Protein AF-A0A9Q0RMT6-F1 (afdb_monomer)

Mean predicted aligned error: 19.22 Å

Foldseek 3Di:
DAFDADPPFATFDFFPFWDDKDFDPDDPPDPDTDIDTDTDTDHDDADAFDKDKFFFAAADPQATFTDDPRGGGDGDGPVPPPPQWDQDPVQRWIWRWDDDPPDTDIDIDHGGDMDMDGHHDDDDDPPDDDDDPDPDDDDDDDDDDDPVVPPDPDDDDDDDDPDPDDDDDPFFWKWFAFQQQKIWTARQQQRDTQDIDHDHGQKDKAFPVPAPLPLQWDWFAAQQFQWIWIWGDRNDPPDATDIGTDPDGLVRLQVPPQDADPVGKGKHKDKWKKKFKAQQNYRDGPDIDGPPDPDPDDDPPPDDDPDDDDPDDDDQQRIDIWIKMKMWMWMADPVVRDTSITMIGIDTAWPDAAADDPVRDQWEWEWEPAWGKIWIWGHDPPDIHTRDIDTDRGTTNWMWTWDDDDSHTTTYTYDYAYAYDDDDPPPPPPFDWFWFWFWDADPPRRGIHIHIHIYGPVPPDPVDCNAPDHDDDDDDDDDDDDPGDGDGYGDDD

Structure (mmCIF, N/CA/C/O backbone):
data_AF-A0A9Q0RMT6-F1
#
_entry.id   AF-A0A9Q0RMT6-F1
#
loop_
_atom_site.group_PDB
_atom_site.id
_atom_site.type_symbol
_atom_site.label_atom_id
_atom_site.label_alt_id
_atom_site.label_comp_id
_atom_site.label_asym_id
_atom_site.label_entity_id
_atom_site.label_seq_id
_atom_site.pdbx_PDB_ins_code
_atom_site.Cartn_x
_atom_site.Cartn_y
_atom_site.Cartn_z
_atom_site.occupancy
_atom_site.B_iso_or_equiv
_atom_site.auth_seq_id
_atom_site.auth_comp_id
_atom_site.auth_asym_id
_atom_site.auth_atom_id
_atom_site.pdbx_PDB_model_num
ATOM 1 N N . MET A 1 1 ? 31.127 -0.501 -14.238 1.00 52.03 1 MET A N 1
ATOM 2 C CA . MET A 1 1 ? 31.664 0.874 -14.380 1.00 52.03 1 MET A CA 1
ATOM 3 C C . MET A 1 1 ? 31.155 1.758 -13.239 1.00 52.03 1 MET A C 1
ATOM 5 O O . MET A 1 1 ? 30.163 2.437 -13.417 1.00 52.03 1 MET A O 1
ATOM 9 N N . TYR A 1 2 ? 31.768 1.753 -12.056 1.00 39.84 2 TYR A N 1
ATOM 10 C CA . TYR A 1 2 ? 31.440 2.762 -11.034 1.00 39.84 2 TYR A CA 1
ATOM 11 C C . TYR A 1 2 ? 32.631 3.717 -10.903 1.00 39.84 2 TYR A C 1
ATOM 13 O O . TYR A 1 2 ? 33.767 3.255 -10.809 1.00 39.84 2 TYR A O 1
ATOM 21 N N . ASN A 1 3 ? 32.370 5.029 -10.909 1.00 52.22 3 ASN A N 1
ATOM 22 C CA . ASN A 1 3 ? 33.339 6.106 -10.646 1.00 52.22 3 ASN A CA 1
ATOM 23 C C . ASN A 1 3 ? 34.455 6.318 -11.693 1.00 52.22 3 ASN A C 1
ATOM 25 O O . ASN A 1 3 ? 35.587 6.631 -11.323 1.00 52.22 3 ASN A O 1
ATOM 29 N N . GLN A 1 4 ? 34.163 6.187 -12.991 1.00 65.81 4 GLN A N 1
ATOM 30 C CA . GLN A 1 4 ? 35.105 6.573 -14.054 1.00 65.81 4 GLN A CA 1
ATOM 31 C C . GLN A 1 4 ? 34.642 7.833 -14.790 1.00 65.81 4 GLN A C 1
ATOM 33 O O . GLN A 1 4 ? 33.459 8.001 -15.070 1.00 65.81 4 GLN A O 1
ATOM 38 N N . VAL A 1 5 ? 35.583 8.723 -15.109 1.00 68.75 5 VAL A N 1
ATOM 39 C CA . VAL A 1 5 ? 35.322 9.927 -15.908 1.00 68.75 5 VAL A CA 1
ATOM 40 C C . VAL A 1 5 ? 35.570 9.607 -17.376 1.00 68.75 5 VAL A C 1
ATOM 42 O O . VAL A 1 5 ? 36.685 9.259 -17.760 1.00 68.75 5 VAL A O 1
ATOM 45 N N . ILE A 1 6 ? 34.532 9.741 -18.195 1.00 71.56 6 ILE A N 1
ATOM 46 C CA . ILE A 1 6 ? 34.618 9.613 -19.646 1.00 71.56 6 ILE A CA 1
ATOM 47 C C . ILE A 1 6 ? 35.103 10.948 -20.208 1.00 71.56 6 ILE A C 1
ATOM 49 O O . ILE A 1 6 ? 34.496 12.001 -19.989 1.00 71.56 6 ILE A O 1
ATOM 53 N N . HIS A 1 7 ? 36.215 10.899 -20.940 1.00 68.81 7 HIS A N 1
ATOM 54 C CA . HIS A 1 7 ? 36.817 12.070 -21.570 1.00 68.81 7 HIS A CA 1
ATOM 55 C C . HIS A 1 7 ? 35.803 12.772 -22.490 1.00 68.81 7 HIS A C 1
ATOM 57 O O . HIS A 1 7 ? 35.179 12.124 -23.325 1.00 68.81 7 HIS A O 1
ATOM 63 N N . ASN A 1 8 ? 35.668 14.096 -22.355 1.00 66.00 8 ASN A N 1
ATOM 64 C CA . ASN A 1 8 ? 34.697 14.943 -23.068 1.00 66.00 8 ASN A CA 1
ATOM 65 C C . ASN A 1 8 ? 33.207 14.654 -22.793 1.00 66.00 8 ASN A C 1
ATOM 67 O O . ASN A 1 8 ? 32.367 15.247 -23.463 1.00 66.00 8 ASN A O 1
ATOM 71 N N . ALA A 1 9 ? 32.863 13.794 -21.829 1.00 69.44 9 ALA A N 1
ATOM 72 C CA . ALA A 1 9 ? 31.465 13.503 -21.499 1.00 69.44 9 ALA A CA 1
ATOM 73 C C . ALA A 1 9 ? 31.128 13.772 -20.024 1.00 69.44 9 ALA A C 1
ATOM 75 O O . ALA A 1 9 ? 30.113 14.402 -19.747 1.00 69.44 9 ALA A O 1
ATOM 76 N N . GLY A 1 10 ? 31.977 13.357 -19.078 1.00 73.38 10 GLY A N 1
ATOM 77 C CA . GLY A 1 10 ? 31.750 13.573 -17.644 1.00 73.38 10 GLY A CA 1
ATOM 78 C C . GLY A 1 10 ? 31.870 12.300 -16.809 1.00 73.38 10 GLY A C 1
ATOM 79 O O . GLY A 1 10 ? 32.418 11.294 -17.257 1.00 73.38 10 GLY A O 1
ATOM 80 N N . LEU A 1 11 ? 31.398 12.341 -15.565 1.00 73.81 11 LEU A N 1
ATOM 81 C CA . LEU A 1 11 ? 31.415 11.181 -14.673 1.00 73.81 11 LEU A CA 1
ATOM 82 C C . LEU A 1 11 ? 30.366 10.169 -15.136 1.00 73.81 11 LEU A C 1
ATOM 84 O O . LEU A 1 11 ? 29.176 10.467 -15.119 1.00 73.81 11 LEU A O 1
ATOM 88 N N . PHE A 1 12 ? 30.792 8.961 -15.489 1.00 71.62 12 PHE A N 1
ATOM 89 C CA . PHE A 1 12 ? 29.879 7.863 -15.772 1.00 71.62 12 PHE A CA 1
ATOM 90 C C . PHE A 1 12 ? 29.083 7.492 -14.516 1.00 71.62 12 PHE A C 1
ATOM 92 O O . PHE A 1 12 ? 29.670 7.171 -13.479 1.00 71.62 12 PHE A O 1
ATOM 99 N N . ILE A 1 13 ? 27.754 7.509 -14.631 1.00 66.75 13 ILE A N 1
ATOM 100 C CA . ILE A 1 13 ? 26.838 7.100 -13.564 1.00 66.75 13 ILE A CA 1
ATOM 101 C C . ILE A 1 13 ? 26.359 5.676 -13.830 1.00 66.75 13 ILE A C 1
ATOM 103 O O . ILE A 1 13 ? 26.550 4.790 -12.999 1.00 66.75 13 ILE A O 1
ATOM 107 N N . ILE A 1 14 ? 25.737 5.452 -14.991 1.00 64.62 14 ILE A N 1
ATOM 108 C CA . ILE A 1 14 ? 25.103 4.175 -15.323 1.00 64.62 14 ILE A CA 1
ATOM 109 C C . ILE A 1 14 ? 24.939 4.005 -16.839 1.00 64.62 14 ILE A C 1
ATOM 111 O O . ILE A 1 14 ? 24.777 4.983 -17.568 1.00 64.62 14 ILE A O 1
ATOM 115 N N . VAL A 1 15 ? 24.956 2.755 -17.315 1.00 64.69 15 VAL A N 1
ATOM 116 C CA . VAL A 1 15 ? 24.516 2.412 -18.676 1.00 64.69 15 VAL A CA 1
ATOM 117 C C . VAL A 1 15 ? 22.994 2.523 -18.721 1.00 64.69 15 VAL A C 1
ATOM 119 O O . VAL A 1 15 ? 22.310 1.880 -17.931 1.00 64.69 15 VAL A O 1
ATOM 122 N N . THR A 1 16 ? 22.462 3.322 -19.640 1.00 52.09 16 THR A N 1
ATOM 123 C CA . THR A 1 16 ? 21.014 3.491 -19.820 1.00 52.09 16 THR A CA 1
ATOM 124 C C . THR A 1 16 ? 20.455 2.506 -20.836 1.00 52.09 16 THR A C 1
ATOM 126 O O . THR A 1 16 ? 19.338 2.024 -20.674 1.00 52.09 16 THR A O 1
ATOM 129 N N . SER A 1 17 ? 21.224 2.187 -21.876 1.00 50.12 17 SER A N 1
ATOM 130 C CA . SER A 1 17 ? 20.837 1.222 -22.904 1.00 50.12 17 SER A CA 1
ATOM 131 C C . SER A 1 17 ? 22.074 0.643 -23.587 1.00 50.12 17 SER A C 1
ATOM 133 O O . SER A 1 17 ? 23.113 1.290 -23.644 1.00 50.12 17 SER A O 1
ATOM 135 N N . ILE A 1 18 ? 21.977 -0.578 -24.108 1.00 62.47 18 ILE A N 1
ATOM 136 C CA . ILE A 1 18 ? 22.992 -1.175 -24.984 1.00 62.47 18 ILE A CA 1
ATOM 137 C C . ILE A 1 18 ? 22.436 -1.113 -26.407 1.00 62.47 18 ILE A C 1
ATOM 139 O O . ILE A 1 18 ? 21.355 -1.636 -26.657 1.00 62.47 18 ILE A O 1
ATOM 143 N N . GLU A 1 19 ? 23.149 -0.453 -27.316 1.00 59.97 19 GLU A N 1
ATOM 144 C CA . GLU A 1 19 ? 22.726 -0.245 -28.706 1.00 59.97 19 GLU A CA 1
ATOM 145 C C . GLU A 1 19 ? 23.159 -1.394 -29.612 1.00 59.97 19 GLU A C 1
ATOM 147 O O . GLU A 1 19 ? 22.398 -1.843 -30.464 1.00 59.97 19 GLU A O 1
ATOM 152 N N . ASN A 1 20 ? 24.390 -1.871 -29.436 1.00 55.25 20 ASN A N 1
ATOM 153 C CA . ASN A 1 20 ? 24.945 -2.950 -30.240 1.00 55.25 20 ASN A CA 1
ATOM 154 C C . ASN A 1 20 ? 25.972 -3.728 -29.424 1.00 55.25 20 ASN A C 1
ATOM 156 O O . ASN A 1 20 ? 26.604 -3.180 -28.520 1.00 55.25 20 ASN A O 1
ATOM 160 N N . PHE A 1 21 ? 26.168 -4.994 -29.762 1.00 66.75 21 PHE A N 1
ATOM 161 C CA . PHE A 1 21 ? 27.284 -5.748 -29.240 1.00 66.75 21 PHE A CA 1
ATOM 162 C C . PHE A 1 21 ? 27.825 -6.732 -30.275 1.00 66.75 21 PHE A C 1
ATOM 164 O O . PHE A 1 21 ? 27.076 -7.344 -31.031 1.00 66.75 21 PHE A O 1
ATOM 171 N N . GLU A 1 22 ? 29.139 -6.895 -30.291 1.00 64.75 22 GLU A N 1
ATOM 172 C CA . GLU A 1 22 ? 29.845 -7.826 -31.159 1.00 64.75 22 GLU A CA 1
ATOM 173 C C . GLU A 1 22 ? 30.643 -8.784 -30.283 1.00 64.75 22 GLU A C 1
ATOM 175 O O . GLU A 1 22 ? 31.529 -8.378 -29.526 1.00 64.75 22 GLU A O 1
ATOM 180 N N . VAL A 1 23 ? 30.304 -10.068 -30.360 1.00 65.31 23 VAL A N 1
ATOM 181 C CA . VAL A 1 23 ? 31.059 -11.115 -29.675 1.00 65.31 23 VAL A CA 1
ATOM 182 C C . VAL A 1 23 ? 32.362 -11.315 -30.434 1.00 65.31 23 VAL A C 1
ATOM 184 O O . VAL A 1 23 ? 32.357 -11.724 -31.594 1.00 65.31 23 VAL A O 1
ATOM 187 N N . LEU A 1 24 ? 33.478 -11.014 -29.779 1.00 61.28 24 LEU A N 1
ATOM 188 C CA . LEU A 1 24 ? 34.792 -11.180 -30.375 1.00 61.28 24 LEU A CA 1
ATOM 189 C C . LEU A 1 24 ? 35.127 -12.675 -30.506 1.00 61.28 24 LEU A C 1
ATOM 191 O O . LEU A 1 24 ? 34.708 -13.476 -29.663 1.00 61.28 24 LEU A O 1
ATOM 195 N N . PRO A 1 25 ? 35.896 -13.068 -31.541 1.00 58.25 25 PRO A N 1
ATOM 196 C CA . PRO A 1 25 ? 36.305 -14.452 -31.731 1.00 58.25 25 PRO A CA 1
ATOM 197 C C . PRO A 1 25 ? 36.964 -15.014 -30.471 1.00 58.25 25 PRO A C 1
ATOM 199 O O . PRO A 1 25 ? 37.814 -14.358 -29.862 1.00 58.25 25 PRO A O 1
ATOM 202 N N . LEU A 1 26 ? 36.586 -16.239 -30.097 1.00 57.16 26 LEU A N 1
ATOM 203 C CA . LEU A 1 26 ? 37.177 -16.948 -28.965 1.00 57.16 26 LEU A CA 1
ATOM 204 C C . LEU A 1 26 ? 38.697 -17.014 -29.131 1.00 57.16 26 LEU A C 1
ATOM 206 O O . LEU A 1 26 ? 39.222 -17.668 -30.033 1.00 57.16 26 LEU A O 1
ATOM 210 N N . ILE A 1 27 ? 39.410 -16.350 -28.227 1.00 55.75 27 ILE A N 1
ATOM 211 C CA . ILE A 1 27 ? 40.851 -16.515 -28.104 1.00 55.75 27 ILE A CA 1
ATOM 212 C C . ILE A 1 27 ? 41.059 -17.871 -27.426 1.00 55.75 27 ILE A C 1
ATOM 214 O O . ILE A 1 27 ? 40.692 -18.043 -26.261 1.00 55.75 27 ILE A O 1
ATOM 218 N N . MET A 1 28 ? 41.616 -18.845 -28.155 1.00 41.84 28 MET A N 1
ATOM 219 C CA . MET A 1 28 ? 41.941 -20.155 -27.581 1.00 41.84 28 MET A CA 1
ATOM 220 C C . MET A 1 28 ? 42.765 -19.966 -26.297 1.00 41.84 28 MET A C 1
ATOM 222 O O . MET A 1 28 ? 43.759 -19.239 -26.304 1.00 41.84 28 MET A O 1
ATOM 226 N N . ASN A 1 29 ? 42.341 -20.638 -25.220 1.00 49.44 29 ASN A N 1
ATOM 227 C CA . ASN A 1 29 ? 42.897 -20.622 -23.854 1.00 49.44 29 ASN A CA 1
ATOM 228 C C . ASN A 1 29 ? 42.316 -19.595 -22.859 1.00 49.44 29 ASN A C 1
ATOM 230 O O . ASN A 1 29 ? 42.901 -19.411 -21.791 1.00 49.44 29 ASN A O 1
ATOM 234 N N . LYS A 1 30 ? 41.158 -18.976 -23.127 1.00 49.97 30 LYS A N 1
ATOM 235 C CA . LYS A 1 30 ? 40.372 -18.272 -22.092 1.00 49.97 30 LYS A CA 1
ATOM 236 C C . LYS A 1 30 ? 38.926 -18.780 -22.053 1.00 49.97 30 LYS A C 1
ATOM 238 O O . LYS A 1 30 ? 38.326 -18.987 -23.100 1.00 49.97 30 LYS A O 1
ATOM 243 N N . SER A 1 31 ? 38.377 -18.974 -20.849 1.00 54.84 31 SER A N 1
ATOM 244 C CA . SER A 1 31 ? 36.962 -19.322 -20.604 1.00 54.84 31 SER A CA 1
ATOM 245 C C . SER A 1 31 ? 36.008 -18.136 -20.759 1.00 54.84 31 SER A C 1
ATOM 247 O O . SER A 1 31 ? 34.800 -18.290 -20.603 1.00 54.84 31 SER A O 1
ATOM 249 N N . ASP A 1 32 ? 36.558 -16.955 -21.034 1.00 50.84 32 ASP A N 1
ATOM 250 C CA . ASP A 1 32 ? 35.831 -15.698 -21.009 1.00 50.84 32 ASP A CA 1
ATOM 251 C C . ASP A 1 32 ? 35.447 -15.290 -22.430 1.00 50.84 32 ASP A C 1
ATOM 253 O O . ASP A 1 32 ? 36.267 -15.302 -23.352 1.00 50.84 32 ASP A O 1
ATOM 257 N N . ILE A 1 33 ? 34.185 -14.905 -22.595 1.00 56.78 33 ILE A N 1
ATOM 258 C CA . ILE A 1 33 ? 33.661 -14.357 -23.842 1.00 56.78 33 ILE A CA 1
ATOM 259 C C . ILE A 1 33 ? 33.891 -12.847 -23.807 1.00 56.78 33 ILE A C 1
ATOM 261 O O . ILE A 1 33 ? 33.373 -12.151 -22.933 1.00 56.78 33 ILE A O 1
ATOM 265 N N . PHE A 1 34 ? 34.668 -12.335 -24.759 1.00 59.16 34 PHE A N 1
ATOM 266 C CA . PHE A 1 34 ? 34.875 -10.899 -24.916 1.00 59.16 34 PHE A CA 1
ATOM 267 C C . PHE A 1 34 ? 33.816 -10.340 -25.856 1.00 59.16 34 PHE A C 1
ATOM 269 O O . PHE A 1 34 ? 33.595 -10.872 -26.942 1.00 59.16 34 PHE A O 1
ATOM 276 N N . VAL A 1 35 ? 33.158 -9.266 -25.434 1.00 63.41 35 VAL A N 1
ATOM 277 C CA . VAL A 1 35 ? 32.090 -8.630 -26.201 1.00 63.41 35 VAL A CA 1
ATOM 278 C C . VAL A 1 35 ? 32.399 -7.143 -26.310 1.00 63.41 35 VAL A C 1
ATOM 280 O O . VAL A 1 35 ? 32.539 -6.462 -25.295 1.00 63.41 35 VAL A O 1
ATOM 283 N N . ASN A 1 36 ? 32.505 -6.637 -27.536 1.00 63.16 36 ASN A N 1
ATOM 284 C CA . ASN A 1 36 ? 32.468 -5.202 -27.788 1.00 63.16 36 ASN A CA 1
ATOM 285 C C . ASN A 1 36 ? 31.031 -4.737 -27.606 1.00 63.16 36 ASN A C 1
ATOM 287 O O . ASN A 1 36 ? 30.136 -5.316 -28.206 1.00 63.16 36 ASN A O 1
ATOM 291 N N . VAL A 1 37 ? 30.797 -3.707 -26.800 1.00 58.81 37 VAL A N 1
ATOM 292 C CA . VAL A 1 37 ? 29.447 -3.207 -26.521 1.00 58.81 37 VAL A CA 1
ATOM 293 C C . VAL A 1 37 ? 29.397 -1.716 -26.834 1.00 58.81 37 VAL A C 1
ATOM 295 O O . VAL A 1 37 ? 30.132 -0.930 -26.238 1.00 58.81 37 VAL A O 1
ATOM 298 N N . CYS A 1 38 ? 28.516 -1.325 -27.749 1.00 64.19 38 CYS A N 1
ATOM 299 C CA . CYS A 1 38 ? 28.074 0.053 -27.922 1.00 64.19 38 CYS A CA 1
ATOM 300 C C . CYS A 1 38 ? 26.879 0.278 -27.002 1.00 64.19 38 CYS A C 1
ATOM 302 O O . CYS A 1 38 ? 25.906 -0.473 -27.049 1.00 64.19 38 CYS A O 1
ATOM 304 N N . PHE A 1 39 ? 26.942 1.293 -26.152 1.00 71.94 39 PHE A N 1
ATOM 305 C CA . PHE A 1 39 ? 25.907 1.556 -25.164 1.00 71.94 39 PHE A CA 1
ATOM 306 C C . PHE A 1 39 ? 25.728 3.058 -24.959 1.00 71.94 39 PHE A C 1
ATOM 308 O O . PHE A 1 39 ? 26.684 3.830 -25.051 1.00 71.94 39 PHE A O 1
ATOM 315 N N . GLN A 1 40 ? 24.505 3.467 -24.639 1.00 64.25 40 GLN A N 1
ATOM 316 C CA . GLN A 1 40 ? 24.227 4.795 -24.117 1.00 64.25 40 GLN A CA 1
ATOM 317 C C . GLN A 1 40 ? 24.413 4.776 -22.608 1.00 64.25 40 GLN A C 1
ATOM 319 O O . GLN A 1 40 ? 24.131 3.789 -21.922 1.00 64.25 40 GLN A O 1
ATOM 324 N N . CYS A 1 41 ? 24.892 5.883 -22.068 1.00 68.94 41 CYS A N 1
ATOM 325 C CA . CYS A 1 41 ? 25.074 6.023 -20.639 1.00 68.94 41 CYS A CA 1
ATOM 326 C C . CYS A 1 41 ? 24.625 7.392 -20.164 1.00 68.94 41 CYS A C 1
ATOM 328 O O . CYS A 1 41 ? 24.669 8.380 -20.898 1.00 68.94 41 CYS A O 1
ATOM 330 N N . MET A 1 42 ? 24.211 7.435 -18.904 1.00 70.88 42 MET A N 1
ATOM 331 C CA . MET A 1 42 ? 24.010 8.678 -18.194 1.00 70.88 42 MET A CA 1
ATOM 332 C C . MET A 1 42 ? 25.346 9.089 -17.585 1.00 70.88 42 MET A C 1
ATOM 334 O O . MET A 1 42 ? 25.953 8.348 -16.803 1.00 70.88 42 MET A O 1
ATOM 338 N N . VAL A 1 43 ? 25.789 10.285 -17.953 1.00 76.75 43 VAL A N 1
ATOM 339 C CA . VAL A 1 43 ? 26.972 10.924 -17.390 1.00 76.75 43 VAL A CA 1
ATOM 340 C C . VAL A 1 43 ? 26.548 12.158 -16.607 1.00 76.75 43 VAL A C 1
ATOM 342 O O . VAL A 1 43 ? 25.703 12.930 -17.054 1.00 76.75 43 VAL A O 1
ATOM 345 N N . PHE A 1 44 ? 27.143 12.362 -15.437 1.00 75.69 44 PHE A N 1
ATOM 346 C CA . PHE A 1 44 ? 27.109 13.660 -14.784 1.00 75.69 44 PHE A CA 1
ATOM 347 C C . PHE A 1 44 ? 28.119 14.567 -15.490 1.00 75.69 44 PHE A C 1
ATOM 349 O O . PHE A 1 44 ? 29.328 14.317 -15.439 1.00 75.69 44 PHE A O 1
ATOM 356 N N . SER A 1 45 ? 27.614 15.608 -16.149 1.00 77.69 45 SER A N 1
ATOM 357 C CA . SER A 1 45 ? 28.412 16.628 -16.826 1.00 77.69 45 SER A CA 1
ATOM 358 C C . SER A 1 45 ? 28.178 17.993 -16.188 1.00 77.69 45 SER A C 1
ATOM 360 O O . SER A 1 45 ? 27.083 18.281 -15.712 1.00 77.69 45 SER A O 1
ATOM 362 N N . MET A 1 46 ? 29.216 18.825 -16.174 1.00 75.88 46 MET A N 1
ATOM 363 C CA . MET A 1 46 ? 29.153 20.197 -15.674 1.00 75.88 46 MET A CA 1
ATOM 364 C C . MET A 1 46 ? 28.756 21.125 -16.818 1.00 75.88 46 MET A C 1
ATOM 366 O O . MET A 1 46 ? 29.526 21.291 -17.768 1.00 75.88 46 MET A O 1
ATOM 370 N N . ILE A 1 47 ? 27.559 21.708 -16.727 1.00 75.69 47 ILE A N 1
ATOM 371 C CA . ILE A 1 47 ? 26.976 22.537 -17.784 1.00 75.69 47 ILE A CA 1
ATOM 372 C C . ILE A 1 47 ? 27.445 23.987 -17.633 1.00 75.69 47 ILE A C 1
ATOM 374 O O . ILE A 1 47 ? 27.333 24.584 -16.562 1.00 75.69 47 ILE A O 1
ATOM 378 N N . GLU A 1 48 ? 27.942 24.582 -18.717 1.00 77.56 48 GLU A N 1
ATOM 379 C CA . GLU A 1 48 ? 28.310 26.000 -18.746 1.00 77.56 48 GLU A CA 1
ATOM 380 C C . GLU A 1 48 ? 27.116 26.884 -18.354 1.00 77.56 48 GLU A C 1
ATOM 382 O O . GLU A 1 48 ? 26.010 26.760 -18.875 1.00 77.56 48 GLU A O 1
ATOM 387 N N . GLY A 1 49 ? 27.336 27.791 -17.407 1.00 67.69 49 GLY A N 1
ATOM 388 C CA . GLY A 1 49 ? 26.309 28.667 -16.856 1.00 67.69 49 GLY A CA 1
ATOM 389 C C . GLY A 1 49 ? 25.643 28.161 -15.573 1.00 67.69 49 GLY A C 1
ATOM 390 O O . GLY A 1 49 ? 25.054 28.977 -14.857 1.00 67.69 49 GLY A O 1
ATOM 391 N N . GLU A 1 50 ? 25.767 26.878 -15.234 1.00 78.31 50 GLU A N 1
ATOM 392 C CA . GLU A 1 50 ? 25.210 26.305 -14.004 1.00 78.31 50 GLU A CA 1
ATOM 393 C C . GLU A 1 50 ? 26.014 26.745 -12.767 1.00 78.31 50 GLU A C 1
ATOM 395 O O . GLU A 1 50 ? 27.221 26.970 -12.833 1.00 78.31 50 GLU A O 1
ATOM 400 N N . THR A 1 51 ? 25.346 26.911 -11.621 1.00 79.38 51 THR A N 1
ATOM 401 C CA . THR A 1 51 ? 26.005 27.219 -10.341 1.00 79.38 51 THR A CA 1
ATOM 402 C C . THR A 1 51 ? 25.950 26.003 -9.433 1.00 79.38 51 THR A C 1
ATOM 404 O O . THR A 1 51 ? 24.865 25.562 -9.065 1.00 79.38 51 THR A O 1
ATOM 407 N N . LEU A 1 52 ? 27.116 25.496 -9.042 1.00 80.00 52 LEU A N 1
ATOM 408 C CA . LEU A 1 52 ? 27.254 24.350 -8.152 1.00 80.00 52 LEU A CA 1
ATOM 409 C C . LEU A 1 52 ? 27.763 24.782 -6.776 1.00 80.00 52 LEU A C 1
ATOM 411 O O . LEU A 1 52 ? 28.444 25.799 -6.631 1.00 80.00 52 LEU A O 1
ATOM 415 N N . THR A 1 53 ? 27.446 23.971 -5.768 1.00 85.44 53 THR A N 1
ATOM 416 C CA . THR A 1 53 ? 27.969 24.112 -4.407 1.00 85.44 53 THR A CA 1
ATOM 417 C C . THR A 1 53 ? 28.885 22.936 -4.108 1.00 85.44 53 THR A C 1
ATOM 419 O O . THR A 1 53 ? 28.492 21.781 -4.282 1.00 85.44 53 THR A O 1
ATOM 422 N N . GLY A 1 54 ? 30.094 23.223 -3.638 1.00 87.75 54 GLY A N 1
ATOM 423 C CA . GLY A 1 54 ? 31.058 22.212 -3.224 1.00 87.75 54 GLY A CA 1
ATOM 424 C C . GLY A 1 54 ? 31.851 22.658 -2.006 1.00 87.75 54 GLY A C 1
ATOM 425 O O . GLY A 1 54 ? 31.778 23.808 -1.586 1.00 87.75 54 GLY A O 1
ATOM 426 N N . THR A 1 55 ? 32.618 21.738 -1.442 1.00 91.00 55 THR A N 1
ATOM 427 C CA . THR A 1 55 ? 33.508 22.004 -0.314 1.00 91.00 55 THR A CA 1
ATOM 428 C C . THR A 1 55 ? 34.930 22.157 -0.832 1.00 91.00 55 THR A C 1
ATOM 430 O O . THR A 1 55 ? 35.414 21.297 -1.575 1.00 91.00 55 THR A O 1
ATOM 433 N N . ILE A 1 56 ? 35.605 23.236 -0.442 1.00 91.06 56 ILE A N 1
ATOM 434 C CA . ILE A 1 56 ? 37.014 23.451 -0.775 1.00 91.06 56 ILE A CA 1
ATOM 435 C C . ILE A 1 56 ? 37.841 22.418 -0.011 1.00 91.06 56 ILE A C 1
ATOM 437 O O . ILE A 1 56 ? 37.826 22.394 1.214 1.00 91.06 56 ILE A O 1
ATOM 441 N N . THR A 1 57 ? 38.569 21.553 -0.707 1.00 90.25 57 THR A N 1
ATOM 442 C CA . THR A 1 57 ? 39.437 20.561 -0.058 1.00 90.25 57 THR A CA 1
ATOM 443 C C . THR A 1 57 ? 40.859 21.050 0.132 1.00 90.25 57 THR A C 1
ATOM 445 O O . THR A 1 57 ? 41.504 20.677 1.105 1.00 90.25 57 THR A O 1
ATOM 448 N N . ASP A 1 58 ? 41.361 21.847 -0.810 1.00 88.56 58 ASP A N 1
ATOM 449 C CA . ASP A 1 58 ? 42.726 22.364 -0.772 1.00 88.56 58 ASP A CA 1
ATOM 450 C C . ASP A 1 58 ? 42.815 23.702 -1.511 1.00 88.56 58 ASP A C 1
ATOM 452 O O . ASP A 1 58 ? 42.157 23.905 -2.535 1.00 88.56 58 ASP A O 1
ATOM 456 N N . CYS A 1 59 ? 43.655 24.593 -0.992 1.00 89.56 59 CYS A N 1
ATOM 457 C CA . CYS A 1 59 ? 43.942 25.904 -1.557 1.00 89.56 59 CYS A CA 1
ATOM 458 C C . CYS A 1 59 ? 45.438 25.983 -1.849 1.00 89.56 59 CYS A C 1
ATOM 460 O O . CYS A 1 59 ? 46.261 25.834 -0.946 1.00 89.56 59 CYS A O 1
ATOM 462 N N . ASN A 1 60 ? 45.802 26.280 -3.092 1.00 89.81 60 ASN A N 1
ATOM 463 C CA . ASN A 1 60 ? 47.196 26.441 -3.490 1.00 89.81 60 ASN A CA 1
ATOM 464 C C . ASN A 1 60 ? 47.364 27.673 -4.400 1.00 89.81 60 ASN A C 1
ATOM 466 O O . ASN A 1 60 ? 46.368 28.248 -4.845 1.00 89.81 60 ASN A O 1
ATOM 470 N N . PRO A 1 61 ? 48.606 28.109 -4.694 1.00 89.44 61 PRO A N 1
ATOM 471 C CA . PRO A 1 61 ? 48.834 29.290 -5.529 1.00 89.44 61 PRO A CA 1
ATOM 472 C C . PRO A 1 61 ? 48.288 29.177 -6.959 1.00 89.44 61 PRO A C 1
ATOM 474 O O . PRO A 1 61 ? 48.138 30.197 -7.621 1.00 89.44 61 PRO A O 1
ATOM 477 N N . LEU A 1 62 ? 48.018 27.960 -7.448 1.00 87.56 62 LEU A N 1
ATOM 478 C CA . LEU A 1 62 ? 47.457 27.740 -8.780 1.00 87.56 62 LEU A CA 1
ATOM 479 C C . LEU A 1 62 ? 45.928 27.857 -8.786 1.00 87.56 62 LEU A C 1
ATOM 481 O O . LEU A 1 62 ? 45.358 28.086 -9.848 1.00 87.56 62 LEU A O 1
ATOM 485 N N . GLY A 1 63 ? 45.259 27.704 -7.638 1.00 89.25 63 GLY A N 1
ATOM 486 C CA . GLY A 1 63 ? 43.802 27.734 -7.570 1.00 89.25 63 GLY A CA 1
ATOM 487 C C . GLY A 1 63 ? 43.196 27.003 -6.370 1.00 89.25 63 GLY A C 1
ATOM 488 O O . GLY A 1 63 ? 43.829 26.834 -5.323 1.00 89.25 63 GLY A O 1
ATOM 489 N N . LEU A 1 64 ? 41.944 26.574 -6.533 1.00 89.69 64 LEU A N 1
ATOM 490 C CA . LEU A 1 64 ? 41.153 25.866 -5.524 1.00 89.69 64 LEU A CA 1
ATOM 491 C C . LEU A 1 64 ? 40.817 24.450 -5.994 1.00 89.69 64 LEU A C 1
ATOM 493 O O . LEU A 1 64 ? 40.348 24.257 -7.113 1.00 89.69 64 LEU A O 1
ATOM 497 N N . ASN A 1 65 ? 40.989 23.468 -5.113 1.00 90.00 65 ASN A N 1
ATOM 498 C CA . ASN A 1 65 ? 40.434 22.131 -5.293 1.00 90.00 65 ASN A CA 1
ATOM 499 C C . ASN A 1 65 ? 39.097 22.038 -4.558 1.00 90.00 65 ASN A C 1
ATOM 501 O O . ASN A 1 65 ? 39.026 22.317 -3.361 1.00 90.00 65 ASN A O 1
ATOM 505 N N . ILE A 1 66 ? 38.049 21.628 -5.264 1.00 89.50 66 ILE A N 1
ATOM 506 C CA . ILE A 1 66 ? 36.680 21.547 -4.763 1.00 89.50 66 ILE A CA 1
ATOM 507 C C . ILE A 1 66 ? 36.151 20.128 -4.966 1.00 89.50 66 ILE A C 1
ATOM 509 O O . ILE A 1 66 ? 36.314 19.520 -6.028 1.00 89.50 66 ILE A O 1
ATOM 513 N N . ASN A 1 67 ? 35.465 19.612 -3.951 1.00 89.00 67 ASN A N 1
ATOM 514 C CA . ASN A 1 67 ? 34.692 18.382 -4.048 1.00 89.00 67 ASN A CA 1
ATOM 515 C C . ASN A 1 67 ? 33.195 18.687 -3.969 1.00 89.00 67 ASN A C 1
ATOM 517 O O . ASN A 1 67 ? 32.745 19.492 -3.156 1.00 89.00 67 ASN A O 1
ATOM 521 N N . LEU A 1 68 ? 32.414 17.984 -4.779 1.00 83.69 68 LEU A N 1
ATOM 522 C CA . LEU A 1 68 ? 30.974 17.845 -4.600 1.00 83.69 68 LEU A CA 1
ATOM 523 C C . LEU A 1 68 ? 30.696 16.651 -3.679 1.00 83.69 68 LEU A C 1
ATOM 525 O O . LEU A 1 68 ? 31.570 15.820 -3.424 1.00 83.69 68 LEU A O 1
ATOM 529 N N . LYS A 1 69 ? 29.443 16.504 -3.239 1.00 79.69 69 LYS A N 1
ATOM 530 C CA . LYS A 1 69 ? 29.019 15.362 -2.407 1.00 79.69 69 LYS A CA 1
ATOM 531 C C . LYS A 1 69 ? 29.313 13.999 -3.054 1.00 79.69 69 LYS A C 1
ATOM 533 O O . LYS A 1 69 ? 29.601 13.042 -2.344 1.00 79.69 69 LYS A O 1
ATOM 538 N N . PHE A 1 70 ? 29.257 13.918 -4.385 1.00 75.06 70 PHE A N 1
ATOM 539 C CA . PHE A 1 70 ? 29.394 12.673 -5.153 1.00 75.06 70 PHE A CA 1
ATOM 540 C C . PHE A 1 70 ? 30.528 12.690 -6.197 1.00 75.06 70 PHE A C 1
ATOM 542 O O . PHE A 1 70 ? 30.804 11.661 -6.806 1.00 75.06 70 PHE A O 1
ATOM 549 N N . PHE A 1 71 ? 31.201 13.826 -6.410 1.00 78.25 71 PHE A N 1
ATOM 550 C CA . PHE A 1 71 ? 32.279 13.979 -7.395 1.00 78.25 71 PHE A CA 1
ATOM 551 C C . PHE A 1 71 ? 33.473 14.686 -6.761 1.00 78.25 71 PHE A C 1
ATOM 553 O O . PHE A 1 71 ? 33.302 15.676 -6.053 1.00 78.25 71 PHE A O 1
ATOM 560 N N . LYS A 1 72 ? 34.684 14.184 -7.001 1.00 81.81 72 LYS A N 1
ATOM 561 C CA . LYS A 1 72 ? 35.909 14.697 -6.376 1.00 81.81 72 LYS A CA 1
ATOM 562 C C . LYS A 1 72 ? 36.841 15.316 -7.412 1.00 81.81 72 LYS A C 1
ATOM 564 O O . LYS A 1 72 ? 36.781 14.959 -8.585 1.00 81.81 72 LYS A O 1
ATOM 569 N N . SER A 1 73 ? 37.740 16.175 -6.939 1.00 78.31 73 SER A N 1
ATOM 570 C CA . SER A 1 73 ? 38.869 16.711 -7.705 1.00 78.31 73 SER A CA 1
ATOM 571 C C . SER A 1 73 ? 38.482 17.692 -8.820 1.00 78.31 73 SER A C 1
ATOM 573 O O . SER A 1 73 ? 39.048 17.646 -9.911 1.00 78.31 73 SER A O 1
ATOM 575 N N . ILE A 1 74 ? 37.547 18.609 -8.545 1.00 86.25 74 ILE A N 1
ATOM 576 C CA . ILE A 1 74 ? 37.320 19.786 -9.399 1.00 86.25 74 ILE A CA 1
ATOM 577 C C . ILE A 1 74 ? 38.423 20.795 -9.108 1.00 86.25 74 ILE A C 1
ATOM 579 O O . ILE A 1 74 ? 38.589 21.196 -7.960 1.00 86.25 74 ILE A O 1
ATOM 583 N N . PHE A 1 75 ? 39.152 21.230 -10.131 1.00 88.81 75 PHE A N 1
ATOM 584 C CA . PHE A 1 75 ? 40.159 22.275 -9.987 1.00 88.81 75 PHE A CA 1
ATOM 585 C C . PHE A 1 75 ? 39.665 23.580 -10.614 1.00 88.81 75 PHE A C 1
ATOM 587 O O . PHE A 1 75 ? 39.309 23.608 -11.791 1.00 88.81 75 PHE A O 1
ATOM 594 N N . VAL A 1 76 ? 39.655 24.653 -9.826 1.00 88.94 76 VAL A N 1
ATOM 595 C CA . VAL A 1 76 ? 39.349 26.014 -10.273 1.00 88.94 76 VAL A CA 1
ATOM 596 C C . VAL A 1 76 ? 40.651 26.796 -10.326 1.00 88.94 76 VAL A C 1
ATOM 598 O O . VAL A 1 76 ? 41.262 27.041 -9.290 1.00 88.94 76 VAL A O 1
ATOM 601 N N . ASP A 1 77 ? 41.067 27.190 -11.526 1.00 88.19 77 ASP A N 1
ATOM 602 C CA . ASP A 1 77 ? 42.294 27.957 -11.740 1.00 88.19 77 ASP A CA 1
ATOM 603 C C . ASP A 1 77 ? 42.172 29.380 -11.164 1.00 88.19 77 ASP A C 1
ATOM 605 O O . ASP A 1 77 ? 41.115 30.018 -11.239 1.00 88.19 77 ASP A O 1
ATOM 609 N N . ALA A 1 78 ? 43.266 29.881 -10.588 1.00 87.25 78 ALA A N 1
ATOM 610 C CA . ALA A 1 78 ? 43.355 31.196 -9.962 1.00 87.25 78 ALA A CA 1
ATOM 611 C C . ALA A 1 78 ? 42.910 32.347 -10.881 1.00 87.25 78 ALA A C 1
ATOM 613 O O . ALA A 1 78 ? 42.374 33.342 -10.394 1.00 87.25 78 ALA A O 1
ATOM 614 N N . ASN A 1 79 ? 43.080 32.210 -12.200 1.00 86.12 79 ASN A N 1
ATOM 615 C CA . ASN A 1 79 ? 42.663 33.213 -13.182 1.00 86.12 79 ASN A CA 1
ATOM 616 C C . ASN A 1 79 ? 41.139 33.403 -13.245 1.00 86.12 79 ASN A C 1
ATOM 618 O O . ASN A 1 79 ? 40.675 34.449 -13.697 1.00 86.12 79 ASN A O 1
ATOM 622 N N . TYR A 1 80 ? 40.363 32.415 -12.790 1.00 86.56 80 TYR A N 1
ATOM 623 C CA . TYR A 1 80 ? 38.900 32.481 -12.733 1.00 86.56 80 TYR A CA 1
ATOM 624 C C . TYR A 1 80 ? 38.368 32.854 -11.346 1.00 86.56 80 TYR A C 1
ATOM 626 O O . TYR A 1 80 ? 37.151 32.929 -11.154 1.00 86.56 80 TYR A O 1
ATOM 634 N N . LEU A 1 81 ? 39.248 33.108 -10.373 1.00 86.94 81 LEU A N 1
ATOM 635 C CA . LEU A 1 81 ? 38.830 33.666 -9.093 1.00 86.94 81 LEU A CA 1
ATOM 636 C C . LEU A 1 81 ? 38.385 35.127 -9.265 1.00 86.94 81 LEU A C 1
ATOM 638 O O . LEU A 1 81 ? 38.826 35.817 -10.188 1.00 86.94 81 LEU A O 1
ATOM 642 N N . PRO A 1 82 ? 37.520 35.638 -8.371 1.00 84.12 82 PRO A N 1
ATOM 643 C CA . PRO A 1 82 ? 37.054 37.014 -8.446 1.00 84.12 82 PRO A CA 1
ATOM 644 C C . PRO A 1 82 ? 38.212 38.021 -8.503 1.00 84.12 82 PRO A C 1
ATOM 646 O O . PRO A 1 82 ? 39.206 37.891 -7.780 1.00 84.12 82 PRO A O 1
ATOM 649 N N . SER A 1 83 ? 38.082 39.054 -9.337 1.00 81.25 83 SER A N 1
ATOM 650 C CA . SER A 1 83 ? 39.119 40.079 -9.496 1.00 81.25 83 SER A CA 1
ATOM 651 C C . SER A 1 83 ? 39.469 40.727 -8.152 1.00 81.25 83 SER A C 1
ATOM 653 O O . SER A 1 83 ? 38.580 41.108 -7.391 1.00 81.25 83 SER A O 1
ATOM 655 N N . GLY A 1 84 ? 40.767 40.847 -7.861 1.00 81.88 84 GLY A N 1
ATOM 656 C CA . GLY A 1 84 ? 41.266 41.301 -6.556 1.00 81.88 84 GLY A CA 1
ATOM 657 C C . GLY A 1 84 ? 41.557 40.173 -5.558 1.00 81.88 84 GLY A C 1
ATOM 658 O O . GLY A 1 84 ? 41.899 40.464 -4.413 1.00 81.88 84 GLY A O 1
ATOM 659 N N . SER A 1 85 ? 41.443 38.905 -5.970 1.00 89.69 85 SER A N 1
ATOM 660 C CA . SER A 1 85 ? 41.854 37.751 -5.160 1.00 89.69 85 SER A CA 1
ATOM 661 C C . SER A 1 85 ? 43.376 37.638 -5.051 1.00 89.69 85 SER A C 1
ATOM 663 O O . SER A 1 85 ? 44.091 37.761 -6.045 1.00 89.69 85 SER A O 1
ATOM 665 N N . LYS A 1 86 ? 43.878 37.396 -3.836 1.00 89.19 86 LYS A N 1
ATOM 666 C CA . LYS A 1 86 ? 45.303 37.188 -3.536 1.00 89.19 86 LYS A CA 1
ATOM 667 C C . LYS A 1 86 ? 45.492 35.931 -2.694 1.00 89.19 86 LYS A C 1
ATOM 669 O O . LYS A 1 86 ? 44.709 35.680 -1.779 1.00 89.19 86 LYS A O 1
ATOM 674 N N . TYR A 1 87 ? 46.543 35.170 -2.983 1.00 90.94 87 TYR A N 1
ATOM 675 C CA . TYR A 1 87 ? 46.903 33.994 -2.198 1.00 90.94 87 TYR A CA 1
ATOM 676 C C . TYR A 1 87 ? 47.783 34.380 -1.005 1.00 90.94 87 TYR A C 1
ATOM 678 O O . TYR A 1 87 ? 48.812 35.038 -1.165 1.00 90.94 87 TYR A O 1
ATOM 686 N N . GLU A 1 88 ? 47.394 33.953 0.194 1.00 91.06 88 GLU A N 1
ATOM 687 C CA . GLU A 1 88 ? 48.160 34.145 1.422 1.00 91.06 88 GLU A CA 1
ATOM 688 C C . GLU A 1 88 ? 48.903 32.850 1.780 1.00 91.06 88 GLU A C 1
ATOM 690 O O . GLU A 1 88 ? 48.303 31.866 2.217 1.00 91.06 88 GLU A O 1
ATOM 695 N N . HIS A 1 89 ? 50.232 32.854 1.627 1.00 87.56 89 HIS A N 1
ATOM 696 C CA . HIS A 1 89 ? 51.066 31.665 1.844 1.00 87.56 89 HIS A CA 1
ATOM 697 C C . HIS A 1 89 ? 51.020 31.132 3.281 1.00 87.56 89 HIS A C 1
ATOM 699 O O . HIS A 1 89 ? 50.990 29.917 3.473 1.00 87.56 89 HIS A O 1
ATOM 705 N N . ASN A 1 90 ? 50.983 32.020 4.279 1.00 84.44 90 ASN A N 1
ATOM 706 C CA . ASN A 1 90 ? 50.992 31.629 5.691 1.00 84.44 90 ASN A CA 1
ATOM 707 C C . ASN A 1 90 ? 49.682 30.947 6.109 1.00 84.44 90 ASN A C 1
ATOM 709 O O . ASN A 1 90 ? 49.711 29.983 6.867 1.00 84.44 90 ASN A O 1
ATOM 713 N N . GLY A 1 91 ? 48.546 31.425 5.593 1.00 78.75 91 GLY A N 1
ATOM 714 C CA . GLY A 1 91 ? 47.223 30.873 5.885 1.00 78.75 91 GLY A CA 1
ATOM 715 C C . GLY A 1 91 ? 46.779 29.757 4.938 1.00 78.75 91 GLY A C 1
ATOM 716 O O . GLY A 1 91 ? 45.722 29.180 5.168 1.00 78.75 91 GLY A O 1
ATOM 717 N N . ARG A 1 92 ? 47.551 29.474 3.873 1.00 88.69 92 ARG A N 1
ATOM 718 C CA . ARG A 1 92 ? 47.176 28.574 2.763 1.00 88.69 92 ARG A CA 1
ATOM 719 C C . ARG A 1 92 ? 45.735 28.802 2.304 1.00 88.69 92 ARG A C 1
ATOM 721 O O . ARG A 1 92 ? 44.923 27.884 2.260 1.00 88.69 92 ARG A O 1
ATOM 728 N N . ARG A 1 93 ? 45.411 30.060 2.013 1.00 88.81 93 ARG A N 1
ATOM 729 C CA . ARG A 1 93 ? 44.051 30.493 1.680 1.00 88.81 93 ARG A CA 1
ATOM 730 C C . ARG A 1 93 ? 44.061 31.586 0.628 1.00 88.81 93 ARG A C 1
ATOM 732 O O . ARG A 1 93 ? 45.050 32.303 0.468 1.00 88.81 93 ARG A O 1
ATOM 739 N N . TRP A 1 94 ? 42.935 31.733 -0.056 1.00 90.12 94 TRP A N 1
ATOM 740 C CA . TRP A 1 94 ? 42.695 32.853 -0.958 1.00 90.12 94 TRP A CA 1
ATOM 741 C C . TRP A 1 94 ? 41.882 33.930 -0.242 1.00 90.12 94 TRP A C 1
ATOM 743 O O . TRP A 1 94 ? 40.950 33.621 0.496 1.00 90.12 94 TRP A O 1
ATOM 753 N N . ILE A 1 95 ? 42.238 35.197 -0.439 1.00 89.25 95 ILE A N 1
ATOM 754 C CA . ILE A 1 95 ? 41.504 36.346 0.096 1.00 89.25 95 ILE A CA 1
ATOM 755 C C . ILE A 1 95 ? 41.054 37.195 -1.081 1.00 89.25 95 ILE A C 1
ATOM 757 O O . ILE A 1 95 ? 41.880 37.722 -1.826 1.00 89.25 95 ILE A O 1
ATOM 761 N N . TRP A 1 96 ? 39.745 37.340 -1.239 1.00 90.31 96 TRP A N 1
ATOM 762 C CA . TRP A 1 96 ? 39.151 38.238 -2.213 1.00 90.31 96 TRP A CA 1
ATOM 763 C C . TRP A 1 96 ? 38.894 39.608 -1.593 1.00 90.31 96 TRP A C 1
ATOM 765 O O . TRP A 1 96 ? 38.164 39.727 -0.608 1.00 90.31 96 TRP A O 1
ATOM 775 N N . ILE A 1 97 ? 39.498 40.641 -2.182 1.00 87.12 97 ILE A N 1
ATOM 776 C CA . ILE A 1 97 ? 39.335 42.032 -1.757 1.00 87.12 97 ILE A CA 1
ATOM 777 C C . ILE A 1 97 ? 38.345 42.712 -2.699 1.00 87.12 97 ILE A C 1
ATOM 779 O O . ILE A 1 97 ? 38.654 42.961 -3.868 1.00 87.12 97 ILE A O 1
ATOM 783 N N . LYS A 1 98 ? 37.156 43.034 -2.189 1.00 84.00 98 LYS A N 1
ATOM 784 C CA . LYS A 1 98 ? 36.112 43.732 -2.942 1.00 84.00 98 LYS A CA 1
ATOM 785 C C . LYS A 1 98 ? 36.032 45.187 -2.492 1.00 84.00 98 LYS A C 1
ATOM 787 O O . LYS A 1 98 ? 35.699 45.462 -1.343 1.00 84.00 98 LYS A O 1
ATOM 792 N N . LYS A 1 99 ? 36.286 46.117 -3.414 1.00 81.88 99 LYS A N 1
ATOM 793 C CA . LYS A 1 99 ? 36.092 47.554 -3.177 1.00 81.88 99 LYS A CA 1
ATOM 794 C C . LYS A 1 99 ? 34.642 47.932 -3.459 1.00 81.88 99 LYS A C 1
ATOM 796 O O . LYS A 1 99 ? 34.155 47.685 -4.564 1.00 81.88 99 LYS A O 1
ATOM 801 N N . ILE A 1 100 ? 33.956 48.515 -2.480 1.00 79.56 100 ILE A N 1
ATOM 802 C CA . ILE A 1 100 ? 32.602 49.060 -2.643 1.00 79.56 100 ILE A CA 1
ATOM 803 C C . ILE A 1 100 ? 32.644 50.511 -2.160 1.00 79.56 100 ILE A C 1
ATOM 805 O O . ILE A 1 100 ? 32.619 50.778 -0.964 1.00 79.56 100 ILE A O 1
ATOM 809 N N . GLY A 1 101 ? 32.741 51.458 -3.097 1.00 80.25 101 GLY A N 1
ATOM 810 C CA . GLY A 1 101 ? 32.946 52.870 -2.766 1.00 80.25 101 GLY A CA 1
ATOM 811 C C . GLY A 1 101 ? 34.365 53.132 -2.251 1.00 80.25 101 GLY A C 1
ATOM 812 O O . GLY A 1 101 ? 35.328 52.892 -2.978 1.00 80.25 101 GLY A O 1
ATOM 813 N N . ILE A 1 102 ? 34.477 53.643 -1.021 1.00 76.00 102 ILE A N 1
ATOM 814 C CA . ILE A 1 102 ? 35.750 53.968 -0.345 1.00 76.00 102 ILE A CA 1
ATOM 815 C C . ILE A 1 102 ? 36.226 52.791 0.534 1.00 76.00 102 ILE A C 1
ATOM 817 O O . ILE A 1 102 ? 37.408 52.702 0.856 1.00 76.00 102 ILE A O 1
ATOM 821 N N . ASP A 1 103 ? 35.328 51.854 0.858 1.00 79.00 103 ASP A N 1
ATOM 822 C CA . ASP A 1 103 ? 35.593 50.752 1.782 1.00 79.00 103 ASP A CA 1
ATOM 823 C C . ASP A 1 103 ? 36.071 49.480 1.060 1.00 79.00 103 ASP A C 1
ATOM 825 O O . ASP A 1 103 ? 35.593 49.117 -0.026 1.00 79.00 103 ASP A O 1
ATOM 829 N N . GLU A 1 104 ? 37.007 48.771 1.695 1.00 86.19 104 GLU A N 1
ATOM 830 C CA . GLU A 1 104 ? 37.523 47.474 1.247 1.00 86.19 104 GLU A CA 1
ATOM 831 C C . GLU A 1 104 ? 36.972 46.342 2.126 1.00 86.19 104 GLU A C 1
ATOM 833 O O . GLU A 1 104 ? 37.155 46.332 3.342 1.00 86.19 104 GLU A O 1
ATOM 838 N N . TYR A 1 105 ? 36.318 45.364 1.497 1.00 80.81 105 TYR A N 1
ATOM 839 C CA . TYR A 1 105 ? 35.789 44.167 2.153 1.00 80.81 105 TYR A CA 1
ATOM 840 C C . TYR A 1 105 ? 36.659 42.954 1.822 1.00 80.81 105 TYR A C 1
ATOM 842 O O . TYR A 1 105 ? 36.995 42.726 0.657 1.00 80.81 105 TYR A O 1
ATOM 850 N N . PHE A 1 106 ? 36.984 42.155 2.838 1.00 84.69 106 PHE A N 1
ATOM 851 C CA . PHE A 1 106 ? 37.851 40.982 2.727 1.00 84.69 106 PHE A CA 1
ATOM 852 C C . PHE A 1 106 ? 37.030 39.701 2.894 1.00 84.69 106 PHE A C 1
ATOM 854 O O . PHE A 1 106 ? 36.399 39.498 3.929 1.00 84.69 106 PHE A O 1
ATOM 861 N N . PHE A 1 107 ? 37.068 38.822 1.895 1.00 84.12 107 PHE A N 1
ATOM 862 C CA . PHE A 1 107 ? 36.408 37.517 1.921 1.00 84.12 107 PHE A CA 1
ATOM 863 C C . PHE A 1 107 ? 37.463 36.416 1.837 1.00 84.12 107 PHE A C 1
ATOM 865 O O . PHE A 1 107 ? 38.145 36.290 0.820 1.00 84.12 107 PHE A O 1
ATOM 872 N N . SER A 1 108 ? 37.625 35.630 2.901 1.00 85.00 108 SER A N 1
ATOM 873 C CA . SER A 1 108 ? 38.535 34.481 2.904 1.00 85.00 108 SER A CA 1
ATOM 874 C C . SER A 1 108 ? 37.873 33.245 2.303 1.00 85.00 108 SER A C 1
ATOM 876 O O . SER A 1 108 ? 36.705 32.988 2.572 1.00 85.00 108 SER A O 1
ATOM 878 N N . MET A 1 109 ? 38.640 32.474 1.537 1.00 88.50 109 MET A N 1
ATOM 879 C CA . MET A 1 109 ? 38.281 31.155 1.021 1.00 88.50 109 MET A CA 1
ATOM 880 C C . MET A 1 109 ? 39.230 30.133 1.649 1.00 88.50 109 MET A C 1
ATOM 882 O O . MET A 1 109 ? 40.400 30.037 1.251 1.00 88.50 109 MET A O 1
ATOM 886 N N . ASN A 1 110 ? 38.744 29.412 2.660 1.00 87.31 110 ASN A N 1
ATOM 887 C CA . ASN A 1 110 ? 39.540 28.450 3.418 1.00 87.31 110 ASN A CA 1
ATOM 888 C C . ASN A 1 110 ? 39.207 27.005 3.020 1.00 87.31 110 ASN A C 1
ATOM 890 O O . ASN A 1 110 ? 38.132 26.703 2.503 1.00 87.31 110 ASN A O 1
ATOM 894 N N . ALA A 1 111 ? 40.131 26.086 3.299 1.00 87.50 111 ALA A N 1
ATOM 895 C CA . ALA A 1 111 ? 39.835 24.663 3.205 1.00 87.50 111 ALA A CA 1
ATOM 896 C C . ALA A 1 111 ? 38.714 24.276 4.190 1.00 87.50 111 ALA A C 1
ATOM 898 O O . ALA A 1 111 ? 38.613 24.827 5.285 1.00 87.50 111 ALA A O 1
ATOM 899 N N . ASN A 1 112 ? 37.906 23.292 3.801 1.00 87.44 112 ASN A N 1
ATOM 900 C CA . ASN A 1 112 ? 36.702 22.795 4.472 1.00 87.44 112 ASN A CA 1
ATOM 901 C C . ASN A 1 112 ? 35.505 23.759 4.511 1.00 87.44 112 ASN A C 1
ATOM 903 O O . ASN A 1 112 ? 34.488 23.421 5.114 1.00 87.44 112 ASN A O 1
ATOM 907 N N . GLU A 1 113 ? 35.575 24.914 3.850 1.00 86.62 113 GLU A N 1
ATOM 908 C CA . GLU A 1 113 ? 34.420 25.800 3.691 1.00 86.62 113 GLU A CA 1
ATOM 909 C C . GLU A 1 113 ? 33.606 25.443 2.442 1.00 86.62 113 GLU A C 1
ATOM 911 O O . GLU A 1 113 ? 34.133 24.964 1.431 1.00 86.62 113 GLU A O 1
ATOM 916 N N . GLU A 1 114 ? 32.295 25.675 2.513 1.00 87.25 114 GLU A N 1
ATOM 917 C CA . GLU A 1 114 ? 31.415 25.549 1.356 1.00 87.25 114 GLU A CA 1
ATOM 918 C C . GLU A 1 114 ? 31.539 26.774 0.450 1.00 87.25 114 GLU A C 1
ATOM 920 O O . GLU A 1 114 ? 31.454 27.922 0.888 1.00 87.25 114 GLU A O 1
ATOM 925 N N . VAL A 1 115 ? 31.685 26.521 -0.845 1.00 86.38 115 VAL A N 1
ATOM 926 C CA . VAL A 1 115 ? 31.773 27.544 -1.879 1.00 86.38 115 VAL A CA 1
ATOM 927 C C . VAL A 1 115 ? 30.740 27.279 -2.963 1.00 86.38 115 VAL A C 1
ATOM 929 O O . VAL A 1 115 ? 30.497 26.140 -3.369 1.00 86.38 115 VAL A O 1
ATOM 932 N N . ARG A 1 116 ? 30.134 28.362 -3.453 1.00 85.19 116 ARG A N 1
ATOM 933 C CA . ARG A 1 116 ? 29.307 28.349 -4.659 1.00 85.19 116 ARG A CA 1
ATOM 934 C C . ARG A 1 116 ? 30.113 28.899 -5.818 1.00 85.19 116 ARG A C 1
ATOM 936 O O . ARG A 1 116 ? 30.664 29.993 -5.712 1.00 85.19 116 ARG A O 1
ATOM 943 N N . PHE A 1 117 ? 30.158 28.162 -6.915 1.00 82.69 117 PHE A N 1
ATOM 944 C CA . PHE A 1 117 ? 30.894 28.552 -8.109 1.00 82.69 117 PHE A CA 1
ATOM 945 C C . PHE A 1 117 ? 30.043 28.313 -9.350 1.00 82.69 117 PHE A C 1
ATOM 947 O O . PHE A 1 117 ? 29.277 27.353 -9.429 1.00 82.69 117 PHE A O 1
ATOM 954 N N . LYS A 1 118 ? 30.160 29.224 -10.314 1.00 81.56 118 LYS A N 1
ATOM 955 C CA . LYS A 1 118 ? 29.488 29.120 -11.606 1.00 81.56 118 LYS A CA 1
ATOM 956 C C . LYS A 1 118 ? 30.429 28.457 -12.600 1.00 81.56 118 LYS A C 1
ATOM 958 O O . LYS A 1 118 ? 31.587 28.857 -12.705 1.00 81.56 118 LYS A O 1
ATOM 963 N N . ILE A 1 119 ? 29.932 27.468 -13.328 1.00 83.88 119 ILE A N 1
ATOM 964 C CA . ILE A 1 119 ? 30.684 26.790 -14.378 1.00 83.88 119 ILE A CA 1
ATOM 965 C C . ILE A 1 119 ? 30.785 27.751 -15.560 1.00 83.88 119 ILE A C 1
ATOM 967 O O . ILE A 1 119 ? 29.772 28.186 -16.107 1.00 83.88 119 ILE A O 1
ATOM 971 N N . LEU A 1 120 ? 32.010 28.124 -15.918 1.00 77.56 120 LEU A N 1
ATOM 972 C CA . LEU A 1 120 ? 32.280 28.960 -17.088 1.00 77.56 120 LEU A CA 1
ATOM 973 C C . LEU A 1 120 ? 32.655 28.101 -18.292 1.00 77.56 120 LEU A C 1
ATOM 975 O O . LEU A 1 120 ? 32.123 28.310 -19.371 1.00 77.56 120 LEU A O 1
ATOM 979 N N . GLU A 1 121 ? 33.552 27.142 -18.080 1.00 79.50 121 GLU A N 1
ATOM 980 C CA . GLU A 1 121 ? 34.062 26.234 -19.101 1.00 79.50 121 GLU A CA 1
ATOM 981 C C . GLU A 1 121 ? 34.568 24.959 -18.406 1.00 79.50 121 GLU A C 1
ATOM 983 O O . GLU A 1 121 ? 35.190 25.037 -17.341 1.00 79.50 121 GLU A O 1
ATOM 988 N N . THR A 1 122 ? 34.334 23.789 -19.004 1.00 78.06 122 THR A N 1
ATOM 989 C CA . THR A 1 122 ? 34.788 22.496 -18.464 1.00 78.06 122 THR A CA 1
ATOM 990 C C . THR A 1 122 ? 35.972 21.970 -19.275 1.00 78.06 122 THR A C 1
ATOM 992 O O . THR A 1 122 ? 35.822 21.582 -20.432 1.00 78.06 122 THR A O 1
ATOM 995 N N . LYS A 1 123 ? 37.163 21.904 -18.663 1.00 79.19 123 LYS A N 1
ATOM 996 C CA . LYS A 1 123 ? 38.379 21.342 -19.282 1.00 79.19 123 LYS A CA 1
ATOM 997 C C . LYS A 1 123 ? 38.822 20.067 -18.573 1.00 79.19 123 LYS A C 1
ATOM 999 O O . LYS A 1 123 ? 39.080 20.067 -17.373 1.00 79.19 123 LYS A O 1
ATOM 1004 N N . PHE A 1 124 ? 38.964 18.981 -19.330 1.00 74.69 124 PHE A N 1
ATOM 1005 C CA . PHE A 1 124 ? 39.487 17.718 -18.813 1.00 74.69 124 PHE A CA 1
ATOM 1006 C C . PHE A 1 124 ? 41.020 17.727 -18.861 1.00 74.69 124 PHE A C 1
ATOM 1008 O O . PHE A 1 124 ? 41.619 17.834 -19.933 1.00 74.69 124 PHE A O 1
ATOM 1015 N N . ASN A 1 125 ? 41.670 17.590 -17.701 1.00 65.88 125 ASN A N 1
ATOM 1016 C CA . ASN A 1 125 ? 43.125 17.476 -17.629 1.00 65.88 125 ASN A CA 1
ATOM 1017 C C . ASN A 1 125 ? 43.586 16.184 -18.318 1.00 65.88 125 ASN A C 1
ATOM 1019 O O . ASN A 1 125 ? 43.433 15.085 -17.784 1.00 65.88 125 ASN A O 1
ATOM 1023 N N . ARG A 1 126 ? 44.216 16.307 -19.491 1.00 54.22 126 ARG A N 1
ATOM 1024 C CA . ARG A 1 126 ? 44.988 15.213 -20.093 1.00 54.22 126 ARG A CA 1
ATOM 1025 C C . ARG A 1 126 ? 46.265 14.995 -19.285 1.00 54.22 126 ARG A C 1
ATOM 1027 O O . ARG A 1 126 ? 47.325 15.504 -19.646 1.00 54.22 126 ARG A O 1
ATOM 1034 N N . HIS A 1 127 ? 46.202 14.211 -18.212 1.00 46.88 127 HIS A N 1
ATOM 1035 C CA . HIS A 1 127 ? 47.425 13.715 -17.589 1.00 46.88 127 HIS A CA 1
ATOM 1036 C C . HIS A 1 127 ? 47.880 12.390 -18.210 1.00 46.88 127 HIS A C 1
ATOM 1038 O O . HIS A 1 127 ? 47.319 11.330 -17.969 1.00 46.88 127 HIS A O 1
ATOM 1044 N N . LYS A 1 128 ? 48.936 12.525 -19.028 1.00 38.59 128 LYS A N 1
ATOM 1045 C CA . LYS A 1 128 ? 50.059 11.600 -19.254 1.00 38.59 128 LYS A CA 1
ATOM 1046 C C . LYS A 1 128 ? 49.752 10.097 -19.125 1.00 38.59 128 LYS A C 1
ATOM 1048 O O . LYS A 1 128 ? 50.147 9.470 -18.152 1.00 38.59 128 LYS A O 1
ATOM 1053 N N . ASN A 1 129 ? 49.262 9.498 -20.206 1.00 33.88 129 ASN A N 1
ATOM 1054 C CA . ASN A 1 129 ? 49.895 8.279 -20.704 1.00 33.88 129 ASN A CA 1
ATOM 1055 C C . ASN A 1 129 ? 50.373 8.537 -22.130 1.00 33.88 129 ASN A C 1
ATOM 1057 O O . ASN A 1 129 ? 49.604 8.704 -23.073 1.00 33.88 129 ASN A O 1
ATOM 1061 N N . LEU A 1 130 ? 51.690 8.690 -22.213 1.00 34.72 130 LEU A N 1
ATOM 1062 C CA . LEU A 1 130 ? 52.473 8.734 -23.429 1.00 34.72 130 LEU A CA 1
ATOM 1063 C C . LEU A 1 130 ? 52.290 7.429 -24.208 1.00 34.72 130 LEU A C 1
ATOM 1065 O O . LEU A 1 130 ? 52.259 6.359 -23.611 1.00 34.72 130 LEU A O 1
ATOM 1069 N N . LYS A 1 131 ? 52.273 7.552 -25.538 1.00 35.81 131 LYS A N 1
ATOM 1070 C CA . LYS A 1 131 ? 52.926 6.639 -26.488 1.00 35.81 131 LYS A CA 1
ATOM 1071 C C . LYS A 1 131 ? 53.104 5.199 -25.988 1.00 35.81 131 LYS A C 1
ATOM 1073 O O . LYS A 1 131 ? 54.209 4.799 -25.642 1.00 35.81 131 LYS A O 1
ATOM 1078 N N . THR A 1 132 ? 52.045 4.408 -26.031 1.00 32.25 132 THR A N 1
ATOM 1079 C CA . THR A 1 132 ? 52.168 2.993 -26.383 1.00 32.25 132 THR A CA 1
ATOM 1080 C C . THR A 1 132 ? 50.947 2.657 -27.222 1.00 32.25 132 THR A C 1
ATOM 1082 O O . THR A 1 132 ? 49.834 2.972 -26.811 1.00 32.25 132 THR A O 1
ATOM 1085 N N . ASP A 1 133 ? 51.147 2.027 -28.379 1.00 38.56 133 ASP A N 1
ATOM 1086 C CA . ASP A 1 133 ? 50.121 1.246 -29.083 1.00 38.56 133 ASP A CA 1
ATOM 1087 C C . ASP A 1 133 ? 49.736 0.027 -28.224 1.00 38.56 133 ASP A C 1
ATOM 1089 O O . ASP A 1 133 ? 49.884 -1.128 -28.618 1.00 38.56 133 ASP A O 1
ATOM 1093 N N . LYS A 1 134 ? 49.320 0.271 -26.981 1.00 31.66 134 LYS A N 1
ATOM 1094 C CA . LYS A 1 134 ? 48.669 -0.724 -26.150 1.00 31.66 134 LYS A CA 1
ATOM 1095 C C . LYS A 1 134 ? 47.174 -0.467 -26.268 1.00 31.66 134 LYS A C 1
ATOM 1097 O O . LYS A 1 134 ? 46.746 0.648 -25.960 1.00 31.66 134 LYS A O 1
ATOM 1102 N N . PRO A 1 135 ? 46.382 -1.456 -26.720 1.00 37.34 135 PRO A N 1
ATOM 1103 C CA . PRO A 1 135 ? 44.936 -1.340 -26.652 1.00 37.34 135 PRO A CA 1
ATOM 1104 C C . PRO A 1 135 ? 44.559 -1.006 -25.207 1.00 37.34 135 PRO A C 1
ATOM 1106 O O . PRO A 1 135 ? 45.139 -1.571 -24.275 1.00 37.34 135 PRO A O 1
ATOM 1109 N N . LEU A 1 136 ? 43.643 -0.046 -25.041 1.00 37.91 136 LEU A N 1
ATOM 1110 C CA . LEU A 1 136 ? 43.001 0.245 -23.759 1.00 37.91 136 LEU A CA 1
ATOM 1111 C C . LEU A 1 136 ? 42.672 -1.090 -23.089 1.00 37.91 136 LEU A C 1
ATOM 1113 O O . LEU A 1 136 ? 42.054 -1.947 -23.725 1.00 37.91 136 LEU A O 1
ATOM 1117 N N . GLU A 1 137 ? 43.130 -1.291 -21.850 1.00 37.38 137 GLU A N 1
ATOM 1118 C CA . GLU A 1 137 ? 42.769 -2.501 -21.114 1.00 37.38 137 GLU A CA 1
ATOM 1119 C C . GLU A 1 137 ? 41.240 -2.629 -21.139 1.00 37.38 137 GLU A C 1
ATOM 1121 O O . GLU A 1 137 ? 40.548 -1.640 -20.861 1.00 37.38 137 GLU A O 1
ATOM 1126 N N . PRO A 1 138 ? 40.696 -3.790 -21.551 1.00 38.75 138 PRO A N 1
ATOM 1127 C CA . PRO A 1 138 ? 39.263 -3.943 -21.708 1.00 38.75 138 PRO A CA 1
ATOM 1128 C C . PRO A 1 138 ? 38.593 -3.642 -20.374 1.00 38.75 138 PRO A C 1
ATOM 1130 O O . PRO A 1 138 ? 38.988 -4.152 -19.326 1.00 38.75 138 PRO A O 1
ATOM 1133 N N . ILE A 1 139 ? 37.584 -2.779 -20.415 1.00 39.56 139 ILE A N 1
ATOM 1134 C CA . ILE A 1 139 ? 36.803 -2.427 -19.238 1.00 39.56 139 ILE A CA 1
ATOM 1135 C C . ILE A 1 139 ? 36.003 -3.669 -18.845 1.00 39.56 139 ILE A C 1
ATOM 1137 O O . ILE A 1 139 ? 35.019 -4.015 -19.493 1.00 39.56 139 ILE A O 1
ATOM 1141 N N . ILE A 1 140 ? 36.435 -4.356 -17.788 1.00 38.94 140 ILE A N 1
ATOM 1142 C CA . ILE A 1 140 ? 35.741 -5.539 -17.277 1.00 38.94 140 ILE A CA 1
ATOM 1143 C C . ILE A 1 140 ? 34.583 -5.058 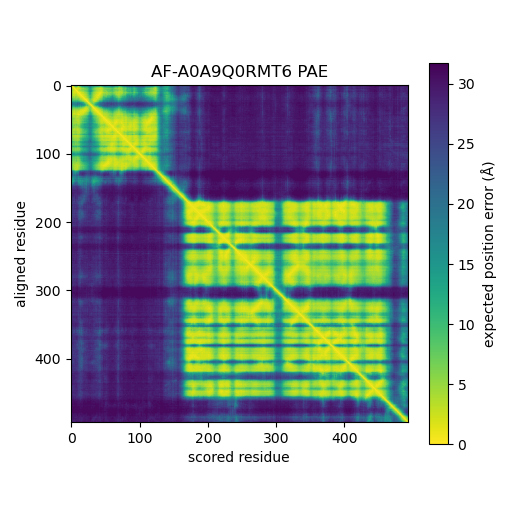-16.403 1.00 38.94 140 ILE A C 1
ATOM 1145 O O . ILE A 1 140 ? 34.782 -4.456 -15.346 1.00 38.94 140 ILE A O 1
ATOM 1149 N N . SER A 1 141 ? 33.356 -5.310 -16.851 1.00 35.72 141 SER A N 1
ATOM 1150 C CA . SER A 1 141 ? 32.154 -5.147 -16.039 1.00 35.72 141 SER A CA 1
ATOM 1151 C C . SER A 1 141 ? 31.486 -6.509 -15.908 1.00 35.72 141 SER A C 1
ATOM 1153 O O . SER A 1 141 ? 31.212 -7.164 -16.907 1.00 35.72 141 SER A O 1
ATOM 1155 N N . TYR A 1 142 ? 31.241 -6.942 -14.674 1.00 37.06 142 TYR A N 1
ATOM 1156 C CA . TYR A 1 142 ? 30.536 -8.190 -14.401 1.00 37.06 142 TYR A CA 1
ATOM 1157 C C . TYR A 1 142 ? 29.030 -7.950 -14.541 1.00 37.06 142 TYR A C 1
ATOM 1159 O O . TYR A 1 142 ? 28.490 -7.031 -13.925 1.00 37.06 142 TYR A O 1
ATOM 1167 N N . ALA A 1 143 ? 28.363 -8.761 -15.357 1.00 37.69 143 ALA A N 1
ATOM 1168 C CA . ALA A 1 143 ? 26.911 -8.815 -15.464 1.00 37.69 143 ALA A CA 1
ATOM 1169 C C . ALA A 1 143 ? 26.481 -10.287 -15.449 1.00 37.69 143 ALA A C 1
ATOM 1171 O O . ALA A 1 143 ? 27.051 -11.108 -16.166 1.00 37.69 143 ALA A O 1
ATOM 1172 N N . THR A 1 144 ? 25.489 -10.626 -14.628 1.00 33.50 144 THR A N 1
ATOM 1173 C CA . THR A 1 144 ? 24.911 -11.974 -14.596 1.00 33.50 144 THR A CA 1
ATOM 1174 C C . THR A 1 144 ? 23.833 -12.063 -15.667 1.00 33.50 144 THR A C 1
ATOM 1176 O O . THR A 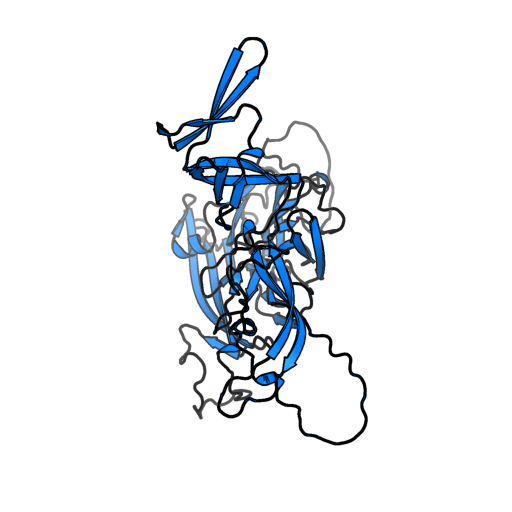1 144 ? 22.769 -11.461 -15.533 1.00 33.50 144 THR A O 1
ATOM 1179 N N . PHE A 1 145 ? 24.097 -12.809 -16.737 1.00 33.56 145 PHE A N 1
ATOM 1180 C CA . PHE A 1 145 ? 23.080 -13.150 -17.729 1.00 33.56 145 PHE A CA 1
ATOM 1181 C C . PHE A 1 145 ? 22.276 -14.366 -17.254 1.00 33.56 145 PHE A C 1
ATOM 1183 O O . PHE A 1 145 ? 22.846 -15.382 -16.861 1.00 33.56 145 PHE A O 1
ATOM 1190 N N . LYS A 1 146 ? 20.941 -14.286 -17.314 1.00 30.02 146 LYS A N 1
ATOM 1191 C CA . LYS A 1 146 ? 20.067 -15.457 -17.148 1.00 30.02 146 LYS A CA 1
ATOM 1192 C C . LYS A 1 146 ? 20.213 -16.352 -18.388 1.00 30.02 146 LYS A C 1
ATOM 1194 O O . LYS A 1 146 ? 19.988 -15.899 -19.507 1.00 30.02 146 LYS A O 1
ATOM 1199 N N . GLN A 1 147 ? 20.565 -17.619 -18.182 1.00 35.31 147 GLN A N 1
ATOM 1200 C CA . GLN A 1 147 ? 20.876 -18.609 -19.226 1.00 35.31 147 GLN A CA 1
ATOM 1201 C C . GLN A 1 147 ? 19.676 -18.996 -20.126 1.00 35.31 147 GLN A C 1
ATOM 1203 O O . GLN A 1 147 ? 19.851 -19.668 -21.139 1.00 35.31 147 GLN A O 1
ATOM 1208 N N . GLU A 1 148 ? 18.464 -18.533 -19.810 1.00 37.88 148 GLU A N 1
ATOM 1209 C CA . GLU A 1 148 ? 17.220 -18.882 -20.519 1.00 37.88 148 GLU A CA 1
ATOM 1210 C C . GLU A 1 148 ? 17.091 -18.280 -21.934 1.00 37.88 148 GLU A C 1
ATOM 1212 O O . GLU A 1 148 ? 16.201 -18.674 -22.679 1.00 37.88 148 GLU A O 1
ATOM 1217 N N . LEU A 1 149 ? 17.989 -17.382 -22.356 1.00 35.22 149 LEU A N 1
ATOM 1218 C CA . LEU A 1 149 ? 17.978 -16.797 -23.709 1.00 35.22 149 LEU A CA 1
ATOM 1219 C C . LEU A 1 149 ? 18.822 -17.561 -24.751 1.00 35.22 149 LEU A C 1
ATOM 1221 O O . LEU A 1 149 ? 18.902 -17.124 -25.897 1.00 35.22 149 LEU A O 1
ATOM 1225 N N . LEU A 1 150 ? 19.436 -18.697 -24.393 1.00 33.56 150 LEU A N 1
ATOM 1226 C CA . LEU A 1 150 ? 20.252 -19.502 -25.322 1.00 33.56 150 LEU A CA 1
ATOM 1227 C C . LEU A 1 150 ? 19.538 -20.725 -25.924 1.00 33.56 150 LEU A C 1
ATOM 1229 O O . LEU A 1 150 ? 20.132 -21.428 -26.741 1.00 33.56 150 LEU A O 1
ATOM 1233 N N . VAL A 1 151 ? 18.269 -20.983 -25.596 1.00 31.75 151 VAL A N 1
ATOM 1234 C CA . VAL A 1 151 ? 17.546 -22.162 -26.110 1.00 31.75 151 VAL A CA 1
ATOM 1235 C C . VAL A 1 151 ? 16.669 -21.802 -27.309 1.00 31.75 151 VAL A C 1
ATOM 1237 O O . VAL A 1 151 ? 15.452 -21.903 -27.261 1.00 31.75 151 VAL A O 1
ATOM 1240 N N . SER A 1 152 ? 17.301 -21.388 -28.405 1.00 34.06 152 SER A N 1
ATOM 1241 C CA . SER A 1 152 ? 16.742 -21.557 -29.756 1.00 34.06 152 SER A CA 1
ATOM 1242 C C . SER A 1 152 ? 17.804 -21.245 -30.808 1.00 34.06 152 SER A C 1
ATOM 1244 O O . SER A 1 152 ? 17.710 -20.272 -31.548 1.00 34.06 152 SER A O 1
ATOM 1246 N N . PHE A 1 153 ? 18.837 -22.083 -30.864 1.00 33.06 153 PHE A N 1
ATOM 1247 C CA . PHE A 1 153 ? 19.677 -22.235 -32.050 1.00 33.06 153 PHE A CA 1
ATOM 1248 C C . PHE A 1 153 ? 19.811 -23.726 -32.354 1.00 33.06 153 PHE A C 1
ATOM 1250 O O . PHE A 1 153 ? 20.840 -24.353 -32.123 1.00 33.06 153 PHE A O 1
ATOM 1257 N N . THR A 1 154 ? 18.734 -24.312 -32.871 1.00 28.45 154 THR A N 1
ATOM 1258 C CA . THR A 1 154 ? 18.857 -25.488 -33.730 1.00 28.45 154 THR A CA 1
ATOM 1259 C C . THR A 1 154 ? 18.707 -24.978 -35.152 1.00 28.45 154 THR A C 1
ATOM 1261 O O . THR A 1 154 ? 17.669 -24.440 -35.524 1.00 28.45 154 THR A O 1
ATOM 1264 N N . ILE A 1 155 ? 19.798 -25.062 -35.908 1.00 39.09 155 ILE A N 1
ATOM 1265 C CA . ILE A 1 155 ? 19.867 -24.656 -37.307 1.00 39.09 155 ILE A CA 1
ATOM 1266 C C . ILE A 1 155 ? 18.878 -25.520 -38.092 1.00 39.09 155 ILE A C 1
ATOM 1268 O O . ILE A 1 155 ? 19.094 -26.718 -38.257 1.00 39.09 155 ILE A O 1
ATOM 1272 N N . SER A 1 156 ? 17.825 -24.905 -38.617 1.00 32.03 156 SER A N 1
ATOM 1273 C CA . SER A 1 156 ? 17.144 -25.409 -39.804 1.00 32.03 156 SER A CA 1
ATOM 1274 C C . SER A 1 156 ? 17.298 -24.357 -40.890 1.00 32.03 156 SER A C 1
ATOM 1276 O O . SER A 1 156 ? 16.835 -23.227 -40.750 1.00 32.03 156 SER A O 1
ATOM 1278 N N . ASN A 1 157 ? 18.019 -24.735 -41.941 1.00 37.59 157 ASN A N 1
ATOM 1279 C CA . ASN A 1 157 ? 18.249 -23.928 -43.128 1.00 37.59 157 ASN A CA 1
ATOM 1280 C C . ASN A 1 157 ? 16.915 -23.524 -43.767 1.00 37.59 157 ASN A C 1
ATOM 1282 O O . ASN A 1 157 ? 16.118 -24.398 -44.102 1.00 37.59 157 ASN A O 1
ATOM 1286 N N . GLY A 1 158 ? 16.737 -22.230 -44.033 1.00 36.44 158 GLY A N 1
ATOM 1287 C CA . GLY A 1 158 ? 15.763 -21.757 -45.013 1.00 36.44 158 GLY A CA 1
ATOM 1288 C C . GLY A 1 158 ? 14.998 -20.510 -44.592 1.00 36.44 158 GLY A C 1
ATOM 1289 O O . GLY A 1 158 ? 14.130 -20.582 -43.737 1.00 36.44 158 GLY A O 1
ATOM 1290 N N . VAL A 1 159 ? 15.272 -19.422 -45.318 1.00 28.69 159 VAL A N 1
ATOM 1291 C CA . VAL A 1 159 ? 14.510 -18.163 -45.408 1.00 28.69 159 VAL A CA 1
ATOM 1292 C C . VAL A 1 159 ? 14.655 -17.213 -44.213 1.00 28.69 159 VAL A C 1
ATOM 1294 O O . VAL A 1 159 ? 14.125 -17.409 -43.127 1.00 28.69 159 VAL A O 1
ATOM 1297 N N . SER A 1 160 ? 15.393 -16.132 -44.466 1.00 30.48 160 SER A N 1
ATOM 1298 C CA . SER A 1 160 ? 15.509 -14.952 -43.618 1.00 30.48 160 SER A CA 1
ATOM 1299 C C . SER A 1 160 ? 14.222 -14.125 -43.676 1.00 30.48 160 SER A C 1
ATOM 1301 O O . SER A 1 160 ? 14.018 -13.372 -44.628 1.00 30.48 160 SER A O 1
ATOM 1303 N N . GLU A 1 161 ? 13.380 -14.231 -42.653 1.00 29.91 161 GLU A N 1
ATOM 1304 C CA . GLU A 1 161 ? 12.472 -13.141 -42.294 1.00 29.91 161 GLU A CA 1
ATOM 1305 C C . GLU A 1 161 ? 13.185 -12.228 -41.287 1.00 29.91 161 GLU A C 1
ATOM 1307 O O . GLU A 1 161 ? 13.629 -12.670 -40.223 1.00 29.91 161 GLU A O 1
ATOM 1312 N N . GLU A 1 162 ? 13.334 -10.949 -41.640 1.00 29.91 162 GLU A N 1
ATOM 1313 C CA . GLU A 1 162 ? 13.789 -9.896 -40.730 1.00 29.91 162 GLU A CA 1
ATOM 1314 C C . GLU A 1 162 ? 12.755 -9.699 -39.615 1.00 29.91 162 GLU A C 1
ATOM 1316 O O . GLU A 1 162 ? 11.825 -8.900 -39.712 1.00 29.91 162 GLU A O 1
ATOM 1321 N N . VAL A 1 163 ? 12.918 -10.432 -38.516 1.00 32.22 163 VAL A N 1
ATOM 1322 C CA . VAL A 1 163 ? 12.204 -10.132 -37.276 1.00 32.22 163 VAL A CA 1
ATOM 1323 C C . VAL A 1 163 ? 12.943 -8.988 -36.587 1.00 32.22 163 VAL A C 1
ATOM 1325 O O . VAL A 1 163 ? 14.013 -9.189 -36.012 1.00 32.22 163 VAL A O 1
ATOM 1328 N N . ASN A 1 164 ? 12.365 -7.784 -36.633 1.00 28.20 164 ASN A N 1
ATOM 1329 C CA . ASN A 1 164 ? 12.771 -6.645 -35.806 1.00 28.20 164 ASN A CA 1
ATOM 1330 C C . ASN A 1 164 ? 12.739 -7.051 -34.321 1.00 28.20 164 ASN A C 1
ATOM 1332 O O . ASN A 1 164 ? 11.684 -7.074 -33.684 1.00 28.20 164 ASN A O 1
ATOM 1336 N N . LYS A 1 165 ? 13.900 -7.397 -33.757 1.00 36.12 165 LYS A N 1
ATOM 1337 C CA . LYS A 1 165 ? 14.044 -7.738 -32.338 1.00 36.12 165 LY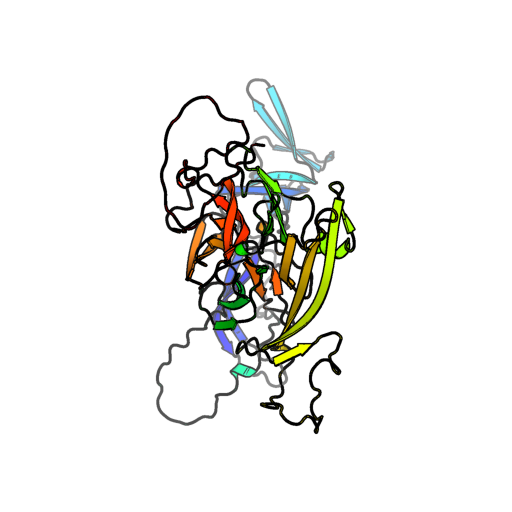S A CA 1
ATOM 1338 C C . LYS A 1 165 ? 14.155 -6.456 -31.515 1.00 36.12 165 LYS A C 1
ATOM 1340 O O . LYS A 1 165 ? 15.249 -5.999 -31.201 1.00 36.12 165 LYS A O 1
ATOM 1345 N N . HIS A 1 166 ? 13.014 -5.881 -31.147 1.00 29.20 166 HIS A N 1
ATOM 1346 C CA . HIS A 1 166 ? 12.966 -4.886 -30.079 1.00 29.20 166 HIS A CA 1
ATOM 1347 C C . HIS A 1 166 ? 13.310 -5.559 -28.742 1.00 29.20 166 HIS A C 1
ATOM 1349 O O . HIS A 1 166 ? 12.615 -6.473 -28.298 1.00 29.20 166 HIS A O 1
ATOM 1355 N N . VAL A 1 167 ? 14.386 -5.111 -28.091 1.00 33.75 167 VAL A N 1
ATOM 1356 C CA . VAL A 1 167 ? 14.695 -5.481 -26.704 1.00 33.75 167 VAL A CA 1
ATOM 1357 C C . VAL A 1 167 ? 13.601 -4.889 -25.813 1.00 33.75 167 VAL A C 1
ATOM 1359 O O . VAL A 1 167 ? 13.482 -3.672 -25.691 1.00 33.75 167 VAL A O 1
ATOM 1362 N N . ALA A 1 168 ? 12.772 -5.743 -25.214 1.00 34.66 168 ALA A N 1
ATOM 1363 C CA . ALA A 1 168 ? 11.750 -5.310 -24.271 1.00 34.66 168 ALA A CA 1
ATOM 1364 C C . ALA A 1 168 ? 12.420 -4.885 -22.955 1.00 34.66 168 ALA A C 1
ATOM 1366 O O . ALA A 1 168 ? 13.064 -5.696 -22.289 1.00 34.66 168 ALA A O 1
ATOM 1367 N N . ILE A 1 169 ? 12.262 -3.616 -22.569 1.00 44.16 169 ILE A N 1
ATOM 1368 C CA . ILE A 1 169 ? 12.555 -3.165 -21.203 1.00 44.16 169 ILE A CA 1
ATOM 1369 C C . ILE A 1 169 ? 11.709 -4.035 -20.267 1.00 44.16 169 ILE A C 1
ATOM 1371 O O . ILE A 1 169 ? 10.485 -4.076 -20.402 1.00 44.16 169 ILE A O 1
ATOM 1375 N N . ARG A 1 170 ? 12.350 -4.766 -19.345 1.00 58.97 170 ARG A N 1
ATOM 1376 C CA . ARG A 1 170 ? 11.627 -5.557 -18.345 1.00 58.97 170 ARG A CA 1
ATOM 1377 C C . ARG A 1 170 ? 10.952 -4.584 -17.388 1.00 58.97 170 ARG A C 1
ATOM 1379 O O . ARG A 1 170 ? 11.619 -3.948 -16.582 1.00 58.97 170 ARG A O 1
ATOM 1386 N N . ASP A 1 171 ? 9.641 -4.450 -17.524 1.00 74.62 171 ASP A N 1
ATOM 1387 C CA . ASP A 1 171 ? 8.842 -3.628 -16.628 1.00 74.62 171 ASP A CA 1
ATOM 1388 C C . ASP A 1 171 ? 8.749 -4.313 -15.259 1.00 74.62 171 ASP A C 1
ATOM 1390 O O . ASP A 1 171 ? 8.252 -5.441 -15.150 1.00 74.62 171 ASP A O 1
ATOM 1394 N N . SER A 1 172 ? 9.279 -3.658 -14.228 1.00 86.25 172 SER A N 1
ATOM 1395 C CA . SER A 1 172 ? 9.179 -4.111 -12.840 1.00 86.25 172 SER A CA 1
ATOM 1396 C C . SER A 1 172 ? 7.715 -4.207 -12.424 1.00 86.25 172 SER A C 1
ATOM 1398 O O . SER A 1 172 ? 6.871 -3.455 -12.905 1.00 86.25 172 SER A O 1
ATOM 1400 N N . LEU A 1 173 ? 7.389 -5.125 -11.517 1.00 90.38 173 LEU A N 1
ATOM 1401 C CA . LEU A 1 173 ? 6.016 -5.275 -11.040 1.00 90.38 173 LEU A CA 1
ATOM 1402 C C . LEU A 1 173 ? 5.782 -4.437 -9.782 1.00 90.38 173 LEU A C 1
ATOM 1404 O O . LEU A 1 173 ? 6.562 -4.481 -8.827 1.00 90.38 173 LEU A O 1
ATOM 1408 N N . ILE A 1 174 ? 4.656 -3.734 -9.764 1.00 94.50 174 ILE A N 1
ATOM 1409 C CA . ILE A 1 174 ? 4.014 -3.266 -8.541 1.00 94.50 174 ILE A CA 1
ATOM 1410 C C . ILE A 1 174 ? 2.820 -4.168 -8.239 1.00 94.50 174 ILE A C 1
ATOM 1412 O O . ILE A 1 174 ? 2.093 -4.588 -9.138 1.00 94.50 174 ILE A O 1
ATOM 1416 N N . LEU A 1 175 ? 2.620 -4.477 -6.967 1.00 95.19 175 LEU A N 1
ATOM 1417 C CA . LEU A 1 175 ? 1.432 -5.158 -6.485 1.00 95.19 175 LEU A CA 1
ATOM 1418 C C . LEU A 1 175 ? 0.454 -4.114 -5.960 1.00 95.19 175 LEU A C 1
ATOM 1420 O O . LEU A 1 175 ? 0.843 -3.256 -5.170 1.00 95.19 175 LEU A O 1
ATOM 1424 N N . VAL A 1 176 ? -0.799 -4.188 -6.392 1.00 96.88 176 VAL A N 1
ATOM 1425 C CA . VAL A 1 176 ? -1.880 -3.275 -6.011 1.00 96.88 176 VAL A CA 1
ATOM 1426 C C . VAL A 1 176 ? -2.946 -4.083 -5.284 1.00 96.88 176 VAL A C 1
ATOM 1428 O O . VAL A 1 176 ? -3.536 -4.978 -5.883 1.00 96.88 176 VAL A O 1
ATOM 1431 N N . SER A 1 177 ? -3.173 -3.779 -4.008 1.00 95.62 177 SER A N 1
ATOM 1432 C CA . SER A 1 177 ? -4.227 -4.391 -3.196 1.00 95.62 177 SER A CA 1
ATOM 1433 C C . SER A 1 177 ? -5.447 -3.480 -3.145 1.00 95.62 177 SER A C 1
ATOM 1435 O O . SER A 1 177 ? -5.325 -2.273 -2.885 1.00 95.62 177 SER A O 1
ATOM 1437 N N . THR A 1 178 ? -6.622 -4.050 -3.368 1.00 95.38 178 THR A N 1
ATOM 1438 C CA . THR A 1 178 ? -7.902 -3.344 -3.354 1.00 95.38 178 THR A CA 1
ATOM 1439 C C . THR A 1 178 ? -8.782 -3.793 -2.190 1.00 95.38 178 THR A C 1
ATOM 1441 O O . THR A 1 178 ? -8.633 -4.887 -1.650 1.00 95.38 178 THR A O 1
ATOM 1444 N N . LEU A 1 179 ? -9.710 -2.928 -1.774 1.00 93.62 179 LEU A N 1
ATOM 1445 C CA . LEU A 1 179 ? -10.550 -3.117 -0.583 1.00 93.62 179 LEU A CA 1
ATOM 1446 C C . LEU A 1 179 ? -11.393 -4.406 -0.619 1.00 93.62 179 LEU A C 1
ATOM 1448 O O . LEU A 1 179 ? -11.705 -4.978 0.423 1.00 93.62 179 LEU A O 1
ATOM 1452 N N . ASP A 1 180 ? -11.739 -4.881 -1.813 1.00 92.00 180 ASP A N 1
ATOM 1453 C CA . ASP A 1 180 ? -12.478 -6.130 -2.034 1.00 92.00 180 ASP A CA 1
ATOM 1454 C C . ASP A 1 180 ? -11.633 -7.395 -1.818 1.00 92.00 180 ASP A C 1
ATOM 1456 O O . ASP A 1 180 ? -12.178 -8.489 -1.919 1.00 92.00 180 ASP A O 1
ATOM 1460 N N . GLY A 1 181 ? -10.344 -7.260 -1.487 1.00 92.25 181 GLY A N 1
ATOM 1461 C CA . GLY A 1 181 ? -9.435 -8.382 -1.246 1.00 92.25 181 GLY A CA 1
ATOM 1462 C C . GLY A 1 181 ? -8.628 -8.803 -2.469 1.00 92.25 181 GLY A C 1
ATOM 1463 O O . GLY A 1 181 ? -7.851 -9.755 -2.382 1.00 92.25 181 GLY A O 1
ATOM 1464 N N . SER A 1 182 ? -8.793 -8.124 -3.608 1.00 93.75 182 SER A N 1
ATOM 1465 C CA . SER A 1 182 ? -8.041 -8.451 -4.817 1.00 93.75 182 SER A CA 1
ATOM 1466 C C . SER A 1 182 ? -6.612 -7.893 -4.772 1.00 93.75 182 SER A C 1
ATOM 1468 O O . SER A 1 182 ? -6.370 -6.761 -4.359 1.00 93.75 182 SER A O 1
ATOM 1470 N N . LEU A 1 183 ? -5.649 -8.698 -5.223 1.00 94.75 183 LEU A N 1
ATOM 1471 C CA . LEU A 1 183 ? -4.242 -8.348 -5.385 1.00 94.75 183 LEU A CA 1
ATOM 1472 C C . LEU A 1 183 ? -3.857 -8.454 -6.863 1.00 94.75 183 LEU A C 1
ATOM 1474 O O . LEU A 1 183 ? -3.933 -9.524 -7.472 1.00 94.75 183 LEU A O 1
ATOM 1478 N N . HIS A 1 184 ? -3.414 -7.345 -7.441 1.00 96.00 184 HIS A N 1
ATOM 1479 C CA . HIS A 1 184 ? -3.083 -7.231 -8.857 1.00 96.00 184 HIS A CA 1
ATOM 1480 C C . HIS A 1 184 ? -1.582 -7.020 -9.041 1.00 96.00 184 HIS A C 1
ATOM 1482 O O . HIS A 1 184 ? -1.025 -6.098 -8.450 1.00 96.00 184 HIS A O 1
ATOM 1488 N N . ALA A 1 185 ? -0.933 -7.807 -9.900 1.00 94.81 185 ALA A N 1
ATOM 1489 C CA . ALA A 1 185 ? 0.413 -7.482 -10.366 1.00 94.81 185 ALA A CA 1
ATOM 1490 C C . ALA A 1 185 ? 0.330 -6.623 -11.622 1.00 94.81 185 ALA A C 1
ATOM 1492 O O . ALA A 1 185 ? -0.244 -7.033 -12.631 1.00 94.81 185 ALA A O 1
ATOM 1493 N N . VAL A 1 186 ? 0.922 -5.438 -11.559 1.00 95.81 186 VAL A N 1
ATOM 1494 C CA . VAL A 1 186 ? 0.842 -4.409 -12.593 1.00 95.81 186 VAL A CA 1
ATOM 1495 C C . VAL A 1 186 ? 2.253 -4.002 -12.989 1.00 95.81 186 VAL A C 1
ATOM 1497 O O . VAL A 1 186 ? 3.111 -3.824 -12.127 1.00 95.81 186 VAL A O 1
ATOM 1500 N N . GLY A 1 187 ? 2.509 -3.849 -14.284 1.00 91.50 187 GLY A N 1
ATOM 1501 C CA . GLY A 1 187 ? 3.756 -3.264 -14.763 1.00 91.50 187 GLY A CA 1
ATOM 1502 C C . GLY A 1 187 ? 3.906 -1.822 -14.268 1.00 91.50 187 GLY A C 1
ATOM 1503 O O . GLY A 1 187 ? 3.013 -0.996 -14.468 1.00 91.50 187 GLY A O 1
ATOM 1504 N N . GLN A 1 188 ? 5.011 -1.513 -13.595 1.00 90.00 188 GLN A N 1
ATOM 1505 C CA . GLN A 1 188 ? 5.242 -0.236 -12.925 1.00 90.00 188 GLN A CA 1
ATOM 1506 C C . GLN A 1 188 ? 5.200 0.943 -13.903 1.00 90.00 188 GLN A C 1
ATOM 1508 O O . GLN A 1 188 ? 4.610 1.982 -13.594 1.00 90.00 188 GLN A O 1
ATOM 1513 N N . ARG A 1 189 ? 5.793 0.789 -15.092 1.00 85.81 189 ARG A N 1
ATOM 1514 C CA . ARG A 1 189 ? 5.856 1.833 -16.126 1.00 85.81 189 ARG A CA 1
ATOM 1515 C C . ARG A 1 189 ? 4.802 1.673 -17.213 1.00 85.81 189 ARG A C 1
ATOM 1517 O O . ARG A 1 189 ? 4.440 2.677 -17.816 1.00 85.81 189 ARG A O 1
ATOM 1524 N N . SER A 1 190 ? 4.316 0.461 -17.474 1.00 84.25 190 SER A N 1
ATOM 1525 C CA . SER A 1 190 ? 3.317 0.208 -18.522 1.00 84.25 190 SER A CA 1
ATOM 1526 C C . SER A 1 190 ? 1.871 0.304 -18.037 1.00 84.25 190 SER A C 1
ATOM 1528 O O . SER A 1 190 ? 0.979 0.574 -18.837 1.00 84.25 190 SER A O 1
ATOM 1530 N N . GLY A 1 191 ? 1.617 0.053 -16.750 1.00 87.06 191 GLY A N 1
ATOM 1531 C CA . GLY A 1 191 ? 0.263 -0.065 -16.207 1.00 87.06 191 GLY A CA 1
ATOM 1532 C C . GLY A 1 191 ? -0.465 -1.345 -16.618 1.00 87.06 191 GLY A C 1
ATOM 1533 O O . GLY A 1 191 ? -1.638 -1.510 -16.288 1.00 87.06 191 GLY A O 1
ATOM 1534 N N . LEU A 1 192 ? 0.205 -2.259 -17.330 1.00 87.50 192 LEU A N 1
ATOM 1535 C CA . LEU A 1 192 ? -0.399 -3.504 -17.790 1.00 87.50 192 LEU A CA 1
ATOM 1536 C C . LEU A 1 192 ? -0.584 -4.466 -16.617 1.00 87.50 192 LEU A C 1
ATOM 1538 O O . LEU A 1 192 ? 0.370 -4.807 -15.917 1.00 87.50 192 LEU A O 1
ATOM 1542 N N . VAL A 1 193 ? -1.818 -4.926 -16.417 1.00 93.06 193 VAL A N 1
ATOM 1543 C CA . VAL A 1 193 ? -2.136 -5.944 -15.412 1.00 93.06 193 VAL A CA 1
ATOM 1544 C C . VAL A 1 193 ? -1.669 -7.301 -15.931 1.00 93.06 193 VAL A C 1
ATOM 1546 O O . VAL A 1 193 ? -2.170 -7.792 -16.940 1.00 93.06 193 VAL A O 1
ATOM 1549 N N . LYS A 1 194 ? -0.709 -7.909 -15.236 1.00 92.12 194 LYS A N 1
ATOM 1550 C CA . LYS A 1 194 ? -0.156 -9.223 -15.577 1.00 92.12 194 LYS A CA 1
ATOM 1551 C C . LYS A 1 194 ? -1.053 -10.357 -15.088 1.00 92.12 194 LYS A C 1
ATOM 1553 O O . LYS A 1 194 ? -1.324 -11.297 -15.825 1.00 92.12 194 LYS A O 1
ATOM 1558 N N . TRP A 1 195 ? -1.493 -10.267 -13.839 1.00 94.19 195 TRP A N 1
ATOM 1559 C CA . TRP A 1 195 ? -2.406 -11.221 -13.219 1.00 94.19 195 TRP A CA 1
ATOM 1560 C C . TRP A 1 195 ? -3.159 -10.555 -12.070 1.00 94.19 195 TRP A C 1
ATOM 1562 O O . TRP A 1 195 ? -2.832 -9.448 -11.635 1.00 94.19 195 TRP A O 1
ATOM 1572 N N . SER A 1 196 ? -4.214 -11.213 -11.601 1.00 95.12 196 SER A N 1
ATOM 1573 C CA . SER A 1 196 ? -5.047 -10.760 -10.488 1.00 95.12 196 SER A CA 1
ATOM 1574 C C . SER A 1 196 ? -5.479 -11.961 -9.662 1.00 95.12 196 SER A C 1
ATOM 1576 O O . SER A 1 196 ? -5.895 -12.972 -10.224 1.00 95.12 196 SER A O 1
ATOM 1578 N N . ILE A 1 197 ? -5.371 -11.842 -8.345 1.00 91.81 197 ILE A N 1
ATOM 1579 C CA . ILE A 1 197 ? -5.783 -12.859 -7.379 1.00 91.81 197 ILE A CA 1
ATOM 1580 C C . ILE A 1 197 ? -6.867 -12.231 -6.530 1.00 91.81 197 ILE A C 1
ATOM 1582 O O . ILE A 1 197 ? -6.636 -11.177 -5.953 1.00 91.81 197 ILE A O 1
ATOM 1586 N N . SER A 1 198 ? -8.024 -12.867 -6.439 1.00 91.31 198 SER A N 1
ATOM 1587 C CA . SER A 1 198 ? -9.068 -12.434 -5.516 1.00 91.31 198 SER A CA 1
ATOM 1588 C C . SER A 1 198 ? -9.006 -13.269 -4.245 1.00 91.31 198 SER A C 1
ATOM 1590 O O . SER A 1 198 ? -8.859 -14.491 -4.301 1.00 91.31 198 SER A O 1
ATOM 1592 N N . ASP A 1 199 ? -9.118 -12.598 -3.107 1.00 88.81 199 ASP A N 1
ATOM 1593 C CA . ASP A 1 199 ? -9.257 -13.203 -1.787 1.00 88.81 199 ASP A CA 1
ATOM 1594 C C . ASP A 1 199 ? -10.447 -12.545 -1.066 1.00 88.81 199 ASP A C 1
ATOM 1596 O O . ASP A 1 199 ? -11.222 -11.795 -1.664 1.00 88.81 199 ASP A O 1
ATOM 1600 N N . VAL A 1 200 ? -10.627 -12.848 0.212 1.00 91.94 200 VAL A N 1
ATOM 1601 C CA . VAL A 1 200 ? -11.656 -12.219 1.036 1.00 91.94 200 VAL A CA 1
ATOM 1602 C C . VAL A 1 200 ? -11.398 -10.708 1.211 1.00 91.94 200 VAL A C 1
ATOM 1604 O O . VAL A 1 200 ? -10.237 -10.292 1.247 1.00 91.94 200 VAL A O 1
ATOM 1607 N N . PRO A 1 201 ? -12.449 -9.875 1.371 1.00 94.31 201 PRO A N 1
ATOM 1608 C CA . PRO A 1 201 ? -12.292 -8.429 1.509 1.00 94.31 201 PRO A CA 1
ATOM 1609 C C . PRO A 1 201 ? -11.346 -8.018 2.633 1.00 94.31 201 PRO A C 1
ATOM 1611 O O . PRO A 1 201 ? -11.386 -8.603 3.718 1.00 94.31 201 PRO A O 1
ATOM 1614 N N . ILE A 1 202 ? -10.559 -6.965 2.378 1.00 94.88 202 ILE A N 1
ATOM 1615 C CA . ILE A 1 202 ? -9.570 -6.399 3.313 1.00 94.88 202 ILE A CA 1
ATOM 1616 C C . ILE A 1 202 ? -10.224 -5.960 4.620 1.00 94.88 202 ILE A C 1
ATOM 1618 O O . ILE A 1 202 ? -9.627 -6.056 5.691 1.00 94.88 202 ILE A O 1
ATOM 1622 N N . LEU A 1 203 ? -11.462 -5.485 4.526 1.00 94.69 203 LEU A N 1
ATOM 1623 C CA . LEU A 1 203 ? -12.261 -5.087 5.664 1.00 94.69 203 LEU A CA 1
ATOM 1624 C C . LEU A 1 203 ? -13.634 -5.750 5.587 1.00 94.69 203 LEU A C 1
ATOM 1626 O O . LEU A 1 203 ? -14.347 -5.631 4.591 1.00 94.69 203 LEU A O 1
ATOM 1630 N N . GLN A 1 204 ? -14.012 -6.418 6.669 1.00 93.94 204 GLN A N 1
ATOM 1631 C CA . GLN A 1 204 ? -15.303 -7.076 6.823 1.00 93.94 204 GLN A CA 1
ATOM 1632 C C . GLN A 1 204 ? -15.930 -6.597 8.117 1.00 93.94 204 GLN A C 1
ATOM 1634 O O . GLN A 1 204 ? -15.298 -6.647 9.168 1.00 93.94 204 GLN A O 1
ATOM 1639 N N . MET A 1 205 ? -17.173 -6.138 8.059 1.00 90.06 205 MET A N 1
ATOM 1640 C CA . MET A 1 205 ? -17.859 -5.574 9.216 1.00 90.06 205 MET A CA 1
ATOM 1641 C C . MET A 1 205 ? -19.272 -6.131 9.317 1.00 90.06 205 MET A C 1
ATOM 1643 O O . MET A 1 205 ? -19.911 -6.429 8.307 1.00 90.06 205 MET A O 1
ATOM 1647 N N . SER A 1 206 ? -19.782 -6.248 10.539 1.00 82.62 206 SER A N 1
ATOM 1648 C CA . SER A 1 206 ? -21.190 -6.575 10.760 1.00 82.62 206 SER A CA 1
ATOM 1649 C C . SER A 1 206 ? -22.112 -5.471 10.211 1.00 82.62 206 SER A C 1
ATOM 1651 O O . SER A 1 206 ? -21.798 -4.289 10.401 1.00 82.62 206 SER A O 1
ATOM 1653 N N . PRO A 1 207 ? -23.248 -5.816 9.569 1.00 75.62 207 PRO A N 1
ATOM 1654 C CA . PRO A 1 207 ? -24.199 -4.835 9.052 1.00 75.62 207 PRO A CA 1
ATOM 1655 C C . PRO A 1 207 ? -24.711 -3.862 10.114 1.00 75.62 207 PRO A C 1
ATOM 1657 O O . PRO A 1 207 ? -24.997 -4.257 11.244 1.00 75.62 207 PRO A O 1
ATOM 1660 N N . ILE A 1 208 ? -24.894 -2.600 9.716 1.00 64.75 208 ILE A N 1
ATOM 1661 C CA . ILE A 1 208 ? -25.400 -1.525 10.589 1.00 64.75 208 ILE A CA 1
ATOM 1662 C C . ILE A 1 208 ? -26.864 -1.759 10.989 1.00 64.75 208 ILE A C 1
ATOM 1664 O O . ILE A 1 208 ? -27.267 -1.346 12.066 1.00 64.75 208 ILE A O 1
ATOM 1668 N N . GLY A 1 209 ? -27.647 -2.486 10.184 1.00 55.56 209 GLY A N 1
ATOM 1669 C CA . GLY A 1 209 ? -29.070 -2.746 10.453 1.00 55.56 209 GLY A CA 1
ATOM 1670 C C . GLY A 1 209 ? -29.373 -3.565 11.717 1.00 55.56 209 GLY A C 1
ATOM 1671 O O . GLY A 1 209 ? -30.526 -3.621 12.126 1.00 55.56 209 GLY A O 1
ATOM 1672 N N . ASN A 1 210 ? -28.362 -4.176 12.347 1.00 51.06 210 ASN A N 1
ATOM 1673 C CA . ASN A 1 210 ? -28.502 -4.880 13.630 1.00 51.06 210 ASN A CA 1
ATOM 1674 C C . ASN A 1 210 ? -28.148 -4.003 14.844 1.00 51.06 210 ASN A C 1
ATOM 1676 O O . ASN A 1 210 ? -28.171 -4.488 15.975 1.00 51.06 210 ASN A O 1
ATOM 1680 N N . LEU A 1 211 ? -27.768 -2.744 14.626 1.00 54.88 211 LEU A N 1
ATOM 1681 C CA . LEU A 1 211 ? -27.449 -1.812 15.696 1.00 54.88 211 LEU A CA 1
ATOM 1682 C C . LEU A 1 211 ? -28.752 -1.201 16.211 1.00 54.88 211 LEU A C 1
ATOM 1684 O O . LEU A 1 211 ? -29.529 -0.654 15.432 1.00 54.88 211 LEU A O 1
ATOM 1688 N N . SER A 1 212 ? -29.004 -1.314 17.518 1.00 52.53 212 SER A N 1
ATOM 1689 C CA . SER A 1 212 ? -30.143 -0.633 18.136 1.00 52.53 212 SER A CA 1
ATOM 1690 C C . SER A 1 212 ? -30.035 0.878 17.882 1.00 52.53 212 SER A C 1
ATOM 1692 O O . SER A 1 212 ? -28.931 1.406 17.713 1.00 52.53 212 SER A O 1
ATOM 1694 N N . GLU A 1 213 ? -31.169 1.585 17.899 1.00 52.09 213 GLU A N 1
ATOM 1695 C CA . GLU A 1 213 ? -31.292 3.058 17.806 1.00 52.09 213 GLU A CA 1
ATOM 1696 C C . GLU A 1 213 ? -30.372 3.832 18.790 1.00 52.09 213 GLU A C 1
ATOM 1698 O O . GLU A 1 213 ? -30.262 5.056 18.749 1.00 52.09 213 GLU A O 1
ATOM 1703 N N . GLU A 1 214 ? -29.672 3.127 19.684 1.00 50.78 214 GLU A N 1
ATOM 1704 C CA . GLU A 1 214 ? -28.725 3.646 20.662 1.00 50.78 214 GLU A CA 1
ATOM 1705 C C . GLU A 1 214 ? -27.241 3.470 20.294 1.00 50.78 214 GLU A C 1
ATOM 1707 O O . GLU A 1 214 ? -26.384 3.723 21.154 1.00 50.78 214 GLU A O 1
ATOM 1712 N N . ALA A 1 215 ? -26.893 3.061 19.067 1.00 53.56 215 ALA A N 1
ATOM 1713 C CA . ALA A 1 215 ? -25.505 2.991 18.596 1.00 53.56 215 ALA A CA 1
ATOM 1714 C C . ALA A 1 215 ? -24.897 4.394 18.411 1.00 53.56 215 ALA A C 1
ATOM 1716 O O . ALA A 1 215 ? -24.625 4.875 17.314 1.00 53.56 215 ALA A O 1
ATOM 1717 N N . LYS A 1 216 ? -24.662 5.051 19.549 1.00 59.44 216 LYS A N 1
ATOM 1718 C CA . LYS A 1 216 ? -24.121 6.405 19.697 1.00 59.44 216 LYS A CA 1
ATOM 1719 C C . LYS A 1 216 ? -22.693 6.547 19.166 1.00 59.44 216 LYS A C 1
ATOM 1721 O O . LYS A 1 216 ? -22.254 7.678 18.997 1.00 59.44 216 LYS A O 1
ATOM 1726 N N . HIS A 1 217 ? -21.999 5.434 18.927 1.00 70.81 217 HIS A N 1
ATOM 1727 C CA . HIS A 1 217 ? -20.567 5.372 18.659 1.00 70.81 217 HIS A CA 1
ATOM 1728 C C . HIS A 1 217 ? -20.278 4.291 17.609 1.00 70.81 217 HIS A C 1
ATOM 1730 O O . HIS A 1 217 ? -20.249 3.102 17.930 1.00 70.81 217 HIS A O 1
ATOM 1736 N N . LEU A 1 218 ? -20.083 4.694 16.353 1.00 79.81 218 LEU A N 1
ATOM 1737 C CA . LEU A 1 218 ? -19.690 3.789 15.277 1.00 79.81 218 LEU A CA 1
ATOM 1738 C C . LEU A 1 218 ? -18.173 3.849 15.089 1.00 79.81 218 LEU A C 1
ATOM 1740 O O . LEU A 1 218 ? -17.612 4.905 14.810 1.00 79.81 218 LEU A O 1
ATOM 1744 N N . LEU A 1 219 ? -17.514 2.704 15.240 1.00 87.25 219 LEU A N 1
ATOM 1745 C CA . LEU A 1 219 ? -16.082 2.576 15.004 1.00 87.25 219 LEU A CA 1
ATOM 1746 C C . LEU A 1 219 ? -15.829 2.338 13.510 1.00 87.25 219 LEU A C 1
ATOM 1748 O O . LEU A 1 219 ? -16.316 1.357 12.951 1.00 87.25 219 LEU A O 1
ATOM 1752 N N . LEU A 1 220 ? -15.073 3.234 12.883 1.00 91.06 220 LEU A N 1
ATOM 1753 C CA . LEU A 1 220 ? -14.785 3.274 11.454 1.00 91.06 220 LEU A CA 1
ATOM 1754 C C . LEU A 1 220 ? -13.285 3.035 11.217 1.00 91.06 220 LEU A C 1
ATOM 1756 O O . LEU A 1 220 ? -12.475 3.930 11.471 1.00 91.06 220 LEU A O 1
ATOM 1760 N N . PRO A 1 221 ? -12.887 1.843 10.757 1.00 93.94 221 PRO A N 1
ATOM 1761 C CA . PRO A 1 221 ? -11.497 1.563 10.421 1.00 93.94 221 PRO A CA 1
ATOM 1762 C C . PRO A 1 221 ? -11.098 2.152 9.064 1.00 93.94 221 PRO A C 1
ATOM 1764 O O . PRO A 1 221 ? -11.909 2.183 8.137 1.00 93.94 221 PRO A O 1
ATOM 1767 N N . ASP A 1 222 ? -9.840 2.587 8.957 1.00 94.00 222 ASP A N 1
ATOM 1768 C CA . ASP A 1 222 ? -9.181 2.946 7.702 1.00 94.00 222 ASP A CA 1
ATOM 1769 C C . ASP A 1 222 ? -8.411 1.738 7.144 1.00 94.00 222 ASP A C 1
ATOM 1771 O O . ASP A 1 222 ? -7.411 1.318 7.733 1.00 94.00 222 ASP A O 1
ATOM 1775 N N . PRO A 1 223 ? -8.842 1.158 6.009 1.00 93.00 223 PRO A N 1
ATOM 1776 C CA . PRO A 1 223 ? -8.205 -0.021 5.435 1.00 93.00 223 PRO A CA 1
ATOM 1777 C C . PRO A 1 223 ? -6.819 0.264 4.828 1.00 93.00 223 PRO A C 1
ATOM 1779 O O . PRO A 1 223 ? -6.118 -0.678 4.461 1.00 93.00 223 PRO A O 1
ATOM 1782 N N . LYS A 1 224 ? -6.406 1.534 4.696 1.00 90.31 224 LYS A N 1
ATOM 1783 C CA . LYS A 1 224 ? -5.108 1.922 4.122 1.00 90.31 224 LYS A CA 1
ATOM 1784 C C . LYS A 1 224 ? -3.957 1.802 5.112 1.00 90.31 224 LYS A C 1
ATOM 1786 O O . LYS A 1 224 ? -2.854 1.421 4.717 1.00 90.31 224 LYS A O 1
ATOM 1791 N N . ASP A 1 225 ? -4.178 2.188 6.362 1.00 86.88 225 ASP A N 1
ATOM 1792 C CA . ASP A 1 225 ? -3.128 2.268 7.384 1.00 86.88 225 ASP A CA 1
ATOM 1793 C C . ASP A 1 225 ? -3.534 1.669 8.740 1.00 86.88 225 ASP A C 1
ATOM 1795 O O . ASP A 1 225 ? -2.717 1.612 9.658 1.00 86.88 225 ASP A O 1
ATOM 1799 N N . GLY A 1 226 ? -4.775 1.196 8.870 1.00 91.31 226 GLY A N 1
ATOM 1800 C CA . GLY A 1 226 ? -5.307 0.661 10.114 1.00 91.31 226 GLY A CA 1
ATOM 1801 C C . GLY A 1 226 ? -5.641 1.731 11.153 1.00 91.31 226 GLY A C 1
ATOM 1802 O O . GLY A 1 226 ? -5.868 1.378 12.309 1.00 91.31 226 GLY A O 1
ATOM 1803 N N . SER A 1 227 ? -5.673 3.019 10.798 1.00 92.19 227 SER A N 1
ATOM 1804 C CA . SER A 1 227 ? -6.193 4.076 11.672 1.00 92.19 227 SER A CA 1
ATOM 1805 C C . SER A 1 227 ? -7.646 3.789 12.053 1.00 92.19 227 SER A C 1
ATOM 1807 O O . SER A 1 227 ? -8.416 3.242 11.266 1.00 92.19 227 SER A O 1
ATOM 1809 N N . LEU A 1 228 ? -8.047 4.191 13.256 1.00 91.19 228 LEU A N 1
ATOM 1810 C CA . LEU A 1 228 ? -9.424 4.057 13.723 1.00 91.19 228 LEU A CA 1
ATOM 1811 C C . LEU A 1 228 ? -10.062 5.429 13.926 1.00 91.19 228 LEU A C 1
ATOM 1813 O O . LEU A 1 228 ? -9.428 6.352 14.438 1.00 91.19 228 LEU A O 1
ATOM 1817 N N . TYR A 1 229 ? -11.333 5.540 13.556 1.00 88.94 229 TYR A N 1
ATOM 1818 C CA . TYR A 1 229 ? -12.140 6.738 13.737 1.00 88.94 229 TYR A CA 1
ATOM 1819 C C . TYR A 1 229 ? -13.422 6.404 14.492 1.00 88.94 229 TYR A C 1
ATOM 1821 O O . TYR A 1 229 ? -13.999 5.334 14.314 1.00 88.94 229 TYR A O 1
ATOM 1829 N N . LEU A 1 230 ? -13.880 7.324 15.329 1.00 86.31 230 LEU A N 1
ATOM 1830 C CA . LEU A 1 230 ? -15.123 7.216 16.070 1.00 86.31 230 LEU A CA 1
ATOM 1831 C C . LEU A 1 230 ? -16.129 8.206 15.498 1.00 86.31 230 LEU A C 1
ATOM 1833 O O . LEU A 1 230 ? -15.893 9.412 15.529 1.00 86.31 230 LEU A O 1
ATOM 1837 N N . PHE A 1 231 ? -17.239 7.698 14.975 1.00 83.19 231 PHE A N 1
ATOM 1838 C CA . PHE A 1 231 ? -18.345 8.511 14.495 1.00 83.19 231 PHE A CA 1
ATOM 1839 C C . PHE A 1 231 ? -19.481 8.524 15.515 1.00 83.19 231 PHE A C 1
ATOM 1841 O O . PHE A 1 231 ? -20.108 7.498 15.792 1.00 83.19 231 PHE A O 1
ATOM 1848 N N . ASN A 1 232 ? -19.762 9.709 16.044 1.00 77.31 232 ASN A N 1
ATOM 1849 C CA . ASN A 1 232 ? -20.816 9.959 17.012 1.00 77.31 232 ASN A CA 1
ATOM 1850 C C . ASN A 1 232 ? -21.948 10.700 16.303 1.00 77.31 232 ASN A C 1
ATOM 1852 O O . ASN A 1 232 ? -21.738 11.831 15.875 1.00 77.31 232 ASN A O 1
ATOM 1856 N N . GLY A 1 233 ? -23.143 10.113 16.162 1.00 63.06 233 GLY A N 1
ATOM 1857 C CA . GLY A 1 233 ? -24.250 10.857 15.534 1.00 63.06 233 GLY A CA 1
ATOM 1858 C C . GLY A 1 233 ? -25.371 10.082 14.845 1.00 63.06 233 GLY A C 1
ATOM 1859 O O . GLY A 1 233 ? -26.211 10.711 14.201 1.00 63.06 233 GLY A O 1
ATOM 1860 N N . ILE A 1 234 ? -25.414 8.753 14.937 1.00 57.09 234 ILE A N 1
ATOM 1861 C CA . ILE A 1 234 ? -26.532 7.966 14.397 1.00 57.09 234 ILE A CA 1
ATOM 1862 C C . ILE A 1 234 ? -27.683 8.010 15.422 1.00 57.09 234 ILE A C 1
ATOM 1864 O O . ILE A 1 234 ? -27.476 7.678 16.586 1.00 57.09 234 ILE A O 1
ATOM 1868 N N . GLY A 1 235 ? -28.868 8.488 15.016 1.00 51.22 235 GLY A N 1
ATOM 1869 C CA . GLY A 1 235 ? -30.108 8.395 15.812 1.00 51.22 235 GLY A CA 1
ATOM 1870 C C . GLY A 1 235 ? -30.546 9.625 16.630 1.00 51.22 235 GLY A C 1
ATOM 1871 O O . GLY A 1 235 ? -31.537 9.549 17.346 1.00 51.22 235 GLY A O 1
ATOM 1872 N N . ASN A 1 236 ? -29.866 10.779 16.569 1.00 49.56 236 ASN A N 1
ATOM 1873 C CA . ASN A 1 236 ? -30.368 12.010 17.208 1.00 49.56 236 ASN A CA 1
ATOM 1874 C C . ASN A 1 236 ? -30.080 13.254 16.361 1.00 49.56 236 ASN A C 1
ATOM 1876 O O . ASN A 1 236 ? -28.962 13.762 16.372 1.00 49.56 236 ASN A O 1
ATOM 1880 N N . GLU A 1 237 ? -31.108 13.801 15.709 1.00 53.16 237 GLU A N 1
ATOM 1881 C CA . GLU A 1 237 ? -31.025 15.056 14.936 1.00 53.16 237 GLU A CA 1
ATOM 1882 C C . GLU A 1 237 ? -30.581 16.260 15.786 1.00 53.16 237 GLU A C 1
ATOM 1884 O O . GLU A 1 237 ? -30.042 17.230 15.268 1.00 53.16 237 GLU A O 1
ATOM 1889 N N . LYS A 1 238 ? -30.764 16.186 17.112 1.00 51.38 238 LYS A N 1
ATOM 1890 C CA . LYS A 1 238 ? -30.446 17.265 18.060 1.00 51.38 238 LYS A CA 1
ATOM 1891 C C . LYS A 1 238 ? -29.007 17.261 18.588 1.00 51.38 238 LYS A C 1
ATOM 1893 O O . LYS A 1 238 ? -28.641 18.189 19.305 1.00 51.38 238 LYS A O 1
ATOM 1898 N N . LYS A 1 239 ? -28.202 16.226 18.314 1.00 53.97 239 LYS A N 1
ATOM 1899 C CA . LYS A 1 239 ? -26.795 16.171 18.751 1.00 53.97 239 LYS A CA 1
ATOM 1900 C C . LYS A 1 239 ? -25.863 16.428 17.575 1.00 53.97 239 LYS A C 1
ATOM 1902 O O . LYS A 1 239 ? -26.036 15.856 16.505 1.00 53.97 239 LYS A O 1
ATOM 1907 N N . GLN A 1 240 ? -24.853 17.262 17.813 1.00 57.72 240 GLN A N 1
ATOM 1908 C CA . GLN A 1 240 ? -23.790 17.526 16.851 1.00 57.72 240 GLN A CA 1
ATOM 1909 C C . GLN A 1 240 ? -23.109 16.205 16.479 1.00 57.72 240 GLN A C 1
ATOM 1911 O O . GLN A 1 240 ? -22.680 15.455 17.358 1.00 57.72 240 GLN A O 1
ATOM 1916 N N . LYS A 1 241 ? -23.061 15.905 15.178 1.00 70.31 241 LYS A N 1
ATOM 1917 C CA . LYS A 1 241 ? -22.356 14.730 14.668 1.00 70.31 241 LYS A CA 1
ATOM 1918 C C . LYS A 1 241 ? -20.856 15.012 14.738 1.00 70.31 241 LYS A C 1
ATOM 1920 O O . LYS A 1 241 ? -20.420 16.031 14.206 1.00 70.31 241 LYS A O 1
ATOM 1925 N N . THR A 1 242 ? -20.078 14.145 15.379 1.00 77.81 242 THR A N 1
ATOM 1926 C CA . THR A 1 242 ? -18.615 14.287 15.462 1.00 77.81 242 THR A CA 1
ATOM 1927 C C . THR A 1 242 ? -17.921 13.066 14.875 1.00 77.81 242 THR A C 1
ATOM 1929 O O . THR A 1 242 ? -18.416 11.944 14.981 1.00 77.81 242 THR A O 1
ATOM 1932 N N . LEU A 1 243 ? -16.787 13.289 14.212 1.00 81.31 243 LEU A N 1
ATOM 1933 C CA . LEU A 1 243 ? -15.895 12.236 13.738 1.00 81.31 243 LEU A CA 1
ATOM 1934 C C . LEU A 1 243 ? -14.508 12.519 14.305 1.00 81.31 243 LEU A C 1
ATOM 1936 O O . LEU A 1 243 ? -13.899 13.543 13.998 1.00 81.31 243 LEU A O 1
ATOM 1940 N N . GLU A 1 244 ? -14.021 11.611 15.136 1.00 84.88 244 GLU A N 1
ATOM 1941 C CA . GLU A 1 244 ? -12.775 11.776 15.879 1.00 84.88 244 GLU A CA 1
ATOM 1942 C C . GLU A 1 244 ? -11.795 10.673 15.495 1.00 84.88 244 GLU A C 1
ATOM 1944 O O . GLU A 1 244 ? -12.159 9.499 15.452 1.00 84.88 244 GLU A O 1
ATOM 1949 N N . LYS A 1 245 ? -10.538 11.028 15.210 1.00 86.06 245 LYS A N 1
ATOM 1950 C CA . LYS A 1 245 ? -9.477 10.037 14.998 1.00 86.06 245 LYS A CA 1
ATOM 1951 C C . LYS A 1 245 ? -8.991 9.528 16.353 1.00 86.06 245 LYS A C 1
ATOM 1953 O O . LYS A 1 245 ? -8.611 10.326 17.208 1.00 86.06 245 LYS A O 1
ATOM 1958 N N . LEU A 1 246 ? -8.970 8.212 16.539 1.00 86.56 246 LEU A N 1
ATOM 1959 C CA . LEU A 1 246 ? -8.446 7.595 17.753 1.00 86.56 246 LEU A CA 1
ATOM 1960 C C . LEU A 1 246 ? -6.906 7.618 17.757 1.00 86.56 246 LEU A C 1
ATOM 1962 O O . LEU A 1 246 ? -6.285 7.537 16.694 1.00 86.56 246 LEU A O 1
ATOM 1966 N N . PRO A 1 247 ? -6.264 7.697 18.938 1.00 88.38 247 PRO A N 1
ATOM 1967 C CA . PRO A 1 247 ? -4.809 7.810 19.063 1.00 88.38 247 PRO A CA 1
ATOM 1968 C C . PRO A 1 247 ? -4.073 6.466 18.908 1.00 88.38 247 PRO A C 1
ATOM 1970 O O . PRO A 1 247 ? -2.938 6.339 19.355 1.00 88.38 247 PRO A O 1
ATOM 1973 N N . PHE A 1 248 ? -4.724 5.458 18.327 1.00 87.25 248 PHE A N 1
ATOM 1974 C CA . PHE A 1 248 ? -4.168 4.128 18.106 1.00 87.25 248 PHE A CA 1
ATOM 1975 C C . PHE A 1 248 ? -4.744 3.494 16.834 1.00 87.25 248 PHE A C 1
ATOM 1977 O O . PHE A 1 248 ? -5.873 3.773 16.418 1.00 87.25 248 PHE A O 1
ATOM 1984 N N . THR A 1 249 ? -3.953 2.619 16.228 1.00 92.44 249 THR A N 1
ATOM 1985 C CA . THR A 1 249 ? -4.306 1.797 15.066 1.00 92.44 249 THR A CA 1
ATOM 1986 C C . THR A 1 249 ? -4.940 0.467 15.483 1.00 92.44 249 THR A C 1
ATOM 1988 O O . THR A 1 249 ? -4.899 0.068 16.649 1.00 92.44 249 THR A O 1
ATOM 1991 N N . ILE A 1 250 ? -5.487 -0.273 14.517 1.00 93.31 250 ILE A N 1
ATOM 1992 C CA . ILE A 1 250 ? -5.990 -1.641 14.704 1.00 93.31 250 ILE A CA 1
ATOM 1993 C C . ILE A 1 250 ? -4.901 -2.551 15.282 1.00 93.31 250 ILE A C 1
ATOM 1995 O O . ILE A 1 250 ? -5.165 -3.297 16.223 1.00 93.31 250 ILE A O 1
ATOM 1999 N N . SER A 1 251 ? -3.672 -2.477 14.759 1.00 91.5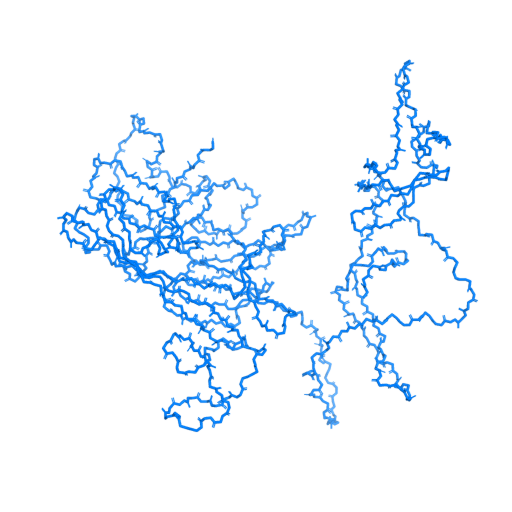6 251 SER A N 1
ATOM 2000 C CA . SER A 1 251 ? -2.569 -3.324 15.228 1.00 91.56 251 SER A CA 1
ATOM 2001 C C . SER A 1 251 ? -2.187 -3.014 16.680 1.00 91.56 251 SER A C 1
ATOM 2003 O O . SER A 1 251 ? -1.934 -3.931 17.466 1.00 91.56 251 SER A O 1
ATOM 2005 N N . GLU A 1 252 ? -2.174 -1.737 17.064 1.00 92.50 252 GLU A N 1
ATOM 2006 C CA . GLU A 1 252 ? -1.908 -1.315 18.446 1.00 92.50 252 GLU A CA 1
ATOM 2007 C C . GLU A 1 252 ? -3.042 -1.732 19.390 1.00 92.50 252 GLU A C 1
ATOM 2009 O O . GLU A 1 252 ? -2.774 -2.294 20.452 1.00 92.50 252 GLU A O 1
ATOM 2014 N N . LEU A 1 253 ? -4.303 -1.552 18.977 1.00 92.50 253 LEU A N 1
ATOM 2015 C CA . LEU A 1 253 ? -5.471 -2.006 19.735 1.00 92.50 253 LEU A CA 1
ATOM 2016 C C . LEU A 1 253 ? -5.434 -3.520 19.971 1.00 92.50 253 LEU A C 1
ATOM 2018 O O . LEU A 1 253 ? -5.676 -3.983 21.085 1.00 92.50 253 LEU A O 1
ATOM 2022 N N . VAL A 1 254 ? -5.116 -4.299 18.934 1.00 94.31 254 VAL A N 1
ATOM 2023 C CA . VAL A 1 254 ? -5.032 -5.761 19.031 1.00 94.31 254 VAL A CA 1
ATOM 2024 C C . VAL A 1 254 ? -3.900 -6.182 19.962 1.00 94.31 254 VAL A C 1
ATOM 2026 O O . VAL A 1 254 ? -4.091 -7.120 20.729 1.00 94.31 254 VAL A O 1
ATOM 2029 N N . SER A 1 255 ? -2.767 -5.479 19.934 1.00 93.19 255 SER A N 1
ATOM 2030 C CA . SER A 1 255 ? -1.619 -5.760 20.806 1.00 93.19 255 SER A CA 1
ATOM 2031 C C . SER A 1 255 ? -1.893 -5.426 22.275 1.00 93.19 255 SER A C 1
ATOM 2033 O O . SER A 1 255 ? -1.346 -6.073 23.164 1.00 93.19 255 SER A O 1
ATOM 2035 N N . ALA A 1 256 ? -2.740 -4.428 22.536 1.00 94.12 256 ALA A N 1
ATOM 2036 C CA . ALA A 1 256 ? -3.164 -4.052 23.884 1.00 94.12 256 ALA A CA 1
ATOM 2037 C C . ALA A 1 256 ? -4.327 -4.906 24.422 1.00 94.12 256 ALA A C 1
ATOM 2039 O O . ALA A 1 256 ? -4.636 -4.838 25.610 1.00 94.12 256 ALA A O 1
ATOM 2040 N N . SER A 1 257 ? -4.999 -5.670 23.562 1.00 93.19 257 SER A N 1
ATOM 2041 C CA . SER A 1 257 ? -6.185 -6.449 23.912 1.00 93.19 257 SER A CA 1
ATOM 2042 C C . SER A 1 257 ? -5.823 -7.781 24.603 1.00 93.19 257 SER A C 1
ATOM 2044 O O . SER A 1 257 ? -4.812 -8.394 24.259 1.00 93.19 257 SER A O 1
ATOM 2046 N N . PRO A 1 258 ? -6.638 -8.267 25.565 1.00 95.00 258 PRO A N 1
ATOM 2047 C CA . PRO A 1 258 ? -7.930 -7.714 25.984 1.00 95.00 258 PRO A CA 1
ATOM 2048 C C . PRO A 1 258 ? -7.784 -6.454 26.847 1.00 95.00 258 PRO A C 1
ATOM 2050 O O . PRO A 1 258 ? -7.008 -6.427 27.801 1.00 95.00 258 PRO A O 1
ATOM 2053 N N . CYS A 1 259 ? -8.564 -5.414 26.539 1.00 92.88 259 CYS A N 1
ATOM 2054 C CA . CYS A 1 259 ? -8.489 -4.129 27.239 1.00 92.88 259 CYS A CA 1
ATOM 2055 C C . CYS A 1 259 ? -9.860 -3.475 27.443 1.00 92.88 259 CYS A C 1
ATOM 2057 O O . CYS A 1 259 ? -10.869 -3.862 26.849 1.00 92.88 259 CYS A O 1
ATOM 2059 N N . ARG A 1 260 ? -9.891 -2.477 28.330 1.00 90.94 260 ARG A N 1
ATOM 2060 C CA . ARG A 1 260 ? -11.081 -1.686 28.651 1.00 90.94 260 ARG A CA 1
ATOM 2061 C C . ARG A 1 260 ? -10.759 -0.202 28.507 1.00 90.94 260 ARG A C 1
ATOM 2063 O O . ARG A 1 260 ? -9.737 0.247 29.021 1.00 90.94 260 ARG A O 1
ATOM 2070 N N . SER A 1 261 ? -11.621 0.547 27.831 1.00 85.31 261 SER A N 1
ATOM 2071 C CA . SER A 1 261 ? -11.498 2.001 27.696 1.00 85.31 261 SER A CA 1
ATOM 2072 C C . SER A 1 261 ? -12.047 2.746 28.915 1.00 85.31 261 SER A C 1
ATOM 2074 O O . SER A 1 261 ? -12.737 2.180 29.767 1.00 85.31 261 SER A O 1
ATOM 2076 N N . SER A 1 262 ? -11.737 4.040 29.006 1.00 82.94 262 SER A N 1
ATOM 2077 C CA . SER A 1 262 ? -12.160 4.918 30.106 1.00 82.94 262 SER A CA 1
ATOM 2078 C C . SER A 1 262 ? -13.677 5.130 30.181 1.00 82.94 262 SER A C 1
ATOM 2080 O O . SER A 1 262 ? -14.208 5.289 31.275 1.00 82.94 262 SER A O 1
ATOM 2082 N N . ASP A 1 263 ? -14.378 5.082 29.047 1.00 77.88 263 ASP A N 1
ATOM 2083 C CA . ASP A 1 263 ? -15.846 5.097 28.952 1.00 77.88 263 ASP A CA 1
ATOM 2084 C C . ASP A 1 263 ? -16.486 3.731 29.269 1.00 77.88 263 ASP A C 1
ATOM 2086 O O . ASP A 1 263 ? -17.706 3.582 29.266 1.00 77.88 263 ASP A O 1
ATOM 2090 N N . GLY A 1 264 ? -15.664 2.726 29.578 1.00 84.19 264 GLY A N 1
ATOM 2091 C CA . GLY A 1 264 ? -16.088 1.425 30.060 1.00 84.19 264 GLY A CA 1
ATOM 2092 C C . GLY A 1 264 ? -16.207 0.340 28.993 1.00 84.19 264 GLY A C 1
ATOM 2093 O O . GLY A 1 264 ? -16.358 -0.811 29.403 1.00 84.19 264 GLY A O 1
ATOM 2094 N N . MET A 1 265 ? -16.097 0.645 27.694 1.00 86.81 265 MET A N 1
ATOM 2095 C CA . MET A 1 265 ? -16.189 -0.358 26.620 1.00 86.81 265 MET A CA 1
ATOM 2096 C C . MET A 1 265 ? -15.088 -1.418 26.731 1.00 86.81 265 MET A C 1
ATOM 2098 O O . MET A 1 265 ? -13.953 -1.131 27.114 1.00 86.81 265 MET A O 1
ATOM 2102 N N . ILE A 1 266 ? -15.432 -2.663 26.403 1.00 91.06 266 ILE A N 1
ATOM 2103 C CA . ILE A 1 266 ? -14.515 -3.806 26.454 1.00 91.06 266 ILE A CA 1
ATOM 2104 C C . ILE A 1 266 ? -14.132 -4.190 25.031 1.00 91.06 266 ILE A C 1
ATOM 2106 O O . ILE A 1 266 ? -15.001 -4.430 24.192 1.00 91.06 266 ILE A O 1
ATOM 2110 N N . TYR A 1 267 ? -12.831 -4.299 24.787 1.00 92.31 267 TYR A N 1
ATOM 2111 C CA . TYR A 1 267 ? -12.257 -4.712 23.516 1.00 92.31 267 TYR A CA 1
ATOM 2112 C C . TYR A 1 267 ? -11.639 -6.095 23.678 1.00 92.31 267 TYR A C 1
ATOM 2114 O O . TYR A 1 267 ? -10.847 -6.339 24.592 1.00 92.31 267 TYR A O 1
ATOM 2122 N N . ALA A 1 268 ? -12.003 -6.993 22.773 1.00 94.62 268 ALA A N 1
ATOM 2123 C CA . ALA A 1 268 ? -11.389 -8.303 22.643 1.00 94.62 268 ALA A CA 1
ATOM 2124 C C . ALA A 1 268 ? -10.973 -8.513 21.189 1.00 94.62 268 ALA A C 1
ATOM 2126 O O . ALA A 1 268 ? -11.687 -8.116 20.263 1.00 94.62 268 ALA A O 1
ATOM 2127 N N . SER A 1 269 ? -9.825 -9.150 20.991 1.00 95.31 269 SER A N 1
ATOM 2128 C CA . SER A 1 269 ? -9.244 -9.342 19.671 1.00 95.31 269 SER A CA 1
ATOM 2129 C C . SER A 1 269 ? -8.610 -10.716 19.505 1.00 95.31 269 SER A C 1
ATOM 2131 O O . SER A 1 269 ? -8.295 -11.408 20.474 1.00 95.31 269 SER A O 1
ATOM 2133 N N . LYS A 1 270 ? -8.402 -11.085 18.244 1.00 94.62 270 LYS A N 1
ATOM 2134 C CA . LYS A 1 270 ? -7.619 -12.241 17.817 1.00 94.62 270 LYS A CA 1
ATOM 2135 C C . LYS A 1 270 ? -6.756 -11.822 16.628 1.00 94.62 270 LYS A C 1
ATOM 2137 O O . LYS A 1 270 ? -7.257 -11.164 15.720 1.00 94.62 270 LYS A O 1
ATOM 2142 N N . LYS A 1 271 ? -5.478 -12.203 16.639 1.00 94.94 271 LYS A N 1
ATOM 2143 C CA . LYS A 1 271 ? -4.560 -12.057 15.501 1.00 94.94 271 LYS A CA 1
ATOM 2144 C C . LYS A 1 271 ? -4.257 -13.439 14.932 1.00 94.94 271 LYS A C 1
ATOM 2146 O O . LYS A 1 271 ? -3.948 -14.350 15.699 1.00 94.94 271 LYS A O 1
ATOM 2151 N N . ILE A 1 272 ? -4.364 -13.589 13.620 1.00 93.06 272 ILE A N 1
ATOM 2152 C CA . ILE A 1 272 ? -4.037 -14.815 12.892 1.00 93.06 272 ILE A CA 1
ATOM 2153 C C . ILE A 1 272 ? -3.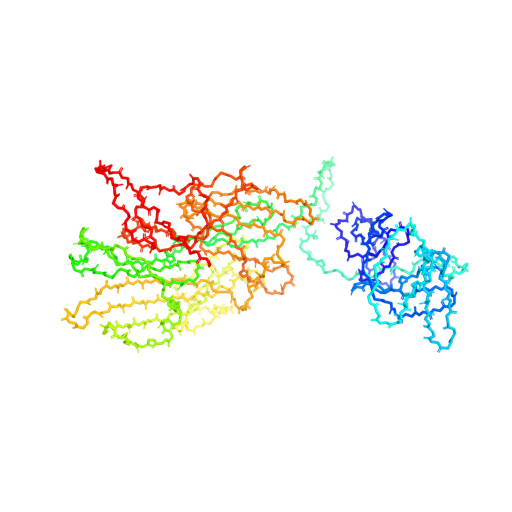014 -14.438 11.826 1.00 93.06 272 ILE A C 1
ATOM 2155 O O . ILE A 1 272 ? -3.272 -13.553 11.017 1.00 93.06 272 ILE A O 1
ATOM 2159 N N . ASP A 1 273 ? -1.855 -15.089 11.853 1.00 91.19 273 ASP A N 1
ATOM 2160 C CA . ASP A 1 273 ? -0.765 -14.837 10.915 1.00 91.19 273 ASP A CA 1
ATOM 2161 C C . ASP A 1 273 ? -0.609 -16.031 9.968 1.00 91.19 273 ASP A C 1
ATOM 2163 O O . ASP A 1 273 ? -0.511 -17.179 10.410 1.00 91.19 273 ASP A O 1
ATOM 2167 N N . GLU A 1 274 ? -0.572 -15.751 8.668 1.00 90.38 274 GLU A N 1
ATOM 2168 C CA . GLU A 1 274 ? -0.428 -16.742 7.603 1.00 90.38 274 GLU A CA 1
ATOM 2169 C C . GLU A 1 274 ? 0.592 -16.263 6.564 1.00 90.38 274 GLU A C 1
ATOM 2171 O O . GLU A 1 274 ? 0.702 -15.073 6.261 1.00 90.38 274 GLU A O 1
ATOM 2176 N N . TRP A 1 275 ? 1.315 -17.202 5.965 1.00 88.62 275 TRP A N 1
ATOM 2177 C CA . TRP A 1 275 ? 2.089 -16.962 4.754 1.00 88.62 275 TRP A CA 1
ATOM 2178 C C . TRP A 1 275 ? 1.312 -17.461 3.551 1.00 88.62 275 TRP A C 1
ATOM 2180 O O . TRP A 1 275 ? 0.887 -18.612 3.520 1.00 88.62 275 TRP A O 1
ATOM 2190 N N . ILE A 1 276 ? 1.182 -16.622 2.534 1.00 88.31 276 ILE A N 1
ATOM 2191 C CA . ILE A 1 276 ? 0.613 -16.999 1.245 1.00 88.31 276 ILE A CA 1
ATOM 2192 C C . ILE A 1 276 ? 1.753 -17.079 0.236 1.00 88.31 276 ILE A C 1
ATOM 2194 O O . ILE A 1 276 ? 2.455 -16.095 0.001 1.00 88.31 276 ILE A O 1
ATOM 2198 N N . VAL A 1 277 ? 1.923 -18.250 -0.370 1.00 88.44 277 VAL A N 1
ATOM 2199 C CA . VAL A 1 277 ? 2.947 -18.502 -1.385 1.00 88.44 277 VAL A CA 1
ATOM 2200 C C . VAL A 1 277 ? 2.312 -18.380 -2.765 1.00 88.44 277 VAL A C 1
ATOM 2202 O O . VAL A 1 277 ? 1.326 -19.054 -3.064 1.00 88.44 277 VAL A O 1
ATOM 2205 N N . VAL A 1 278 ? 2.859 -17.513 -3.612 1.00 89.31 278 VAL A N 1
ATOM 2206 C CA . VAL A 1 278 ? 2.312 -17.174 -4.933 1.00 89.31 278 VAL A CA 1
ATOM 2207 C C . VAL A 1 278 ? 3.389 -17.313 -6.002 1.00 89.31 278 VAL A C 1
ATOM 2209 O O . VAL A 1 278 ? 4.489 -16.793 -5.852 1.00 89.31 278 VAL A O 1
ATOM 2212 N N . ASP A 1 279 ? 3.066 -17.956 -7.119 1.00 88.31 279 ASP A N 1
ATOM 2213 C CA . ASP A 1 279 ? 3.904 -17.943 -8.322 1.00 88.31 279 ASP A CA 1
ATOM 2214 C C . ASP A 1 279 ? 3.846 -16.553 -8.989 1.00 88.31 279 ASP A C 1
ATOM 2216 O O . ASP A 1 279 ? 2.780 -16.077 -9.376 1.00 88.31 279 ASP A O 1
ATOM 2220 N N . ILE A 1 280 ? 4.991 -15.884 -9.157 1.00 87.31 280 ILE A N 1
ATOM 2221 C CA . ILE A 1 280 ? 5.074 -14.512 -9.704 1.00 87.31 280 ILE A CA 1
ATOM 2222 C C . ILE A 1 280 ? 4.770 -14.443 -11.203 1.00 87.31 280 ILE A C 1
ATOM 2224 O O . ILE A 1 280 ? 4.352 -13.397 -11.729 1.00 87.31 280 ILE A O 1
ATOM 2228 N N . ALA A 1 281 ? 5.033 -15.519 -11.938 1.00 86.25 281 ALA A N 1
ATOM 2229 C CA . ALA A 1 281 ? 4.764 -15.577 -13.362 1.00 86.25 281 ALA A CA 1
ATOM 2230 C C . ALA A 1 281 ? 3.257 -15.620 -13.614 1.00 86.25 281 ALA A C 1
ATOM 2232 O O . ALA A 1 281 ? 2.763 -14.839 -14.432 1.00 86.25 281 ALA A O 1
ATOM 2233 N N . THR A 1 282 ? 2.549 -16.477 -12.881 1.00 87.12 282 THR A N 1
ATOM 2234 C CA . THR A 1 282 ? 1.137 -16.793 -13.140 1.00 87.12 282 THR A CA 1
ATOM 2235 C C . THR A 1 282 ? 0.153 -16.107 -12.195 1.00 87.12 282 THR A C 1
ATOM 2237 O O . THR A 1 282 ? -1.018 -15.969 -12.539 1.00 87.12 282 THR A O 1
ATOM 2240 N N . GLY A 1 283 ? 0.600 -15.688 -11.011 1.00 88.00 283 GLY A N 1
ATOM 2241 C CA . GLY A 1 283 ? -0.273 -15.260 -9.921 1.00 88.00 283 GLY A CA 1
ATOM 2242 C C . GLY A 1 283 ? -1.002 -16.423 -9.243 1.00 88.00 283 GLY A C 1
ATOM 2243 O O . GLY A 1 283 ? -1.923 -16.198 -8.468 1.00 88.00 283 GLY A O 1
ATOM 2244 N N . LYS A 1 284 ? -0.658 -17.688 -9.518 1.00 88.12 284 LYS A N 1
ATOM 2245 C CA . LYS A 1 284 ? -1.341 -18.821 -8.880 1.00 88.12 284 LYS A CA 1
ATOM 2246 C C . LYS A 1 284 ? -0.917 -18.926 -7.412 1.00 88.12 284 LYS A C 1
ATOM 2248 O O . LYS A 1 284 ? 0.276 -18.949 -7.113 1.00 88.12 284 LYS A O 1
ATOM 2253 N N . LYS A 1 285 ? -1.891 -19.038 -6.501 1.00 87.69 285 LYS A N 1
ATOM 2254 C CA . LYS A 1 285 ? -1.644 -19.393 -5.095 1.00 87.69 285 LYS A CA 1
ATOM 2255 C C . LYS A 1 285 ? -1.136 -20.842 -5.046 1.00 87.69 285 LYS A C 1
ATOM 2257 O O . LYS A 1 285 ? -1.842 -21.754 -5.475 1.00 87.69 285 LYS A O 1
ATOM 2262 N N . VAL A 1 286 ? 0.108 -21.015 -4.609 1.00 87.38 286 VAL A N 1
ATOM 2263 C CA . VAL A 1 286 ? 0.825 -22.297 -4.557 1.00 87.38 286 VAL A CA 1
ATOM 2264 C C . VAL A 1 286 ? 0.587 -22.987 -3.223 1.00 87.38 286 VAL A C 1
ATOM 2266 O O . VAL A 1 286 ? 0.308 -24.181 -3.213 1.00 87.38 286 VAL A O 1
ATOM 2269 N N . ASP A 1 287 ? 0.672 -22.241 -2.120 1.00 84.69 287 ASP A N 1
ATOM 2270 C CA . ASP A 1 287 ? 0.519 -22.794 -0.775 1.00 84.69 287 ASP A CA 1
ATOM 2271 C C . ASP A 1 287 ? 0.103 -21.729 0.256 1.00 84.69 287 ASP A C 1
ATOM 2273 O O . ASP A 1 287 ? 0.204 -20.524 -0.008 1.00 84.69 287 ASP A O 1
ATOM 2277 N N . ILE A 1 288 ? -0.360 -22.176 1.425 1.00 87.00 288 ILE A N 1
ATOM 2278 C CA . ILE A 1 288 ? -0.655 -21.349 2.601 1.00 87.00 288 ILE A CA 1
ATOM 2279 C C . ILE A 1 288 ? -0.019 -22.008 3.828 1.00 87.00 288 ILE A C 1
ATOM 2281 O O . ILE A 1 288 ? -0.332 -23.152 4.142 1.00 87.00 288 ILE A O 1
ATOM 2285 N N . ILE A 1 289 ? 0.833 -21.274 4.546 1.00 87.38 289 ILE A N 1
ATOM 2286 C CA . ILE A 1 289 ? 1.490 -21.757 5.767 1.00 87.38 289 ILE A CA 1
ATOM 2287 C C . ILE A 1 289 ? 0.929 -20.991 6.965 1.00 87.38 289 ILE A C 1
ATOM 2289 O O . ILE A 1 289 ? 1.065 -19.773 7.061 1.00 87.38 289 ILE A O 1
ATOM 2293 N N . SER A 1 290 ? 0.326 -21.718 7.895 1.00 87.88 290 SER A N 1
ATOM 2294 C CA . SER A 1 290 ? -0.254 -21.223 9.147 1.00 87.88 290 SER A CA 1
ATOM 2295 C C . SER A 1 290 ? 0.310 -21.987 10.351 1.00 87.88 290 SER A C 1
ATOM 2297 O O . SER A 1 290 ? 1.055 -22.953 10.192 1.00 87.88 290 SER A O 1
ATOM 2299 N N . VAL A 1 291 ? -0.054 -21.579 11.571 1.00 84.25 291 VAL A N 1
ATOM 2300 C CA . VAL A 1 291 ? 0.393 -22.234 12.821 1.00 84.25 291 VAL A CA 1
ATOM 2301 C C . VAL A 1 291 ? 0.035 -23.724 12.866 1.00 84.25 291 VAL A C 1
ATOM 2303 O O . VAL A 1 291 ? 0.828 -24.529 13.345 1.00 84.25 291 VAL A O 1
ATOM 2306 N N . ASP A 1 292 ? -1.130 -24.090 12.333 1.00 82.81 292 ASP A N 1
ATOM 2307 C CA . ASP A 1 292 ? -1.629 -25.470 12.334 1.00 82.81 292 ASP A CA 1
ATOM 2308 C C . ASP A 1 292 ? -1.135 -26.280 11.122 1.00 82.81 292 ASP A C 1
ATOM 2310 O O . ASP A 1 292 ? -1.502 -27.445 10.950 1.00 82.81 292 ASP A O 1
ATOM 2314 N N . SER A 1 293 ? -0.316 -25.675 10.254 1.00 79.75 293 SER A N 1
ATOM 2315 C CA . SER A 1 293 ? 0.206 -26.352 9.069 1.00 79.75 293 SER A CA 1
ATOM 2316 C C . SER A 1 293 ? 1.247 -27.401 9.475 1.00 79.75 293 SER A C 1
ATOM 2318 O O . SER A 1 293 ? 2.236 -27.066 10.128 1.00 79.75 293 SER A O 1
ATOM 2320 N N . PRO A 1 294 ? 1.078 -28.675 9.078 1.00 69.31 294 PRO A N 1
ATOM 2321 C CA . PRO A 1 294 ? 1.954 -29.756 9.524 1.00 69.31 294 PRO A CA 1
ATOM 2322 C C . PRO A 1 294 ? 3.376 -29.646 8.954 1.00 69.31 294 PRO A C 1
ATOM 2324 O O . PRO A 1 294 ? 4.302 -30.227 9.517 1.00 69.31 294 PRO A O 1
ATOM 2327 N N . MET A 1 295 ? 3.554 -28.932 7.835 1.00 63.44 295 MET A N 1
ATOM 2328 C CA . MET A 1 295 ? 4.832 -28.740 7.144 1.00 63.44 295 MET A CA 1
ATOM 2329 C C . MET A 1 295 ? 4.877 -27.350 6.485 1.00 63.44 295 MET A C 1
ATOM 2331 O O . MET A 1 295 ? 3.854 -26.860 6.013 1.00 63.44 295 MET A O 1
ATOM 2335 N N . CYS A 1 296 ? 6.061 -26.734 6.403 1.00 57.59 296 CYS A N 1
ATOM 2336 C CA . CYS A 1 296 ? 6.290 -25.529 5.597 1.00 57.59 296 CYS A CA 1
ATOM 2337 C C . CYS A 1 296 ? 6.426 -25.918 4.117 1.00 57.59 296 CYS A C 1
ATOM 2339 O O . CYS A 1 296 ? 7.545 -26.137 3.668 1.00 57.59 296 CYS A O 1
ATOM 2341 N N . ALA A 1 297 ? 5.312 -26.013 3.390 1.00 53.12 297 ALA A N 1
ATOM 2342 C CA . ALA A 1 297 ? 5.232 -26.417 1.984 1.00 53.12 297 ALA A CA 1
ATOM 2343 C C . ALA A 1 297 ? 5.832 -27.791 1.628 1.00 53.12 297 ALA A C 1
ATOM 2345 O O . ALA A 1 297 ? 6.838 -28.256 2.160 1.00 53.12 297 ALA A O 1
ATOM 2346 N N . ALA A 1 298 ? 5.158 -28.487 0.712 1.00 42.34 298 ALA A N 1
ATOM 2347 C CA . ALA A 1 298 ? 5.463 -29.861 0.331 1.00 42.34 298 ALA A CA 1
ATOM 2348 C C . ALA A 1 298 ? 6.939 -30.050 -0.065 1.00 42.34 298 ALA A C 1
ATOM 2350 O O . ALA A 1 298 ? 7.426 -29.453 -1.028 1.00 42.34 298 ALA A O 1
ATOM 2351 N N . GLN A 1 299 ? 7.642 -30.938 0.644 1.00 37.53 299 GLN A N 1
ATOM 2352 C CA . GLN A 1 299 ? 8.905 -31.460 0.144 1.00 37.53 299 GLN A CA 1
ATOM 2353 C C . GLN A 1 299 ? 8.677 -32.289 -1.134 1.00 37.53 299 GLN A C 1
ATOM 2355 O O . GLN A 1 299 ? 7.637 -32.941 -1.281 1.00 37.53 299 GLN A O 1
ATOM 2360 N N . PRO A 1 300 ? 9.666 -32.319 -2.046 1.00 39.53 300 PRO A N 1
ATOM 2361 C CA . PRO A 1 300 ? 9.653 -33.215 -3.191 1.00 39.53 300 PRO A CA 1
ATOM 2362 C C . PRO A 1 300 ? 9.699 -34.663 -2.684 1.00 39.53 300 PRO A C 1
ATOM 2364 O O . PRO A 1 300 ? 10.690 -35.071 -2.085 1.00 39.53 300 PRO A O 1
ATOM 2367 N N . GLY A 1 301 ? 8.637 -35.435 -2.927 1.00 40.62 301 GLY A N 1
ATOM 2368 C CA . GLY A 1 301 ? 8.638 -36.888 -2.711 1.00 40.62 301 GLY A CA 1
ATOM 2369 C C . GLY A 1 301 ? 7.789 -37.431 -1.559 1.00 40.62 301 GLY A C 1
ATOM 2370 O O . GLY A 1 301 ? 7.889 -38.621 -1.276 1.00 40.62 301 GLY A O 1
ATOM 2371 N N . ALA A 1 302 ? 6.930 -36.635 -0.916 1.00 37.84 302 ALA A N 1
ATOM 2372 C CA . ALA A 1 302 ? 5.913 -37.195 -0.024 1.00 37.84 302 ALA A CA 1
ATOM 2373 C C . ALA A 1 302 ? 4.744 -37.766 -0.850 1.00 37.84 302 ALA A C 1
ATOM 2375 O O . ALA A 1 302 ? 3.710 -37.125 -1.042 1.00 37.84 302 ALA A O 1
ATOM 2376 N N . GLU A 1 303 ? 4.922 -38.982 -1.370 1.00 40.81 303 GLU A N 1
ATOM 2377 C CA . GLU A 1 303 ? 3.784 -39.854 -1.659 1.00 40.81 303 GLU A CA 1
ATOM 2378 C C . GLU A 1 303 ? 2.954 -39.956 -0.368 1.00 40.81 303 GLU A C 1
ATOM 2380 O O . GLU A 1 303 ? 3.519 -40.151 0.705 1.00 40.81 303 GLU A O 1
ATOM 2385 N N . HIS A 1 304 ? 1.633 -39.794 -0.474 1.00 38.81 304 HIS A N 1
ATOM 2386 C CA . HIS A 1 304 ? 0.637 -39.799 0.615 1.00 38.81 304 HIS A CA 1
ATOM 2387 C C . HIS A 1 304 ? 0.156 -38.430 1.141 1.00 38.81 304 HIS A C 1
ATOM 2389 O O . HIS A 1 304 ? 0.084 -38.198 2.345 1.00 38.81 304 HIS A O 1
ATOM 2395 N N . LEU A 1 305 ? -0.379 -37.593 0.246 1.00 35.59 305 LEU A N 1
ATOM 2396 C CA . LEU A 1 305 ? -1.690 -36.977 0.500 1.00 35.59 305 LEU A CA 1
ATOM 2397 C C . LEU A 1 305 ? -2.660 -37.368 -0.630 1.00 35.59 305 LEU A C 1
ATOM 2399 O O . LEU A 1 305 ? -2.319 -37.187 -1.801 1.00 35.59 305 LEU A O 1
ATOM 2403 N N . PRO A 1 306 ? -3.862 -37.896 -0.332 1.00 37.56 306 PRO A N 1
ATOM 2404 C CA . PRO A 1 306 ? -4.881 -38.084 -1.350 1.00 37.56 306 PRO A CA 1
ATOM 2405 C C . PRO A 1 306 ? -5.494 -36.716 -1.686 1.00 37.56 306 PRO A C 1
ATOM 2407 O O . PRO A 1 306 ? -6.084 -36.071 -0.823 1.00 37.56 306 PRO A O 1
ATOM 2410 N N . ASN A 1 307 ? -5.359 -36.319 -2.956 1.00 39.00 307 ASN A N 1
ATOM 2411 C CA . ASN A 1 307 ? -5.892 -35.112 -3.611 1.00 39.00 307 ASN A CA 1
ATOM 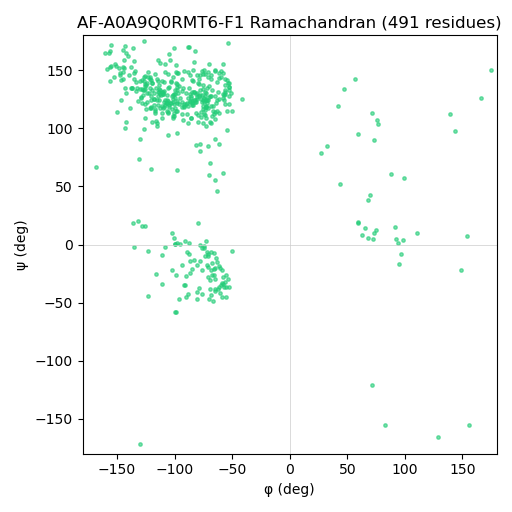2412 C C . ASN A 1 307 ? -5.028 -33.836 -3.541 1.00 39.00 307 ASN A C 1
ATOM 2414 O O . ASN A 1 307 ? -5.501 -32.794 -3.092 1.00 39.00 307 ASN A O 1
ATOM 2418 N N . SER A 1 308 ? -3.808 -33.867 -4.089 1.00 37.03 308 SER A N 1
ATOM 2419 C CA . SER A 1 308 ? -3.118 -32.645 -4.526 1.00 37.03 308 SER A CA 1
ATOM 2420 C C . SER A 1 308 ? -3.056 -32.562 -6.055 1.00 37.03 308 SER A C 1
ATOM 2422 O O . SER A 1 308 ? -2.631 -33.478 -6.757 1.00 37.03 308 SER A O 1
ATOM 2424 N N . ILE A 1 309 ? -3.566 -31.446 -6.567 1.00 44.22 309 ILE A N 1
ATOM 2425 C CA . ILE A 1 309 ? -3.573 -31.065 -7.976 1.00 44.22 309 ILE A CA 1
ATOM 2426 C C . ILE A 1 309 ? -2.158 -30.584 -8.332 1.00 44.22 309 ILE A C 1
ATOM 2428 O O . ILE A 1 309 ? -1.668 -29.637 -7.726 1.00 44.22 309 ILE A O 1
ATOM 2432 N N . ASP A 1 310 ? -1.544 -31.220 -9.331 1.00 45.28 310 ASP A N 1
ATOM 2433 C CA . ASP A 1 310 ? -0.275 -30.863 -9.983 1.00 45.28 310 ASP A CA 1
ATOM 2434 C C . ASP A 1 310 ? 0.977 -30.797 -9.086 1.00 45.28 310 ASP A C 1
ATOM 2436 O O . ASP A 1 310 ? 1.354 -29.748 -8.562 1.00 45.28 310 ASP A O 1
ATOM 2440 N N . SER A 1 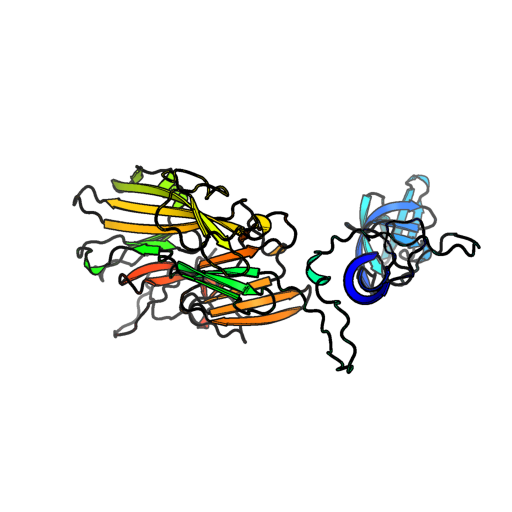311 ? 1.730 -31.899 -9.042 1.00 45.25 311 SER A N 1
ATOM 2441 C CA . SER A 1 311 ? 3.111 -31.976 -8.544 1.00 45.25 311 SER A CA 1
ATOM 2442 C C . SER A 1 311 ? 4.109 -31.265 -9.479 1.00 45.25 311 SER A C 1
ATOM 2444 O O . SER A 1 311 ? 5.042 -31.864 -10.014 1.00 45.25 311 SER A O 1
ATOM 2446 N N . LYS A 1 312 ? 3.929 -29.960 -9.708 1.00 57.56 312 LYS A N 1
ATOM 2447 C CA . LYS A 1 312 ? 4.951 -29.123 -10.356 1.00 57.56 312 LYS A CA 1
ATOM 2448 C C . LYS A 1 312 ? 6.039 -28.769 -9.345 1.00 57.56 312 LYS A C 1
ATOM 2450 O O . LYS A 1 312 ? 5.753 -28.271 -8.261 1.00 57.56 312 LYS A O 1
ATOM 2455 N N . HIS A 1 313 ? 7.294 -29.013 -9.714 1.00 63.31 313 HIS A N 1
ATOM 2456 C CA . HIS A 1 313 ? 8.449 -28.553 -8.951 1.00 63.31 313 HIS A CA 1
ATOM 2457 C C . HIS A 1 313 ? 8.587 -27.037 -9.145 1.00 63.31 313 HIS A C 1
ATOM 2459 O O . HIS A 1 313 ? 8.914 -26.587 -10.242 1.00 63.31 313 HIS A O 1
ATOM 2465 N N . TYR A 1 314 ? 8.287 -26.250 -8.111 1.00 66.81 314 TYR A N 1
ATOM 2466 C CA . TYR A 1 314 ? 8.422 -24.795 -8.162 1.00 66.81 314 TYR A CA 1
ATOM 2467 C C . TYR A 1 314 ? 9.838 -24.373 -7.773 1.00 66.81 314 TYR A C 1
ATOM 2469 O O . TYR A 1 314 ? 10.383 -24.840 -6.772 1.00 66.81 314 TYR A O 1
ATOM 2477 N N . ASN A 1 315 ? 10.427 -23.458 -8.543 1.00 76.06 315 ASN A N 1
ATOM 2478 C CA . ASN A 1 315 ? 11.686 -22.822 -8.179 1.00 76.06 315 ASN A CA 1
ATOM 2479 C C . ASN A 1 315 ? 11.427 -21.789 -7.060 1.00 76.06 315 ASN A C 1
ATOM 2481 O O . ASN A 1 315 ? 10.652 -20.859 -7.284 1.00 76.06 315 ASN A O 1
ATOM 2485 N N . PRO A 1 316 ? 12.081 -21.876 -5.884 1.00 73.88 316 PRO A N 1
ATOM 2486 C CA . PRO A 1 316 ? 11.891 -20.915 -4.792 1.00 73.88 316 PRO A CA 1
ATOM 2487 C C . PRO A 1 316 ? 12.142 -19.453 -5.189 1.00 73.88 316 PRO A C 1
ATOM 2489 O O . PRO A 1 316 ? 11.571 -18.546 -4.591 1.00 73.88 316 PRO A O 1
ATOM 2492 N N . HIS A 1 317 ? 12.971 -19.217 -6.209 1.00 78.50 317 HIS A N 1
ATOM 2493 C CA . HIS A 1 317 ? 13.272 -17.886 -6.743 1.00 78.50 317 HIS A CA 1
ATOM 2494 C C . HIS A 1 317 ? 12.124 -17.272 -7.569 1.00 78.50 317 HIS A C 1
ATOM 2496 O O . HIS A 1 317 ? 12.172 -16.094 -7.917 1.00 78.50 317 HIS A O 1
ATOM 2502 N N . GLU A 1 318 ? 11.088 -18.053 -7.877 1.00 83.69 318 GLU A N 1
ATOM 2503 C CA . GLU A 1 318 ? 9.894 -17.634 -8.626 1.00 83.69 318 GLU A CA 1
ATOM 2504 C C . GLU A 1 318 ? 8.650 -17.532 -7.733 1.00 83.69 318 GLU A C 1
ATOM 2506 O O . GLU A 1 318 ? 7.578 -17.127 -8.192 1.00 83.69 318 GLU A O 1
ATOM 2511 N N . LEU A 1 319 ? 8.807 -17.868 -6.449 1.00 87.00 319 LEU A N 1
ATOM 2512 C CA . LEU A 1 319 ? 7.752 -17.858 -5.449 1.00 87.00 319 LEU A CA 1
ATOM 2513 C C . LEU A 1 319 ? 7.837 -16.603 -4.588 1.00 87.00 319 LEU A C 1
ATOM 2515 O O . LEU A 1 319 ? 8.824 -16.364 -3.894 1.00 87.00 319 LEU A O 1
ATOM 2519 N N . LEU A 1 320 ? 6.764 -15.823 -4.605 1.00 87.75 320 LEU A N 1
ATOM 2520 C CA . LEU A 1 320 ? 6.532 -14.720 -3.695 1.00 87.75 320 LEU A CA 1
ATOM 2521 C C . LEU A 1 320 ? 5.886 -15.230 -2.409 1.00 87.75 320 LEU A C 1
ATOM 2523 O O . LEU A 1 320 ? 4.820 -15.839 -2.445 1.00 87.75 320 LEU A O 1
ATOM 2527 N N . TYR A 1 321 ? 6.500 -14.903 -1.279 1.00 87.31 321 TYR A N 1
ATOM 2528 C CA . TYR A 1 321 ? 5.968 -15.177 0.050 1.00 87.31 321 TYR A CA 1
ATOM 2529 C C . TYR A 1 321 ? 5.361 -13.890 0.609 1.00 87.31 321 TYR A C 1
ATOM 2531 O O . TYR A 1 321 ? 6.084 -12.937 0.900 1.00 87.31 321 TYR A O 1
ATOM 2539 N N . LEU A 1 322 ? 4.036 -13.854 0.730 1.00 88.25 322 LEU A N 1
ATOM 2540 C CA . LEU A 1 322 ? 3.279 -12.739 1.293 1.00 88.25 322 LEU A CA 1
ATOM 2541 C C . LEU A 1 322 ? 2.918 -13.047 2.741 1.00 88.25 322 LEU A C 1
ATOM 2543 O O . LEU A 1 322 ? 2.298 -14.073 3.011 1.00 88.25 322 LEU A O 1
ATOM 2547 N N . PHE A 1 323 ? 3.260 -12.148 3.659 1.00 89.25 323 PHE A N 1
ATOM 2548 C CA . PHE A 1 323 ? 2.787 -12.234 5.033 1.00 89.25 323 PHE A CA 1
ATOM 2549 C C . PHE A 1 323 ? 1.407 -11.582 5.129 1.00 89.25 323 PHE A C 1
ATOM 2551 O O . PHE A 1 323 ? 1.240 -10.413 4.774 1.00 89.25 323 PHE A O 1
ATOM 2558 N N . LYS A 1 324 ? 0.419 -12.348 5.581 1.00 91.06 324 LYS A N 1
ATOM 2559 C CA . LYS A 1 324 ? -0.959 -11.909 5.789 1.00 91.06 324 LYS A CA 1
ATOM 2560 C C . LYS A 1 324 ? -1.262 -11.973 7.283 1.00 91.06 324 LYS A C 1
ATOM 2562 O O . LYS A 1 324 ? -1.224 -13.049 7.874 1.00 91.06 324 LYS A O 1
ATOM 2567 N N . SER A 1 325 ? -1.612 -10.834 7.869 1.00 91.69 325 SER A N 1
ATOM 2568 C CA . SER A 1 325 ? -2.153 -10.761 9.225 1.00 91.69 325 SER A CA 1
ATOM 2569 C C . SER A 1 325 ? -3.642 -10.454 9.170 1.00 91.69 325 SER A C 1
ATOM 2571 O O . SER A 1 325 ? -4.055 -9.425 8.637 1.00 91.69 325 SER A O 1
ATOM 2573 N N . GLU A 1 326 ? -4.446 -11.335 9.751 1.00 94.81 326 GLU A N 1
ATOM 2574 C CA . GLU A 1 326 ? -5.872 -11.134 9.974 1.00 94.81 326 GLU A CA 1
ATOM 2575 C C . GLU A 1 326 ? -6.120 -10.737 11.433 1.00 94.81 326 GLU A C 1
ATOM 2577 O O . GLU A 1 326 ? -5.772 -11.452 12.376 1.00 94.81 326 GLU A O 1
ATOM 2582 N N . TYR A 1 327 ? -6.745 -9.581 11.613 1.00 95.06 327 TYR A N 1
ATOM 2583 C CA . TYR A 1 327 ? -7.093 -8.999 12.897 1.00 95.06 327 TYR A CA 1
ATOM 2584 C C . TYR A 1 327 ? -8.609 -9.035 13.066 1.00 95.06 327 TYR A C 1
ATOM 2586 O O . TYR A 1 327 ? -9.327 -8.325 12.366 1.00 95.06 327 TYR A O 1
ATOM 2594 N N . GLN A 1 328 ? -9.104 -9.832 14.008 1.00 95.81 328 GLN A N 1
ATOM 2595 C CA . GLN A 1 328 ? -10.521 -9.895 14.367 1.00 95.81 328 GLN A CA 1
ATOM 2596 C C . GLN A 1 328 ? -10.743 -9.092 15.648 1.00 95.81 328 GLN A C 1
ATOM 2598 O O . GLN A 1 328 ? -10.077 -9.346 16.653 1.00 95.81 328 GLN A O 1
ATOM 2603 N N . ILE A 1 329 ? -11.668 -8.133 15.628 1.00 94.56 329 ILE A N 1
ATOM 2604 C CA . ILE A 1 329 ? -11.942 -7.225 16.745 1.00 94.56 329 ILE A CA 1
ATOM 2605 C C . ILE A 1 329 ? -13.428 -7.264 17.078 1.00 94.56 329 ILE A C 1
ATOM 2607 O O . ILE A 1 329 ? -14.291 -7.149 16.210 1.00 94.56 329 ILE A O 1
ATOM 2611 N N . SER A 1 330 ? -13.732 -7.395 18.366 1.00 92.31 330 SER A N 1
ATOM 2612 C CA . SER A 1 330 ? -15.079 -7.250 18.907 1.00 92.31 330 SER A CA 1
ATOM 2613 C C . SER A 1 330 ? -15.092 -6.224 20.038 1.00 92.31 330 SER A C 1
ATOM 2615 O O . SER A 1 330 ? -14.253 -6.266 20.939 1.00 92.31 330 SER A O 1
ATOM 2617 N N . VAL A 1 331 ? -16.076 -5.327 19.996 1.00 89.94 331 VAL A N 1
ATOM 2618 C CA . VAL A 1 331 ? -16.307 -4.288 21.007 1.00 89.94 331 VAL A CA 1
ATOM 2619 C C . VAL A 1 331 ? -17.620 -4.575 21.720 1.00 89.94 331 VAL A C 1
ATOM 2621 O O . VAL A 1 331 ? -18.641 -4.809 21.072 1.00 89.94 331 VAL A O 1
ATOM 2624 N N . PHE A 1 332 ? -17.603 -4.540 23.048 1.00 88.00 332 PHE A N 1
ATOM 2625 C CA . PHE A 1 332 ? -18.754 -4.836 23.893 1.00 88.00 332 PHE A CA 1
ATOM 2626 C C . PHE A 1 332 ? -19.057 -3.671 24.827 1.00 88.00 332 PHE A C 1
ATOM 2628 O O . PHE A 1 332 ? -18.147 -3.099 25.435 1.00 88.00 332 PHE A O 1
ATOM 2635 N N . LYS A 1 333 ? -20.347 -3.374 24.996 1.00 85.56 333 LYS A N 1
ATOM 2636 C CA . LYS A 1 333 ? -20.820 -2.427 26.006 1.00 85.56 333 LYS A CA 1
ATOM 2637 C C . LYS A 1 333 ? -21.187 -3.187 27.278 1.00 85.56 333 LYS A C 1
ATOM 2639 O O . LYS A 1 333 ? -22.104 -4.007 27.226 1.00 85.56 333 LYS A O 1
ATOM 2644 N N . PRO A 1 334 ? -20.535 -2.933 28.426 1.00 83.81 334 PRO A N 1
ATOM 2645 C CA . PRO A 1 334 ? -20.857 -3.656 29.655 1.00 83.81 334 PRO A CA 1
ATOM 2646 C C . PRO A 1 334 ? -22.300 -3.449 30.120 1.00 83.81 334 PRO A C 1
ATOM 2648 O O . PRO A 1 334 ? -22.915 -4.394 30.607 1.00 83.81 334 PRO A O 1
ATOM 2651 N N . ASP A 1 335 ? -22.834 -2.235 29.947 1.00 84.69 335 ASP A N 1
ATOM 2652 C CA . ASP A 1 335 ? -24.149 -1.857 30.477 1.00 84.69 335 ASP A CA 1
ATOM 2653 C C . ASP A 1 335 ? -25.288 -2.622 29.796 1.00 84.69 335 ASP A C 1
ATOM 2655 O O . ASP A 1 335 ? -26.139 -3.190 30.477 1.00 84.69 335 ASP A O 1
ATOM 2659 N N . SER A 1 336 ? -25.290 -2.674 28.457 1.00 81.31 336 SER A N 1
ATOM 2660 C CA . SER A 1 336 ? -26.294 -3.427 27.691 1.00 81.31 336 SER A CA 1
ATOM 2661 C C . SER A 1 336 ? -25.916 -4.895 27.489 1.00 81.31 336 SER A C 1
ATOM 2663 O O . SER A 1 336 ? -26.771 -5.701 27.136 1.00 81.31 336 SER A O 1
ATOM 2665 N N . ARG A 1 337 ? -24.651 -5.268 27.739 1.00 82.75 337 ARG A N 1
ATOM 2666 C CA . ARG A 1 337 ? -24.065 -6.592 27.446 1.00 82.75 337 ARG A CA 1
ATOM 2667 C C . ARG A 1 337 ? -24.123 -6.976 25.965 1.00 82.75 337 ARG A C 1
ATOM 2669 O O . ARG A 1 337 ? -23.983 -8.148 25.620 1.00 82.75 337 ARG A O 1
ATOM 2676 N N . GLU A 1 338 ? -24.306 -5.997 25.089 1.00 81.81 338 GLU A N 1
ATOM 2677 C CA . GLU A 1 338 ? -24.379 -6.200 23.648 1.00 81.81 338 GLU A CA 1
ATOM 2678 C C . GLU A 1 338 ? -23.002 -6.046 23.000 1.00 81.81 338 GLU A C 1
ATOM 2680 O O . GLU A 1 338 ? -22.147 -5.269 23.446 1.00 81.81 338 GLU A O 1
ATOM 2685 N N . LYS A 1 339 ? -22.801 -6.779 21.901 1.00 84.44 339 LYS A N 1
ATOM 2686 C CA . LYS A 1 339 ? -21.665 -6.561 21.008 1.00 84.44 339 LYS A CA 1
ATOM 2687 C C . LYS A 1 339 ? -21.987 -5.369 20.104 1.00 84.44 339 LYS A C 1
ATOM 2689 O O . LYS A 1 339 ? -22.863 -5.475 19.253 1.00 84.44 339 LYS A O 1
ATOM 2694 N N . LEU A 1 340 ? -21.271 -4.262 20.289 1.00 80.06 340 LEU A N 1
ATOM 2695 C CA . LEU A 1 340 ? -21.466 -3.020 19.536 1.00 80.06 340 LEU A CA 1
ATOM 2696 C C . LEU A 1 340 ? -20.838 -3.065 18.148 1.00 80.06 340 LEU A C 1
ATOM 2698 O O . LEU A 1 340 ? -21.360 -2.483 17.208 1.00 80.06 340 LEU A O 1
ATOM 2702 N N . SER A 1 341 ? -19.680 -3.706 18.027 1.00 81.81 341 SER A N 1
ATOM 2703 C CA . SER A 1 341 ? -18.966 -3.781 16.759 1.00 81.81 341 SER A CA 1
ATOM 2704 C C . SER A 1 341 ? -18.238 -5.106 16.649 1.00 81.81 341 SER A C 1
ATOM 2706 O O . SER A 1 341 ? -17.707 -5.625 17.635 1.00 81.81 341 SER A O 1
ATOM 2708 N N . ASN A 1 342 ? -18.247 -5.658 15.442 1.00 90.12 342 ASN A N 1
ATOM 2709 C CA . ASN A 1 342 ? -17.469 -6.820 15.064 1.00 90.12 342 ASN A CA 1
ATOM 2710 C C . ASN A 1 342 ? -16.898 -6.579 13.673 1.00 90.12 342 ASN A C 1
ATOM 2712 O O . ASN A 1 342 ? -17.663 -6.437 12.712 1.00 90.12 342 ASN A O 1
ATOM 2716 N N . PHE A 1 343 ? -15.578 -6.537 13.565 1.00 93.00 343 PHE A N 1
ATOM 2717 C CA . PHE A 1 343 ? -14.932 -6.396 12.274 1.00 93.00 343 PHE A CA 1
ATOM 2718 C C . PHE A 1 343 ? -13.638 -7.187 12.188 1.00 93.00 343 PHE A C 1
ATOM 2720 O O . PHE A 1 343 ? -12.964 -7.440 13.185 1.00 93.00 343 PHE A O 1
ATOM 2727 N N . THR A 1 344 ? -13.320 -7.573 10.960 1.00 95.25 344 THR A N 1
ATOM 2728 C CA . THR A 1 344 ? -12.078 -8.239 10.591 1.00 95.25 344 THR A CA 1
ATOM 2729 C C . THR A 1 344 ? -11.329 -7.344 9.619 1.00 95.25 344 THR A C 1
ATOM 2731 O O . THR A 1 344 ? -11.917 -6.851 8.655 1.00 95.25 344 THR A O 1
ATOM 2734 N N . PHE A 1 345 ? -10.050 -7.117 9.893 1.00 95.44 345 PHE A N 1
ATOM 2735 C CA . PHE A 1 345 ? -9.136 -6.336 9.069 1.00 95.44 345 PHE A CA 1
ATOM 2736 C C . PHE A 1 345 ? -7.955 -7.208 8.650 1.00 95.44 345 PHE A C 1
ATOM 2738 O O . PHE A 1 345 ? -7.387 -7.916 9.480 1.00 95.44 345 PHE A O 1
ATOM 2745 N N . ILE A 1 346 ? -7.584 -7.152 7.377 1.00 94.56 346 ILE A N 1
ATOM 2746 C CA . ILE A 1 346 ? -6.478 -7.922 6.811 1.00 94.56 346 ILE A CA 1
ATOM 2747 C C . ILE A 1 346 ? -5.396 -6.953 6.343 1.00 94.56 346 ILE A C 1
ATOM 2749 O O . ILE A 1 346 ? -5.662 -6.090 5.512 1.00 94.56 346 ILE A O 1
ATOM 2753 N N . ASP A 1 347 ? -4.166 -7.125 6.823 1.00 90.12 347 ASP A N 1
ATOM 2754 C CA . ASP A 1 347 ? -2.999 -6.434 6.270 1.00 90.12 347 ASP A CA 1
ATOM 2755 C C . ASP A 1 347 ? -2.066 -7.436 5.593 1.00 90.12 347 ASP A C 1
ATOM 2757 O O . ASP A 1 347 ? -1.725 -8.483 6.147 1.00 90.12 347 ASP A O 1
ATOM 2761 N N . TYR A 1 348 ? -1.640 -7.081 4.385 1.00 88.31 348 TYR A N 1
ATOM 2762 C CA . TYR A 1 348 ? -0.534 -7.745 3.714 1.00 88.31 348 TYR A CA 1
ATOM 2763 C C . TYR A 1 348 ? 0.736 -6.973 4.053 1.00 88.31 348 TYR A C 1
ATOM 2765 O O . TYR A 1 348 ? 0.952 -5.859 3.560 1.00 88.31 348 TYR A O 1
ATOM 2773 N N . SER A 1 349 ? 1.586 -7.539 4.899 1.00 77.81 349 SER A N 1
ATOM 2774 C CA . SER A 1 349 ? 2.844 -6.894 5.262 1.00 77.81 349 SER A CA 1
ATOM 2775 C C . SER A 1 349 ? 3.997 -7.459 4.425 1.00 77.81 349 SER A C 1
ATOM 2777 O O . SER A 1 349 ? 4.000 -8.635 4.049 1.00 77.81 349 SER A O 1
ATOM 2779 N N . PRO A 1 350 ? 5.005 -6.635 4.103 1.00 69.00 350 PRO A N 1
ATOM 2780 C CA . PRO A 1 350 ? 6.214 -7.139 3.476 1.00 69.00 350 PRO A CA 1
ATOM 2781 C C . PRO A 1 350 ? 7.011 -8.008 4.458 1.00 69.00 350 PRO A C 1
ATOM 2783 O O . PRO A 1 350 ? 7.079 -7.706 5.648 1.00 69.00 350 PRO A O 1
ATOM 2786 N N . SER A 1 351 ? 7.685 -9.043 3.950 1.00 59.12 351 SER A N 1
ATOM 2787 C CA . SER A 1 351 ? 8.526 -9.958 4.746 1.00 59.12 351 SER A CA 1
ATOM 2788 C C . SER A 1 351 ? 9.697 -9.255 5.448 1.00 59.12 351 SER A C 1
ATOM 2790 O O . SER A 1 351 ? 10.260 -9.771 6.408 1.00 59.12 351 SER A O 1
ATOM 2792 N N . ILE A 1 352 ? 10.072 -8.070 4.960 1.00 60.09 352 ILE A N 1
ATOM 2793 C CA . ILE A 1 352 ? 11.040 -7.158 5.569 1.00 60.09 352 ILE A CA 1
ATOM 2794 C C . ILE A 1 352 ? 10.357 -5.795 5.636 1.00 60.09 352 ILE A C 1
ATOM 2796 O O . ILE A 1 352 ? 9.901 -5.302 4.602 1.00 60.09 352 ILE A O 1
ATOM 2800 N N . VAL A 1 353 ? 10.307 -5.179 6.823 1.00 58.50 353 VAL A N 1
ATOM 2801 C CA . VAL A 1 353 ? 9.724 -3.843 7.042 1.00 58.50 353 VAL A CA 1
ATOM 2802 C C . VAL A 1 353 ? 10.504 -2.810 6.224 1.00 58.50 353 VAL A C 1
ATOM 2804 O O . VAL A 1 353 ? 11.478 -2.218 6.675 1.00 58.50 353 VAL A O 1
ATOM 2807 N N . SER A 1 354 ? 10.096 -2.641 4.973 1.00 66.50 354 SER A N 1
ATOM 2808 C CA . SER A 1 354 ? 10.723 -1.771 3.991 1.00 66.50 354 SER A CA 1
ATOM 2809 C C . SER A 1 354 ? 9.628 -0.910 3.379 1.00 66.50 354 SER A C 1
ATOM 2811 O O . SER A 1 354 ? 8.945 -1.284 2.428 1.00 66.50 354 SER A O 1
ATOM 2813 N N . THR A 1 355 ? 9.414 0.248 3.993 1.00 76.25 355 THR A N 1
ATOM 2814 C CA . THR A 1 355 ? 8.565 1.299 3.433 1.00 76.25 355 THR A CA 1
ATOM 2815 C C . THR A 1 355 ? 9.462 2.252 2.664 1.00 76.25 355 THR A C 1
ATOM 2817 O O . THR A 1 355 ? 10.411 2.805 3.223 1.00 76.25 355 THR A O 1
ATOM 2820 N N . ILE A 1 356 ? 9.183 2.439 1.378 1.00 83.00 356 ILE A N 1
ATOM 2821 C CA . ILE A 1 356 ? 9.944 3.363 0.538 1.00 83.00 356 ILE A CA 1
ATOM 2822 C C . ILE A 1 356 ? 9.408 4.778 0.778 1.00 83.00 356 ILE A C 1
ATOM 2824 O O . ILE A 1 356 ? 8.205 5.017 0.714 1.00 83.00 356 ILE A O 1
ATOM 2828 N N . SER A 1 357 ? 10.293 5.734 1.059 1.00 81.12 357 SER A N 1
ATOM 2829 C CA . SER A 1 357 ? 9.895 7.140 1.185 1.00 81.12 357 SER A CA 1
ATOM 2830 C C . SER A 1 357 ? 9.604 7.749 -0.189 1.00 81.12 357 SER A C 1
ATOM 2832 O O . SER A 1 357 ? 10.250 7.385 -1.173 1.00 81.12 357 SER A O 1
ATOM 2834 N N . GLN A 1 358 ? 8.697 8.728 -0.263 1.00 78.25 358 GLN A N 1
ATOM 2835 C CA . GLN A 1 358 ? 8.402 9.409 -1.532 1.00 78.25 358 GLN A CA 1
ATOM 2836 C C . GLN A 1 358 ? 9.648 10.080 -2.135 1.00 78.25 358 GLN A C 1
ATOM 2838 O O . GLN A 1 358 ? 9.804 10.084 -3.348 1.00 78.25 358 GLN A O 1
ATOM 2843 N N . ASN A 1 359 ? 10.571 10.579 -1.305 1.00 74.94 359 ASN A N 1
ATOM 2844 C CA . ASN A 1 359 ? 11.803 11.238 -1.761 1.00 74.94 359 ASN A CA 1
ATOM 2845 C C . ASN A 1 359 ? 12.772 10.292 -2.489 1.00 74.94 359 ASN A C 1
ATOM 2847 O O . ASN A 1 359 ? 13.581 10.741 -3.293 1.00 74.94 359 ASN A O 1
ATOM 2851 N N . SER A 1 360 ? 12.709 8.996 -2.185 1.00 81.25 360 SER A N 1
ATOM 2852 C CA . SER A 1 360 ? 13.521 7.946 -2.811 1.00 81.25 360 SER A CA 1
ATOM 2853 C C . SER A 1 360 ? 12.751 7.164 -3.878 1.00 81.25 360 SER A C 1
ATOM 2855 O O . SER A 1 360 ? 13.241 6.143 -4.357 1.00 81.25 360 SER A O 1
ATOM 2857 N N . TYR A 1 361 ? 11.522 7.578 -4.192 1.00 85.94 361 TYR A N 1
ATOM 2858 C CA . TYR A 1 361 ? 10.624 6.859 -5.082 1.00 85.94 361 TYR A CA 1
ATOM 2859 C C . TYR A 1 361 ? 10.244 7.726 -6.282 1.00 85.94 361 TYR A C 1
ATOM 2861 O O . TYR A 1 361 ? 9.615 8.771 -6.147 1.00 85.94 361 TYR A O 1
ATOM 2869 N N . GLU A 1 362 ? 10.627 7.262 -7.468 1.00 88.56 362 GLU A N 1
ATOM 2870 C CA . GLU A 1 362 ? 10.554 8.009 -8.732 1.00 88.56 362 GLU A CA 1
ATOM 2871 C C . GLU A 1 362 ? 9.130 8.135 -9.294 1.00 88.56 362 GLU A C 1
ATOM 2873 O O . GLU A 1 362 ? 8.921 8.788 -10.312 1.00 88.56 362 GLU A O 1
ATOM 2878 N N . PHE A 1 363 ? 8.135 7.529 -8.643 1.00 89.19 363 PHE A N 1
ATOM 2879 C CA . PHE A 1 363 ? 6.752 7.533 -9.103 1.00 89.19 363 PHE A CA 1
ATOM 2880 C C . PHE A 1 363 ? 5.825 8.169 -8.069 1.00 89.19 363 PHE A C 1
ATOM 2882 O O . PHE A 1 363 ? 5.941 7.952 -6.863 1.00 89.19 363 PHE A O 1
ATOM 2889 N N . LEU A 1 364 ? 4.855 8.930 -8.560 1.00 87.69 364 LEU A N 1
ATOM 2890 C CA . LEU A 1 364 ? 3.698 9.384 -7.809 1.00 87.69 364 LEU A CA 1
ATOM 2891 C C . LEU A 1 364 ? 2.487 8.567 -8.249 1.00 87.69 364 LEU A C 1
ATOM 2893 O O . LEU A 1 364 ? 2.086 8.619 -9.415 1.00 87.69 364 LEU A O 1
ATOM 2897 N N . HIS A 1 365 ? 1.884 7.853 -7.304 1.00 91.62 365 HIS A N 1
ATOM 2898 C CA . HIS A 1 365 ? 0.636 7.134 -7.526 1.00 91.62 365 HIS A CA 1
ATOM 2899 C C . HIS A 1 365 ? -0.542 7.911 -6.930 1.00 91.62 365 HIS A C 1
ATOM 2901 O O . HIS A 1 365 ? -0.525 8.278 -5.752 1.00 91.62 365 HIS A O 1
ATOM 2907 N N . LEU A 1 366 ? -1.572 8.143 -7.745 1.00 88.44 366 LEU A N 1
ATOM 2908 C CA . LEU A 1 366 ? -2.816 8.808 -7.358 1.00 88.44 366 LEU A CA 1
ATOM 2909 C C . LEU A 1 366 ? -3.976 7.819 -7.461 1.00 88.44 366 LEU A C 1
ATOM 2911 O O . LEU A 1 366 ? -4.165 7.195 -8.505 1.00 88.44 366 LEU A O 1
ATOM 2915 N N . THR A 1 367 ? -4.759 7.692 -6.393 1.00 89.88 367 THR A N 1
ATOM 2916 C CA . THR A 1 367 ? -5.846 6.708 -6.266 1.00 89.88 367 THR A CA 1
ATOM 2917 C C . THR A 1 367 ? -7.160 7.373 -5.889 1.00 89.88 367 THR A C 1
ATOM 2919 O O . THR A 1 367 ? -7.157 8.346 -5.140 1.00 89.88 367 THR A O 1
ATOM 2922 N N . SER A 1 368 ? -8.289 6.885 -6.401 1.00 83.06 368 SER A N 1
ATOM 2923 C CA . SER A 1 368 ? -9.613 7.398 -6.022 1.00 83.06 368 SER A CA 1
ATOM 2924 C C . SER A 1 368 ? -10.121 6.732 -4.746 1.00 83.06 368 SER A C 1
ATOM 2926 O O . SER A 1 368 ? -9.992 5.517 -4.588 1.00 83.06 368 SER A O 1
ATOM 2928 N N . SER A 1 369 ? -10.776 7.515 -3.885 1.00 83.06 369 SER A N 1
ATOM 2929 C CA . SER A 1 369 ? -11.465 6.993 -2.702 1.00 83.06 369 SER A CA 1
ATOM 2930 C C . SER A 1 369 ? -12.739 6.195 -3.021 1.00 83.06 369 SER A C 1
ATOM 2932 O O . SER A 1 369 ? -13.196 5.442 -2.165 1.00 83.06 369 SER A O 1
ATOM 2934 N N . THR A 1 370 ? -13.328 6.349 -4.217 1.00 77.88 370 THR A N 1
ATOM 2935 C CA . THR A 1 370 ? -14.661 5.804 -4.542 1.00 77.88 370 THR A CA 1
ATOM 2936 C C . THR A 1 370 ? -14.646 4.665 -5.547 1.00 77.88 370 THR A C 1
ATOM 2938 O O . THR A 1 370 ? -15.504 3.792 -5.472 1.00 77.88 370 THR A O 1
ATOM 2941 N N . ASN A 1 371 ? -13.727 4.679 -6.516 1.00 72.56 371 ASN A N 1
ATOM 2942 C CA . ASN A 1 371 ? -13.905 3.862 -7.713 1.00 72.56 371 ASN A CA 1
ATOM 2943 C C . ASN A 1 371 ? -12.658 3.113 -8.180 1.00 72.56 371 ASN A C 1
ATOM 2945 O O . ASN A 1 371 ? -12.620 2.744 -9.337 1.00 72.56 371 ASN A O 1
ATOM 2949 N N . GLY A 1 372 ? -11.620 2.901 -7.372 1.00 84.25 372 GLY A N 1
ATOM 2950 C CA . GLY A 1 372 ? -10.494 2.059 -7.809 1.00 84.25 372 GLY A CA 1
ATOM 2951 C C . GLY A 1 372 ? -9.683 2.612 -8.993 1.00 84.25 372 GLY A C 1
ATOM 2952 O O . GLY A 1 372 ? -8.911 1.881 -9.612 1.00 84.25 372 GLY A O 1
ATOM 2953 N N . LYS A 1 373 ? -9.841 3.892 -9.354 1.00 84.38 373 LYS A N 1
ATOM 2954 C CA . LYS A 1 373 ? -8.996 4.544 -10.362 1.00 84.38 373 LYS A CA 1
ATOM 2955 C C . LYS A 1 373 ? -7.584 4.722 -9.806 1.00 84.38 373 LYS A C 1
ATOM 2957 O O . LYS A 1 373 ? -7.432 5.309 -8.738 1.00 84.38 373 LYS A O 1
ATOM 2962 N N . LEU A 1 374 ? -6.573 4.274 -10.547 1.00 90.81 374 LEU A N 1
ATOM 2963 C CA . LEU A 1 374 ? -5.150 4.484 -10.274 1.00 90.81 374 LEU A CA 1
ATOM 2964 C C . LEU A 1 374 ? -4.510 5.249 -11.439 1.00 90.81 374 LEU A C 1
ATOM 2966 O O . LEU A 1 374 ? -4.798 4.991 -12.611 1.00 90.81 374 LEU A O 1
ATOM 2970 N N . ALA A 1 375 ? -3.637 6.195 -11.122 1.00 86.69 375 ALA A N 1
ATOM 2971 C CA . ALA A 1 375 ? -2.816 6.920 -12.078 1.00 86.69 375 ALA A CA 1
ATOM 2972 C C . ALA A 1 375 ? -1.373 6.967 -11.591 1.00 86.69 375 ALA A C 1
ATOM 2974 O O . ALA A 1 375 ? -1.137 7.197 -10.405 1.00 86.69 375 ALA A O 1
ATOM 2975 N N . THR A 1 376 ? -0.429 6.803 -12.511 1.00 88.12 376 THR A N 1
ATOM 2976 C CA . THR A 1 376 ? 1.001 6.820 -12.199 1.00 88.12 376 THR A CA 1
ATOM 2977 C C . THR A 1 376 ? 1.703 7.896 -13.010 1.00 88.12 376 THR A C 1
ATOM 2979 O O . THR A 1 376 ? 1.535 8.000 -14.228 1.00 88.12 376 THR A O 1
ATOM 2982 N N . ILE A 1 377 ? 2.490 8.707 -12.311 1.00 83.44 377 ILE A N 1
ATOM 2983 C CA . ILE A 1 377 ? 3.261 9.822 -12.854 1.00 83.44 377 ILE A CA 1
ATOM 2984 C C . ILE A 1 377 ? 4.724 9.605 -12.465 1.00 83.44 377 ILE A C 1
ATOM 2986 O O . ILE A 1 377 ? 5.016 9.358 -11.301 1.00 83.44 377 ILE A O 1
ATOM 2990 N N . GLU A 1 378 ? 5.641 9.703 -13.418 1.00 86.06 378 GLU A N 1
ATOM 2991 C CA . GLU A 1 378 ? 7.082 9.715 -13.160 1.00 86.06 378 GLU A CA 1
ATOM 2992 C C . GLU A 1 378 ? 7.525 11.113 -12.713 1.00 86.06 378 GLU A C 1
ATOM 2994 O O . GLU A 1 378 ? 7.194 12.117 -13.354 1.00 86.06 378 GLU A O 1
ATOM 2999 N N . ILE A 1 379 ? 8.269 11.173 -11.611 1.00 80.38 379 ILE A N 1
ATOM 3000 C CA . ILE A 1 379 ? 8.815 12.393 -11.021 1.00 80.38 379 ILE A CA 1
ATOM 3001 C C . ILE A 1 379 ? 10.272 12.529 -11.486 1.00 80.38 379 ILE A C 1
ATOM 3003 O O . ILE A 1 379 ? 11.180 11.944 -10.901 1.00 80.38 379 ILE A O 1
ATOM 3007 N N . GLY A 1 380 ? 10.509 13.305 -12.546 1.00 72.50 380 GLY A N 1
ATOM 3008 C CA . GLY A 1 380 ? 11.854 13.698 -12.986 1.00 72.50 380 GLY A CA 1
ATOM 3009 C C . GLY A 1 380 ? 12.164 15.129 -12.550 1.00 72.50 380 GLY A C 1
ATOM 3010 O O . GLY A 1 380 ? 11.255 15.956 -12.559 1.00 72.50 380 GLY A O 1
ATOM 3011 N N . GLY A 1 381 ? 13.419 15.431 -12.180 1.00 56.94 381 GLY A N 1
ATOM 3012 C CA . GLY A 1 381 ? 13.901 16.697 -11.583 1.00 56.94 381 GLY A CA 1
ATOM 3013 C C . GLY A 1 381 ? 13.667 17.985 -12.394 1.00 56.94 381 GLY A C 1
ATOM 3014 O O . GLY A 1 381 ? 14.613 18.660 -12.781 1.00 56.94 381 GLY A O 1
ATOM 3015 N N . GLY A 1 382 ? 12.402 18.321 -12.649 1.00 59.16 382 GLY A N 1
ATOM 3016 C CA . GLY A 1 382 ? 11.933 19.483 -13.401 1.00 59.16 382 GLY A CA 1
ATOM 3017 C C . GLY A 1 382 ? 10.618 19.259 -14.165 1.00 59.16 382 GLY A C 1
ATOM 3018 O O . GLY A 1 382 ? 9.927 20.233 -14.457 1.00 59.16 382 GLY A O 1
ATOM 3019 N N . LYS A 1 383 ? 10.229 18.009 -14.476 1.00 65.69 383 LYS A N 1
ATOM 3020 C CA . LYS A 1 383 ? 8.979 17.702 -15.197 1.00 65.69 383 LYS A CA 1
ATOM 3021 C C . LYS A 1 383 ? 8.370 16.375 -14.745 1.00 65.69 383 LYS A C 1
ATOM 3023 O O . LYS A 1 383 ? 8.995 15.323 -14.846 1.00 65.69 383 LYS A O 1
ATOM 3028 N N . ASN A 1 384 ? 7.111 16.444 -14.324 1.00 73.50 384 ASN A N 1
ATOM 3029 C CA . ASN A 1 384 ? 6.290 15.279 -14.022 1.00 73.50 384 ASN A CA 1
ATOM 3030 C C . ASN A 1 384 ? 5.693 14.720 -15.322 1.00 73.50 384 ASN A C 1
ATOM 3032 O O . ASN A 1 384 ? 5.003 15.449 -16.042 1.00 73.50 384 ASN A O 1
ATOM 3036 N N . THR A 1 385 ? 5.929 13.441 -15.612 1.00 80.31 385 THR A N 1
ATOM 3037 C CA . THR A 1 385 ? 5.449 12.780 -16.836 1.00 80.31 385 THR A CA 1
ATOM 3038 C C . THR A 1 385 ? 4.355 11.785 -16.486 1.00 80.31 385 THR A C 1
ATOM 3040 O O . THR A 1 385 ? 4.587 10.826 -15.758 1.00 80.31 385 THR A O 1
ATOM 3043 N N . PHE A 1 386 ? 3.142 12.000 -16.994 1.00 81.25 386 PHE A N 1
ATOM 3044 C CA . PHE A 1 386 ? 2.077 11.007 -16.877 1.00 81.25 386 PHE A CA 1
ATOM 3045 C C . PHE A 1 386 ? 2.459 9.743 -17.656 1.00 81.25 386 PHE A C 1
ATOM 3047 O O . PHE A 1 386 ? 2.793 9.843 -18.836 1.00 81.25 386 PHE A O 1
ATOM 3054 N N . LEU A 1 387 ? 2.402 8.578 -17.005 1.00 82.62 387 LEU A N 1
ATOM 3055 C CA . LEU A 1 387 ? 2.722 7.299 -17.640 1.00 82.62 387 LEU A CA 1
ATOM 3056 C C . LEU A 1 387 ? 1.458 6.564 -18.076 1.00 82.62 387 LEU A C 1
ATOM 3058 O O . LEU A 1 387 ? 1.287 6.260 -19.253 1.00 82.62 387 LEU A O 1
ATOM 3062 N N . TRP A 1 388 ? 0.564 6.280 -17.129 1.00 87.56 388 TRP A N 1
ATOM 3063 C CA . TRP A 1 388 ? -0.621 5.465 -17.380 1.00 87.56 388 TRP A CA 1
ATOM 3064 C C . TRP A 1 388 ? -1.703 5.681 -16.323 1.00 87.56 388 TRP A C 1
ATOM 3066 O O . TRP A 1 388 ? -1.468 6.212 -15.232 1.00 87.56 388 TRP A O 1
ATOM 3076 N N . SER A 1 389 ? -2.914 5.232 -16.652 1.00 85.31 389 SER A N 1
ATOM 3077 C CA . SER A 1 389 ? -4.021 5.129 -15.710 1.00 85.31 389 SER A CA 1
ATOM 3078 C C . SER A 1 389 ? -4.776 3.824 -15.902 1.00 85.31 389 SER A C 1
ATOM 3080 O O . SER A 1 389 ? -5.122 3.471 -17.025 1.00 85.31 389 SER A O 1
ATOM 3082 N N . GLN A 1 390 ? -5.081 3.164 -14.789 1.00 86.25 390 GLN A N 1
ATOM 3083 C CA . GLN A 1 390 ? -5.780 1.888 -14.736 1.00 86.25 390 GLN A CA 1
ATOM 3084 C C . GLN A 1 390 ? -7.043 2.013 -13.879 1.00 86.25 390 GLN A C 1
ATOM 3086 O O . GLN A 1 390 ? -7.108 2.819 -12.949 1.00 86.25 390 GLN A O 1
ATOM 3091 N N . GLN A 1 391 ? -8.067 1.238 -14.222 1.00 88.06 391 GLN A N 1
ATOM 3092 C CA . GLN A 1 391 ? -9.340 1.178 -13.511 1.00 88.06 391 GLN A CA 1
ATOM 3093 C C . GLN A 1 391 ? -9.478 -0.201 -12.857 1.00 88.06 391 GLN A C 1
ATOM 3095 O O . GLN A 1 391 ? -9.531 -1.205 -13.566 1.00 88.06 391 GLN A O 1
ATOM 3100 N N . PHE A 1 392 ? -9.544 -0.243 -11.526 1.00 89.94 392 PHE A N 1
ATOM 3101 C CA . PHE A 1 392 ? -9.839 -1.453 -10.753 1.00 89.94 392 PHE A CA 1
ATOM 3102 C C . PHE A 1 392 ? -11.301 -1.470 -10.298 1.00 89.94 392 PHE A C 1
ATOM 3104 O O . PHE A 1 392 ? -12.014 -0.475 -10.428 1.00 89.94 392 PHE A O 1
ATOM 3111 N N . GLN A 1 393 ? -11.763 -2.612 -9.789 1.00 87.50 393 GLN A N 1
ATOM 3112 C CA . GLN A 1 393 ? -13.161 -2.786 -9.370 1.00 87.50 393 GLN A CA 1
ATOM 3113 C C . GLN A 1 393 ? -13.460 -2.196 -7.988 1.00 87.50 393 GLN A C 1
ATOM 3115 O O . GLN A 1 393 ? -14.617 -1.969 -7.648 1.00 87.50 393 GLN A O 1
ATOM 3120 N N . SER A 1 394 ? -12.424 -1.941 -7.192 1.00 90.50 394 SER A N 1
ATOM 3121 C CA . SER A 1 394 ? -12.545 -1.540 -5.796 1.00 90.50 394 SER A CA 1
ATOM 3122 C C . SER A 1 394 ? -11.436 -0.543 -5.426 1.00 90.50 394 SER A C 1
ATOM 3124 O O . SER A 1 394 ? -10.382 -0.549 -6.075 1.00 90.50 394 SER A O 1
ATOM 3126 N N . PRO A 1 395 ? -11.648 0.357 -4.442 1.00 92.06 395 PRO A N 1
ATOM 3127 C CA . PRO A 1 395 ? -10.637 1.317 -4.002 1.00 92.06 395 PRO A CA 1
ATOM 3128 C C . PRO A 1 395 ? -9.300 0.660 -3.638 1.00 92.06 395 PRO A C 1
ATOM 3130 O O . PRO A 1 395 ? -9.267 -0.388 -2.996 1.00 92.06 395 PRO A O 1
ATOM 3133 N N . ILE A 1 396 ? -8.195 1.296 -4.035 1.00 94.94 396 ILE A N 1
ATOM 3134 C CA . ILE A 1 396 ? -6.836 0.841 -3.717 1.00 94.94 396 ILE A CA 1
ATOM 3135 C C . ILE A 1 396 ? -6.522 1.188 -2.262 1.00 94.94 396 ILE A C 1
ATOM 3137 O O . ILE A 1 396 ? -6.652 2.345 -1.859 1.00 94.94 396 ILE A O 1
ATOM 3141 N N . VAL A 1 397 ? -6.064 0.199 -1.495 1.00 94.81 397 VAL A N 1
ATOM 3142 C CA . VAL A 1 397 ? -5.766 0.344 -0.059 1.00 94.81 397 VAL A CA 1
ATOM 3143 C C . VAL A 1 397 ? -4.289 0.138 0.261 1.00 94.81 397 VAL A C 1
ATOM 3145 O O . VAL A 1 397 ? -3.775 0.728 1.209 1.00 94.81 397 VAL A O 1
ATOM 3148 N N . SER A 1 398 ? -3.554 -0.608 -0.563 1.00 94.44 398 SER A N 1
ATOM 3149 C CA . SER A 1 398 ? -2.102 -0.712 -0.427 1.00 94.44 398 SER A CA 1
ATOM 3150 C C . SER A 1 398 ? -1.411 -0.990 -1.758 1.00 94.44 398 SER A C 1
ATOM 3152 O O . SER A 1 398 ? -2.010 -1.503 -2.704 1.00 94.44 398 SER A O 1
ATOM 3154 N N . MET A 1 399 ? -0.135 -0.611 -1.843 1.00 95.12 399 MET A N 1
ATOM 3155 C CA . MET A 1 399 ? 0.715 -0.883 -2.997 1.00 95.12 399 MET A CA 1
ATOM 3156 C C . MET A 1 399 ? 2.122 -1.267 -2.559 1.00 95.12 399 MET A C 1
ATOM 3158 O O . MET A 1 399 ? 2.649 -0.733 -1.577 1.00 95.12 399 MET A O 1
ATOM 3162 N N . TYR A 1 400 ? 2.745 -2.158 -3.326 1.00 93.56 400 TYR A N 1
ATOM 3163 C CA . TYR A 1 400 ? 4.070 -2.685 -3.031 1.00 93.56 400 TYR A CA 1
ATOM 3164 C C . TYR A 1 400 ? 4.929 -2.757 -4.291 1.00 93.56 400 TYR A C 1
ATOM 3166 O O . TYR A 1 400 ? 4.476 -3.248 -5.320 1.00 93.56 400 TYR A O 1
ATOM 3174 N N . LYS A 1 401 ? 6.182 -2.312 -4.216 1.00 91.94 401 LYS A N 1
ATOM 3175 C CA . LYS A 1 401 ? 7.181 -2.535 -5.266 1.00 91.94 401 LYS A CA 1
ATOM 3176 C C . LYS A 1 401 ? 7.836 -3.894 -5.048 1.00 91.94 401 LYS A C 1
ATOM 3178 O O . LYS A 1 401 ? 8.291 -4.169 -3.939 1.00 91.94 401 LYS A O 1
ATOM 3183 N N . MET A 1 402 ? 7.913 -4.703 -6.101 1.00 87.75 402 MET A N 1
ATOM 3184 C CA . MET A 1 402 ? 8.727 -5.918 -6.113 1.00 87.75 402 MET A CA 1
ATOM 3185 C C . MET A 1 402 ? 10.199 -5.569 -6.360 1.00 87.75 402 MET A C 1
ATOM 3187 O O . MET A 1 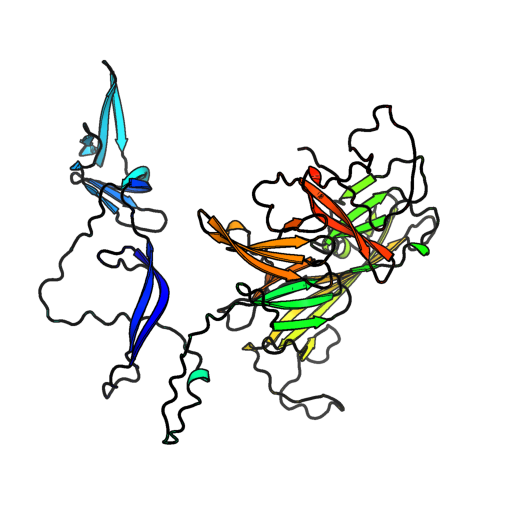402 ? 10.506 -4.718 -7.197 1.00 87.75 402 MET A O 1
ATOM 3191 N N . SER A 1 403 ? 11.115 -6.216 -5.648 1.00 80.69 403 SER A N 1
ATOM 3192 C CA . SER A 1 403 ? 12.551 -6.075 -5.878 1.00 80.69 403 SER A CA 1
ATOM 3193 C C . SER A 1 403 ? 12.983 -6.720 -7.200 1.00 80.69 403 SER A C 1
ATOM 3195 O O . SER A 1 403 ? 12.593 -7.838 -7.526 1.00 80.69 403 SER A O 1
ATOM 3197 N N . ASP A 1 404 ? 13.842 -6.023 -7.947 1.00 67.06 404 ASP A N 1
ATOM 3198 C CA . ASP A 1 404 ? 14.331 -6.501 -9.248 1.00 67.06 404 ASP A CA 1
ATOM 3199 C C . ASP A 1 404 ? 15.571 -7.411 -9.137 1.00 67.06 404 ASP A C 1
ATOM 3201 O O . ASP A 1 404 ? 15.821 -8.229 -10.019 1.00 67.06 404 ASP A O 1
ATOM 3205 N N . ASN A 1 405 ? 16.343 -7.278 -8.046 1.00 61.56 405 ASN A N 1
ATOM 3206 C CA . ASN A 1 405 ? 17.732 -7.759 -7.952 1.00 61.56 405 ASN A CA 1
ATOM 3207 C C . ASN A 1 405 ? 18.034 -8.643 -6.726 1.00 61.56 405 ASN A C 1
ATOM 3209 O O . ASN A 1 405 ? 19.198 -8.814 -6.363 1.00 61.56 405 ASN A O 1
ATOM 3213 N N . SER A 1 406 ? 17.023 -9.176 -6.042 1.00 60.19 406 SER A N 1
ATOM 3214 C CA . SER A 1 406 ? 17.238 -10.079 -4.908 1.00 60.19 406 SER A CA 1
ATOM 3215 C C . SER A 1 406 ? 17.127 -11.537 -5.339 1.00 60.19 406 SER A C 1
ATOM 3217 O O . SER A 1 406 ? 16.333 -11.874 -6.211 1.00 60.19 406 SER A O 1
ATOM 3219 N N . ASN A 1 407 ? 17.905 -12.415 -4.694 1.00 67.25 407 ASN A N 1
ATOM 3220 C CA . ASN A 1 407 ? 17.812 -13.857 -4.937 1.00 67.25 407 ASN A CA 1
ATOM 3221 C C . ASN A 1 407 ? 16.378 -14.355 -4.716 1.00 67.25 407 ASN A C 1
ATOM 3223 O O . ASN A 1 407 ? 15.910 -15.191 -5.467 1.00 67.25 407 ASN A O 1
ATOM 3227 N N . PHE A 1 408 ? 15.653 -13.812 -3.739 1.00 72.75 408 PHE A N 1
ATOM 3228 C CA . PHE A 1 408 ? 14.239 -14.113 -3.529 1.00 72.75 408 PHE A CA 1
ATOM 3229 C C . PHE A 1 408 ? 13.402 -12.863 -3.766 1.00 72.75 408 PHE A C 1
ATOM 3231 O O . PHE A 1 408 ? 13.850 -11.779 -3.394 1.00 72.75 408 PHE A O 1
ATOM 3238 N N . PRO A 1 409 ? 12.212 -12.978 -4.360 1.00 80.81 409 PRO A N 1
ATOM 3239 C CA . PRO A 1 409 ? 11.325 -11.843 -4.575 1.00 80.81 409 PRO A CA 1
ATOM 3240 C C . PRO A 1 409 ? 10.868 -11.260 -3.233 1.00 80.81 409 PRO A C 1
ATOM 3242 O O . PRO A 1 409 ? 10.285 -11.955 -2.401 1.00 80.81 409 PRO A O 1
ATOM 3245 N N . VAL A 1 410 ? 11.152 -9.977 -3.018 1.00 84.25 410 VAL A N 1
ATOM 3246 C CA . VAL A 1 410 ? 10.771 -9.238 -1.811 1.00 84.25 410 VAL A CA 1
ATOM 3247 C C . VAL A 1 410 ? 9.917 -8.051 -2.223 1.00 84.25 410 VAL A C 1
ATOM 3249 O O . VAL A 1 410 ? 10.170 -7.405 -3.238 1.00 84.25 410 VAL A O 1
ATOM 3252 N N . ILE A 1 411 ? 8.908 -7.751 -1.413 1.00 88.50 411 ILE A N 1
ATOM 3253 C CA . ILE A 1 411 ? 8.046 -6.591 -1.608 1.00 88.50 411 ILE A CA 1
ATOM 3254 C C . ILE A 1 411 ? 8.367 -5.494 -0.595 1.00 88.50 411 ILE A C 1
ATOM 3256 O O . ILE A 1 411 ? 8.699 -5.775 0.554 1.00 88.50 411 ILE A O 1
ATOM 3260 N N . SER A 1 412 ? 8.224 -4.243 -1.019 1.00 90.12 412 SER A N 1
ATOM 3261 C CA . SER A 1 412 ? 8.367 -3.053 -0.176 1.00 90.12 412 SER A CA 1
ATOM 3262 C C . SER A 1 412 ? 7.162 -2.141 -0.374 1.00 90.12 412 SER A C 1
ATOM 3264 O O . SER A 1 412 ? 6.770 -1.892 -1.514 1.00 90.12 412 SER A O 1
ATOM 3266 N N . ARG A 1 413 ? 6.558 -1.628 0.705 1.00 90.62 413 ARG A N 1
ATOM 3267 C CA . ARG A 1 413 ? 5.372 -0.756 0.603 1.00 90.62 413 ARG A CA 1
ATOM 3268 C C . ARG A 1 413 ? 5.770 0.569 -0.052 1.00 90.62 413 ARG A C 1
ATOM 3270 O O . ARG A 1 413 ? 6.782 1.162 0.330 1.00 90.62 413 ARG A O 1
ATOM 3277 N N . VAL A 1 414 ? 4.992 1.023 -1.033 1.00 92.38 414 VAL A N 1
ATOM 3278 C CA . VAL A 1 414 ? 5.241 2.284 -1.754 1.00 92.38 414 VAL A CA 1
ATOM 3279 C C . VAL A 1 414 ? 4.226 3.362 -1.378 1.00 92.38 414 VAL A C 1
ATOM 3281 O O . VAL A 1 414 ? 3.076 3.043 -1.061 1.00 92.38 414 VAL A O 1
ATOM 3284 N N . PRO A 1 415 ? 4.627 4.643 -1.403 1.00 90.31 415 PRO A N 1
ATOM 3285 C CA . PRO A 1 415 ? 3.746 5.745 -1.058 1.00 90.31 415 PRO A CA 1
ATOM 3286 C C . PRO A 1 415 ? 2.743 6.023 -2.182 1.00 90.31 415 PRO A C 1
ATOM 3288 O O . PRO A 1 415 ? 3.045 5.882 -3.369 1.00 90.31 415 PRO A O 1
ATOM 3291 N N . PHE A 1 416 ? 1.540 6.446 -1.793 1.00 91.31 416 PHE A N 1
ATOM 3292 C CA . PHE A 1 416 ? 0.517 6.912 -2.721 1.00 91.31 416 PHE A CA 1
ATOM 3293 C C . PHE A 1 416 ? -0.480 7.858 -2.066 1.00 91.31 416 PHE A C 1
ATOM 3295 O O . PHE A 1 416 ? -0.756 7.790 -0.860 1.00 91.31 416 PHE A O 1
ATOM 3302 N N . LEU A 1 417 ? -1.062 8.719 -2.895 1.00 87.50 417 LEU A N 1
ATOM 3303 C CA . LEU A 1 417 ? -2.071 9.680 -2.479 1.00 87.50 417 LEU A CA 1
ATOM 3304 C C . LEU A 1 417 ? -3.456 9.201 -2.895 1.00 87.50 417 LEU A C 1
ATOM 3306 O O . LEU A 1 417 ? -3.655 8.674 -3.991 1.00 87.50 417 LEU A O 1
ATOM 3310 N N . THR A 1 418 ? -4.419 9.404 -2.007 1.00 86.00 418 THR A N 1
ATOM 3311 C CA . THR A 1 418 ? -5.825 9.106 -2.260 1.00 86.00 418 THR A CA 1
ATOM 3312 C C . THR A 1 418 ? -6.550 10.429 -2.431 1.00 86.00 418 THR A C 1
ATOM 3314 O O . THR A 1 418 ? -6.482 11.267 -1.539 1.00 86.00 418 THR A O 1
ATOM 3317 N N . LEU A 1 419 ? -7.201 10.649 -3.569 1.00 81.94 419 LEU A N 1
ATOM 3318 C CA . LEU A 1 419 ? -8.037 11.823 -3.801 1.00 81.94 419 LEU A CA 1
ATOM 3319 C C . LEU A 1 419 ? -9.495 11.468 -3.502 1.00 81.94 419 LEU A C 1
ATOM 3321 O O . LEU A 1 419 ? -9.973 10.400 -3.896 1.00 81.94 419 LEU A O 1
ATOM 3325 N N . GLY A 1 420 ? -10.192 12.359 -2.802 1.00 71.62 420 GLY A N 1
ATOM 3326 C CA . GLY A 1 420 ? -11.605 12.195 -2.493 1.00 71.62 420 GLY A CA 1
ATOM 3327 C C . GLY A 1 420 ? -12.461 12.300 -3.755 1.00 71.62 420 GLY A C 1
ATOM 3328 O O . GLY A 1 420 ? -12.360 13.270 -4.502 1.00 71.62 420 GLY A O 1
ATOM 3329 N N . GLY A 1 421 ? -13.317 11.307 -3.986 1.00 67.56 421 GLY A N 1
ATOM 3330 C CA . GLY A 1 421 ? -14.244 11.291 -5.117 1.00 67.56 421 GLY A CA 1
ATOM 3331 C C . GLY A 1 421 ? -13.633 10.791 -6.430 1.00 67.56 421 GLY A C 1
ATOM 3332 O O . GLY A 1 421 ? -12.681 10.006 -6.459 1.00 67.56 421 GLY A O 1
ATOM 3333 N N . PHE A 1 422 ? -14.230 11.221 -7.545 1.00 61.31 422 PHE A N 1
ATOM 3334 C CA . PHE A 1 422 ? -13.839 10.806 -8.892 1.00 61.31 422 PHE A CA 1
ATOM 3335 C C . PHE A 1 422 ? -12.614 11.588 -9.384 1.00 61.31 422 PHE A C 1
ATOM 3337 O O . PHE A 1 422 ? -12.624 12.818 -9.444 1.00 61.31 422 PHE A O 1
ATOM 3344 N N . ILE A 1 423 ? -11.565 10.872 -9.795 1.00 59.69 423 ILE A N 1
ATOM 3345 C CA . ILE A 1 423 ? -10.341 11.490 -10.319 1.00 59.69 423 ILE A CA 1
ATOM 3346 C C . ILE A 1 423 ? -10.468 11.751 -11.818 1.00 59.69 423 ILE A C 1
ATOM 3348 O O . ILE A 1 423 ? -10.616 10.815 -12.604 1.00 59.69 423 ILE A O 1
ATOM 3352 N N . ASN A 1 424 ? -10.277 13.013 -12.217 1.00 57.25 424 ASN A N 1
ATOM 3353 C CA . ASN A 1 424 ? -9.909 13.379 -13.584 1.00 57.25 424 ASN A CA 1
ATOM 3354 C C . ASN A 1 424 ? -8.461 13.907 -13.597 1.00 57.25 424 ASN A C 1
ATOM 3356 O O . ASN A 1 424 ? -8.164 14.972 -13.056 1.00 57.25 424 ASN A O 1
ATOM 3360 N N . ILE A 1 425 ? -7.548 13.110 -14.155 1.00 55.47 425 ILE A N 1
ATOM 3361 C CA . ILE A 1 425 ? -6.087 13.231 -13.977 1.00 55.47 425 ILE A CA 1
ATOM 3362 C C . ILE A 1 425 ? -5.512 14.452 -14.715 1.00 55.47 425 ILE A C 1
ATOM 3364 O O . ILE A 1 425 ? -4.427 14.927 -14.388 1.00 55.47 425 ILE A O 1
ATOM 3368 N N . THR A 1 426 ? -6.257 15.017 -15.665 1.00 52.34 426 THR A N 1
ATOM 3369 C CA . THR A 1 426 ? -5.803 16.121 -16.520 1.00 52.34 426 THR A CA 1
ATOM 3370 C C . THR A 1 426 ? -5.588 17.451 -15.785 1.00 52.34 426 THR A C 1
ATOM 3372 O O . THR A 1 426 ? -4.899 18.309 -16.319 1.00 52.34 426 THR A O 1
ATOM 3375 N N . ASN A 1 427 ? -6.106 17.620 -14.558 1.00 48.78 427 ASN A N 1
ATOM 3376 C CA . ASN A 1 427 ? -6.157 18.920 -13.862 1.00 48.78 427 ASN A CA 1
ATOM 3377 C C . ASN A 1 427 ? -5.523 18.950 -12.453 1.00 48.78 427 ASN A C 1
ATOM 3379 O O . ASN A 1 427 ? -5.785 19.876 -11.685 1.00 48.78 427 ASN A O 1
ATOM 3383 N N . VAL A 1 428 ? -4.707 17.961 -12.068 1.00 52.34 428 VAL A N 1
ATOM 3384 C CA . VAL A 1 428 ? -4.173 17.878 -10.687 1.00 52.34 428 VAL A CA 1
ATOM 3385 C C . VAL A 1 428 ? -3.031 18.877 -10.423 1.00 52.34 428 VAL A C 1
ATOM 3387 O O . VAL A 1 428 ? -2.806 19.263 -9.282 1.00 52.34 428 VAL A O 1
ATOM 3390 N N . GLN A 1 429 ? -2.342 19.366 -11.460 1.00 50.81 429 GLN A N 1
ATOM 3391 C CA . GLN A 1 429 ? -1.120 20.176 -11.308 1.00 50.81 429 GLN A CA 1
ATOM 3392 C C . GLN A 1 429 ? -1.337 21.608 -10.768 1.00 50.81 429 GLN A C 1
ATOM 3394 O O . GLN A 1 429 ? -0.360 22.285 -10.462 1.00 50.81 429 GLN A O 1
ATOM 3399 N N . HIS A 1 430 ? -2.586 22.065 -10.598 1.00 49.06 430 HIS A N 1
ATOM 3400 C CA . HIS A 1 430 ? -2.908 23.445 -10.189 1.00 49.06 430 HIS A CA 1
ATOM 3401 C C . HIS A 1 430 ? -3.926 23.558 -9.043 1.00 49.06 430 HIS A C 1
ATOM 3403 O O . HIS A 1 430 ? -4.553 24.604 -8.880 1.00 49.06 430 HIS A O 1
ATOM 3409 N N . LYS A 1 431 ? -4.125 22.496 -8.255 1.00 58.72 431 LYS A N 1
ATOM 3410 C CA . LYS A 1 431 ? -5.152 22.469 -7.204 1.00 58.72 431 LYS A CA 1
ATOM 3411 C C . LYS A 1 431 ? -4.539 22.461 -5.810 1.00 58.72 431 LYS A C 1
ATOM 3413 O O . LYS A 1 431 ? -3.669 21.645 -5.516 1.00 58.72 431 LYS A O 1
ATOM 3418 N N . SER A 1 432 ? -5.037 23.339 -4.945 1.00 65.50 432 SER A N 1
ATOM 3419 C CA . SER A 1 432 ? -4.759 23.289 -3.510 1.00 65.50 432 SER A CA 1
ATOM 3420 C C . SER A 1 432 ? -5.544 22.130 -2.903 1.00 65.50 432 SER A C 1
ATOM 3422 O O . SER A 1 432 ? -6.774 22.158 -2.875 1.00 65.50 432 SER A O 1
ATOM 3424 N N . LEU A 1 433 ? -4.828 21.096 -2.465 1.00 71.38 433 LEU A N 1
ATOM 3425 C CA . LEU A 1 433 ? -5.409 19.901 -1.863 1.00 71.38 433 LEU A CA 1
ATOM 3426 C C . LEU A 1 433 ? -5.336 19.978 -0.338 1.00 71.38 433 LEU A C 1
ATOM 3428 O O . LEU A 1 433 ? -4.306 20.362 0.216 1.00 71.38 433 LEU A O 1
ATOM 3432 N N . PHE A 1 434 ? -6.408 19.556 0.328 1.00 71.62 434 PHE A N 1
ATOM 3433 C CA . PHE A 1 434 ? -6.526 19.562 1.784 1.00 71.62 434 PHE A CA 1
ATOM 3434 C C . PHE A 1 434 ? -6.740 18.141 2.320 1.00 71.62 434 PHE A C 1
ATOM 3436 O O . PHE A 1 434 ? -7.510 17.386 1.718 1.00 71.62 434 PHE A O 1
ATOM 3443 N N . PRO A 1 435 ? -6.088 17.763 3.436 1.00 75.81 435 PRO A N 1
ATOM 3444 C CA . PRO A 1 435 ? -6.380 16.520 4.143 1.00 75.81 435 PRO A CA 1
ATOM 3445 C C . PRO A 1 435 ? -7.852 16.426 4.546 1.00 75.81 435 PRO A C 1
ATOM 3447 O O . PRO A 1 435 ? -8.444 17.403 4.998 1.00 75.81 435 PRO A O 1
ATOM 3450 N N . SER A 1 436 ? -8.430 15.244 4.365 1.00 78.88 436 SER A N 1
ATOM 3451 C CA . SER A 1 436 ? -9.822 14.926 4.669 1.00 78.88 436 SER A CA 1
ATOM 3452 C C . SER A 1 436 ? -9.979 13.420 4.932 1.00 78.88 436 SER A C 1
ATOM 3454 O O . SER A 1 436 ? -9.046 12.637 4.731 1.00 78.88 436 SER A O 1
ATOM 3456 N N . VAL A 1 437 ? -11.157 12.999 5.389 1.00 82.69 437 VAL A N 1
ATOM 3457 C CA . VAL A 1 437 ? -11.490 11.595 5.659 1.00 82.69 437 VAL A CA 1
ATOM 3458 C C . VAL A 1 437 ? -12.760 11.240 4.902 1.00 82.69 437 VAL A C 1
ATOM 3460 O O . VAL A 1 437 ? -13.850 11.678 5.245 1.00 82.69 437 VAL A O 1
ATOM 3463 N N . TYR A 1 438 ? -12.631 10.425 3.866 1.00 84.25 438 TYR A N 1
ATOM 3464 C CA . TYR A 1 438 ? -13.773 9.899 3.133 1.00 84.25 438 TYR A CA 1
ATOM 3465 C C . TYR A 1 438 ? -14.479 8.818 3.962 1.00 84.25 438 TYR A C 1
ATOM 3467 O O . TYR A 1 438 ? -13.823 7.903 4.453 1.00 84.25 438 TYR A O 1
ATOM 3475 N N . ILE A 1 439 ? -15.805 8.899 4.094 1.00 86.56 439 ILE A N 1
ATOM 3476 C CA . ILE A 1 439 ? -16.614 7.822 4.674 1.00 86.56 439 ILE A CA 1
ATOM 3477 C C . ILE A 1 439 ? -17.212 7.005 3.535 1.00 86.56 439 ILE A C 1
ATOM 3479 O O . ILE A 1 439 ? -18.004 7.512 2.740 1.00 86.56 439 ILE A O 1
ATOM 3483 N N . GLY A 1 440 ? -16.794 5.748 3.441 1.00 84.38 440 GLY A N 1
ATOM 3484 C CA . GLY A 1 440 ? -17.273 4.806 2.441 1.00 84.38 440 GLY A CA 1
ATOM 3485 C C . GLY A 1 440 ? -18.229 3.779 3.028 1.00 84.38 440 GLY A C 1
ATOM 3486 O O . GLY A 1 440 ? -18.285 3.575 4.237 1.00 84.38 440 GLY A O 1
ATOM 3487 N N . GLU A 1 441 ? -18.962 3.109 2.147 1.00 86.31 441 GLU A N 1
ATOM 3488 C CA . GLU A 1 441 ? -19.863 2.010 2.481 1.00 86.31 441 GLU A CA 1
ATOM 3489 C C . GLU A 1 441 ? -19.333 0.713 1.858 1.00 86.31 441 GLU A C 1
ATOM 3491 O O . GLU A 1 441 ? -19.003 0.670 0.671 1.00 86.31 441 GLU A O 1
ATOM 3496 N N . LEU A 1 442 ? -19.251 -0.354 2.653 1.00 84.69 442 LEU A N 1
ATOM 3497 C CA . LEU A 1 442 ? -18.908 -1.692 2.184 1.00 84.69 442 LEU A CA 1
ATOM 3498 C C . LEU A 1 442 ? -20.109 -2.307 1.465 1.00 84.69 442 LEU A C 1
ATOM 3500 O O . LEU A 1 442 ? -21.188 -2.458 2.041 1.00 84.69 442 LEU A O 1
ATOM 3504 N N . ALA A 1 443 ? -19.907 -2.726 0.216 1.00 79.00 443 ALA A N 1
ATOM 3505 C CA . ALA A 1 443 ? -20.976 -3.258 -0.624 1.00 79.00 443 ALA A CA 1
ATOM 3506 C C . ALA A 1 443 ? -21.648 -4.512 -0.032 1.00 79.00 443 ALA A C 1
ATOM 3508 O O . ALA A 1 443 ? -22.854 -4.689 -0.198 1.00 79.00 443 ALA A O 1
ATOM 3509 N N . GLN A 1 444 ? -20.884 -5.368 0.659 1.00 77.00 444 GLN A N 1
ATOM 3510 C CA . GLN A 1 444 ? -21.361 -6.659 1.165 1.00 77.00 444 GLN A CA 1
ATOM 3511 C C . GLN A 1 444 ? -22.243 -6.520 2.410 1.00 77.00 444 GLN A C 1
ATOM 3513 O O . GLN A 1 444 ? -23.254 -7.207 2.526 1.00 77.00 444 GLN A O 1
ATOM 3518 N N . SER A 1 445 ? -21.856 -5.656 3.349 1.00 80.69 445 SER A N 1
ATOM 3519 C CA . SER A 1 445 ? -22.494 -5.561 4.666 1.00 80.69 445 SER A CA 1
ATOM 3520 C C . SER A 1 445 ? -23.286 -4.277 4.882 1.00 80.69 445 SER A C 1
ATOM 3522 O O . SER A 1 445 ? -23.980 -4.169 5.891 1.00 80.69 445 SER A O 1
ATOM 3524 N N . LYS A 1 446 ? -23.181 -3.295 3.975 1.00 81.00 446 LYS A N 1
ATOM 3525 C CA . LYS A 1 446 ? -23.718 -1.938 4.176 1.00 81.00 446 LYS A CA 1
ATOM 3526 C C . LYS A 1 446 ? -23.128 -1.230 5.399 1.00 81.00 446 LYS A C 1
ATOM 3528 O O . LYS A 1 446 ? -23.714 -0.287 5.919 1.00 81.00 446 LYS A O 1
ATOM 3533 N N . SER A 1 447 ? -21.975 -1.693 5.878 1.00 83.81 447 SER A N 1
ATOM 3534 C CA . SER A 1 447 ? -21.243 -1.063 6.977 1.00 83.81 447 SER A CA 1
ATOM 3535 C C . SER A 1 447 ? -20.381 0.081 6.465 1.00 83.81 447 SER A C 1
ATOM 3537 O O . SER A 1 447 ? -20.000 0.100 5.297 1.00 83.81 447 SER A O 1
ATOM 3539 N N . LEU A 1 448 ? -20.043 1.016 7.346 1.00 87.81 448 LEU A N 1
ATOM 3540 C CA . LEU A 1 448 ? -19.243 2.181 6.995 1.00 87.81 448 LEU A CA 1
ATOM 3541 C C . LEU A 1 448 ? -17.773 1.981 7.365 1.00 87.81 448 LEU A C 1
ATOM 3543 O O . LEU A 1 448 ? -17.462 1.336 8.364 1.00 87.81 448 LEU A O 1
ATOM 3547 N N . TYR A 1 449 ? -16.884 2.588 6.587 1.00 90.31 449 TYR A N 1
ATOM 3548 C CA . TYR A 1 449 ? -15.448 2.650 6.849 1.00 90.31 449 TYR A CA 1
ATOM 3549 C C . TYR A 1 449 ? -14.928 4.070 6.607 1.00 90.31 449 TYR A C 1
ATOM 3551 O O . TYR A 1 449 ? -15.556 4.855 5.893 1.00 90.31 449 TYR A O 1
ATOM 3559 N N . ALA A 1 450 ? -13.791 4.406 7.209 1.00 91.25 450 ALA A N 1
ATOM 3560 C CA . ALA A 1 450 ? -13.107 5.674 6.979 1.00 91.25 450 ALA A CA 1
ATOM 3561 C C . ALA A 1 450 ? -11.972 5.473 5.967 1.00 91.25 450 ALA A C 1
ATOM 3563 O O . ALA A 1 450 ? -11.450 4.375 5.831 1.00 91.25 450 ALA A O 1
ATOM 3564 N N . LEU A 1 451 ? -11.575 6.509 5.238 1.00 88.50 451 LEU A N 1
ATOM 3565 C CA . LEU A 1 451 ? -10.433 6.453 4.331 1.00 88.50 451 LEU A CA 1
ATOM 3566 C C . LEU A 1 451 ? -9.787 7.831 4.233 1.00 88.50 451 LEU A C 1
ATOM 3568 O O . LEU A 1 451 ? -10.383 8.779 3.716 1.00 88.50 451 LEU A O 1
ATOM 3572 N N . SER A 1 452 ? -8.557 7.945 4.714 1.00 86.06 452 SER A N 1
ATOM 3573 C CA . SER A 1 452 ? -7.752 9.157 4.590 1.00 86.06 452 SER A CA 1
ATOM 3574 C C . SER A 1 452 ? -7.567 9.560 3.120 1.00 86.06 452 SER A C 1
ATOM 3576 O O . SER A 1 452 ? -7.126 8.776 2.274 1.00 86.06 452 SER A O 1
ATOM 3578 N N . ALA A 1 453 ? -7.920 10.805 2.802 1.00 83.81 453 ALA A N 1
ATOM 3579 C CA . ALA A 1 453 ? -7.936 11.320 1.440 1.00 83.81 453 ALA A CA 1
ATOM 3580 C C . ALA A 1 453 ? -7.533 12.801 1.376 1.00 83.81 453 ALA A C 1
ATOM 3582 O O . ALA A 1 453 ? -7.458 13.505 2.380 1.00 83.81 453 ALA A O 1
ATOM 3583 N N . LEU A 1 454 ? -7.275 13.277 0.163 1.00 80.12 454 LEU A N 1
ATOM 3584 C CA . LEU A 1 454 ? -7.041 14.674 -0.166 1.00 80.12 454 LEU A CA 1
ATOM 3585 C C . LEU A 1 454 ? -8.188 15.181 -1.038 1.00 80.12 454 LEU A C 1
ATOM 3587 O O . LEU A 1 454 ? -8.566 14.522 -2.005 1.00 80.12 454 LEU A O 1
ATOM 3591 N N . VAL A 1 455 ? -8.724 16.356 -0.732 1.00 73.62 455 VAL A N 1
ATOM 3592 C CA . VAL A 1 455 ? -9.821 16.967 -1.496 1.00 73.62 455 VAL A CA 1
ATOM 3593 C C . VAL A 1 455 ? -9.431 18.345 -2.007 1.00 73.62 455 VAL A C 1
ATOM 3595 O O . VAL A 1 455 ? -8.710 19.090 -1.348 1.00 73.62 455 VAL A O 1
ATOM 3598 N N . ASP A 1 456 ? -9.908 18.675 -3.204 1.00 69.06 456 ASP A N 1
ATOM 3599 C CA . ASP A 1 456 ? -9.857 20.033 -3.744 1.00 69.06 456 ASP A CA 1
ATOM 3600 C C . ASP A 1 456 ? -10.979 20.870 -3.118 1.00 69.06 456 ASP A C 1
ATOM 3602 O O . ASP A 1 456 ? -12.095 20.375 -2.948 1.00 69.06 456 ASP A O 1
ATOM 3606 N N . PHE A 1 457 ? -10.712 22.147 -2.839 1.00 63.88 457 PHE A N 1
ATOM 3607 C CA . PHE A 1 457 ? -11.672 23.087 -2.251 1.00 63.88 457 PHE A CA 1
ATOM 3608 C C . PHE A 1 457 ? -12.997 23.142 -3.028 1.00 63.88 457 PHE A C 1
ATOM 3610 O O . PHE A 1 457 ? -14.073 23.223 -2.443 1.00 63.88 457 PHE A O 1
ATOM 3617 N N . ASN A 1 458 ? -12.928 23.032 -4.358 1.00 58.59 458 ASN A N 1
ATOM 3618 C CA . ASN A 1 458 ? -14.102 23.079 -5.237 1.00 58.59 458 ASN A CA 1
ATOM 3619 C C . ASN A 1 458 ? -14.914 21.772 -5.271 1.00 58.59 458 ASN A C 1
ATOM 3621 O O . ASN A 1 458 ? -16.026 21.763 -5.792 1.00 58.59 458 ASN A O 1
ATOM 3625 N N . GLN A 1 459 ? -14.357 20.667 -4.769 1.00 53.66 459 GLN A N 1
ATOM 3626 C CA . GLN A 1 459 ? -15.039 19.372 -4.656 1.00 53.66 459 GLN A CA 1
ATOM 3627 C C . GLN A 1 459 ? -15.572 19.118 -3.241 1.00 53.66 459 GLN A C 1
ATOM 3629 O O . GLN A 1 459 ? -16.188 18.080 -2.995 1.00 53.66 459 GLN A O 1
ATOM 3634 N N . ILE A 1 460 ? -15.374 20.068 -2.323 1.00 52.78 460 ILE A N 1
ATOM 3635 C CA . ILE A 1 460 ? -16.032 20.060 -1.022 1.00 52.78 460 ILE A CA 1
ATOM 3636 C C . ILE A 1 460 ? -17.519 20.295 -1.276 1.00 52.78 460 ILE A C 1
ATOM 3638 O O . ILE A 1 460 ? -17.942 21.379 -1.684 1.00 52.78 460 ILE A O 1
ATOM 3642 N N . ARG A 1 461 ? -18.327 19.260 -1.053 1.00 45.16 461 ARG A N 1
ATOM 3643 C CA . ARG A 1 461 ? -19.778 19.404 -1.047 1.00 45.16 461 ARG A CA 1
ATOM 3644 C C . ARG A 1 461 ? -20.138 20.302 0.140 1.00 45.16 461 ARG A C 1
ATOM 3646 O O . ARG A 1 461 ? -19.895 19.928 1.280 1.00 45.16 461 ARG A O 1
ATOM 3653 N N . LYS A 1 462 ? -20.673 21.496 -0.135 1.00 40.94 462 LYS A N 1
ATOM 3654 C CA . LYS A 1 462 ? -21.101 22.464 0.893 1.00 40.94 462 LYS A CA 1
ATOM 3655 C C . LYS A 1 462 ? -22.332 22.010 1.694 1.00 40.94 462 LYS A C 1
ATOM 3657 O O . LYS A 1 462 ? -22.643 22.655 2.679 1.00 40.94 462 LYS A O 1
ATOM 3662 N N . ASP A 1 463 ? -22.969 20.894 1.324 1.00 36.12 463 ASP A N 1
ATOM 3663 C CA . ASP A 1 463 ? -24.135 20.324 2.028 1.00 36.12 463 ASP A CA 1
ATOM 3664 C C . ASP A 1 463 ? -23.798 19.656 3.376 1.00 36.12 463 ASP A C 1
ATOM 3666 O O . ASP A 1 463 ? -24.663 19.049 4.004 1.00 36.12 463 ASP A O 1
ATOM 3670 N N . SER A 1 464 ? -22.541 19.692 3.825 1.00 38.91 464 SER A N 1
ATOM 3671 C CA . SER A 1 464 ? -22.185 19.238 5.166 1.00 38.91 464 SER A CA 1
ATOM 3672 C C . SER A 1 464 ? -21.889 20.446 6.050 1.00 38.91 464 SER A C 1
ATOM 3674 O O . SER A 1 464 ? -20.750 20.916 6.080 1.00 38.91 464 SER A O 1
ATOM 3676 N N . ASP A 1 465 ? -22.902 20.911 6.784 1.00 31.42 465 ASP A N 1
ATOM 3677 C CA . ASP A 1 465 ? -22.828 21.898 7.878 1.00 31.42 465 ASP A CA 1
ATOM 3678 C C . ASP A 1 465 ? -21.995 21.403 9.079 1.00 31.42 465 ASP A C 1
ATOM 3680 O O . ASP A 1 465 ? -22.396 21.489 10.239 1.00 31.42 465 ASP A O 1
ATOM 3684 N N . TYR A 1 466 ? -20.821 20.832 8.836 1.00 42.00 466 TYR A N 1
ATOM 3685 C CA . TYR A 1 466 ? -19.975 20.253 9.873 1.00 42.00 466 TYR A CA 1
ATOM 3686 C C . TYR A 1 466 ? -18.625 20.966 9.883 1.00 42.00 466 TYR A C 1
ATOM 3688 O O . TYR A 1 466 ? -17.574 20.406 9.580 1.00 42.00 466 TYR A O 1
ATOM 3696 N N . LEU A 1 467 ? -18.691 22.253 10.226 1.00 27.86 467 LEU A N 1
ATOM 3697 C CA . LEU A 1 467 ? -17.551 23.046 10.669 1.00 27.86 467 LEU A CA 1
ATOM 3698 C C . LEU A 1 467 ? -17.126 22.593 12.079 1.00 27.86 467 LEU A C 1
ATOM 3700 O O . LEU A 1 467 ? -17.956 22.272 12.928 1.00 27.86 467 LEU A O 1
ATOM 3704 N N . ILE A 1 468 ? -15.815 22.604 12.335 1.00 37.50 468 ILE A N 1
ATOM 3705 C CA . ILE A 1 468 ? -15.220 22.447 13.680 1.00 37.50 468 ILE A CA 1
ATOM 3706 C C . ILE A 1 468 ? -15.598 23.637 14.590 1.00 37.50 468 ILE A C 1
ATOM 3708 O O . ILE A 1 468 ? -15.566 23.542 15.814 1.00 37.50 468 ILE A O 1
ATOM 3712 N N . GLU A 1 469 ? -15.994 24.757 13.990 1.00 32.97 469 GLU A N 1
ATOM 3713 C CA . GLU A 1 469 ? -16.497 25.960 14.644 1.00 32.97 469 GLU A CA 1
ATOM 3714 C C . GLU A 1 469 ? -18.037 25.908 14.530 1.00 32.97 469 GLU A C 1
ATOM 3716 O O . GLU A 1 469 ? -18.545 25.813 13.420 1.00 32.97 469 GLU A O 1
ATOM 3721 N N . GLY A 1 470 ? -18.783 25.852 15.642 1.00 28.14 470 GLY A N 1
ATOM 3722 C CA . GLY A 1 470 ? -20.246 25.638 15.658 1.00 28.14 470 GLY A CA 1
ATOM 3723 C C . GLY A 1 470 ? -21.084 26.612 14.796 1.00 28.14 470 GLY A C 1
ATOM 3724 O O . GLY A 1 470 ? -20.549 27.572 14.246 1.00 28.14 470 GLY A O 1
ATOM 3725 N N . PRO A 1 471 ? -22.408 26.389 14.665 1.00 27.25 471 PRO A N 1
ATOM 3726 C CA . PRO A 1 471 ? -23.242 27.132 13.720 1.00 27.25 471 PRO A CA 1
ATOM 3727 C C . PRO A 1 471 ? -23.268 28.634 14.034 1.00 27.25 471 PRO A C 1
ATOM 3729 O O . PRO A 1 471 ? -23.547 29.032 15.165 1.00 27.25 471 PRO A O 1
ATOM 3732 N N . THR A 1 472 ? -23.037 29.468 13.019 1.00 28.41 472 THR A N 1
ATOM 3733 C CA . THR A 1 472 ? -23.586 30.828 12.985 1.00 28.41 472 THR A CA 1
ATOM 3734 C C . THR A 1 472 ? -25.008 30.746 12.453 1.00 28.41 472 THR A C 1
ATOM 3736 O O . THR A 1 472 ? -25.246 30.069 11.454 1.00 28.41 472 THR A O 1
ATOM 3739 N N . GLU A 1 473 ? -25.935 31.395 13.152 1.00 30.89 473 GLU A N 1
ATOM 3740 C CA . GLU A 1 473 ? -27.352 31.484 12.803 1.00 30.89 473 GLU A CA 1
ATOM 3741 C C . GLU A 1 473 ? -27.515 31.921 11.343 1.00 30.89 473 GLU A C 1
ATOM 3743 O O . GLU A 1 473 ? -27.057 33.000 10.984 1.00 30.89 473 GLU A O 1
ATOM 3748 N N . ASP A 1 474 ? -28.075 31.024 10.524 1.00 31.05 474 ASP A N 1
ATOM 3749 C CA . ASP A 1 474 ? -28.857 31.258 9.299 1.00 31.05 474 ASP A CA 1
ATOM 3750 C C . ASP A 1 474 ? -28.551 30.176 8.249 1.00 31.05 474 ASP A C 1
ATOM 3752 O O . ASP A 1 474 ? -27.586 30.275 7.490 1.00 31.05 474 ASP A O 1
ATOM 3756 N N . ASN A 1 475 ? -29.405 29.150 8.150 1.00 29.80 475 ASN A N 1
ATOM 3757 C CA . ASN A 1 475 ? -30.276 28.986 6.980 1.00 29.80 475 ASN A CA 1
ATOM 3758 C C . ASN A 1 475 ? -31.096 27.688 6.996 1.00 29.80 475 ASN A C 1
ATOM 3760 O O . ASN A 1 475 ? -30.732 26.664 7.565 1.00 29.80 475 ASN A O 1
ATOM 3764 N N . HIS A 1 476 ? -32.252 27.831 6.359 1.00 28.95 476 HIS A N 1
ATOM 3765 C CA . HIS A 1 476 ? -33.399 26.946 6.277 1.00 28.95 476 HIS A CA 1
ATOM 3766 C C . HIS A 1 476 ? -33.275 25.850 5.194 1.00 28.95 476 HIS A C 1
ATOM 3768 O O . HIS A 1 476 ? -32.728 26.089 4.122 1.00 28.95 476 HIS A O 1
ATOM 3774 N N . ASP A 1 477 ? -33.936 24.722 5.485 1.00 28.56 477 ASP A N 1
ATOM 3775 C CA . ASP A 1 477 ? -34.650 23.796 4.582 1.00 28.56 477 ASP A CA 1
ATOM 3776 C C . ASP A 1 477 ? -33.886 22.786 3.674 1.00 28.56 477 ASP A C 1
ATOM 3778 O O . ASP A 1 477 ? -33.403 23.095 2.592 1.00 28.56 477 ASP A O 1
ATOM 3782 N N . LEU A 1 478 ? -33.909 21.514 4.122 1.00 29.03 478 LEU A N 1
ATOM 3783 C CA . LEU A 1 478 ? -34.476 20.299 3.475 1.00 29.03 478 LEU A CA 1
ATOM 3784 C C . LEU A 1 478 ? -34.286 20.037 1.954 1.00 29.03 478 LEU A C 1
ATOM 3786 O O . LEU A 1 478 ? -34.920 20.695 1.136 1.00 29.03 478 LEU A O 1
ATOM 3790 N N . MET A 1 479 ? -33.624 18.918 1.587 1.00 24.73 479 MET A N 1
ATOM 3791 C CA . MET A 1 479 ? -34.270 17.670 1.082 1.00 24.73 479 MET A CA 1
ATOM 3792 C C . MET A 1 479 ? -33.315 16.652 0.405 1.00 24.73 479 MET A C 1
ATOM 3794 O O . MET A 1 479 ? -32.617 16.962 -0.554 1.00 24.73 479 MET A O 1
ATOM 3798 N N . ASP A 1 480 ? -33.387 15.418 0.919 1.00 26.97 480 ASP A N 1
ATOM 3799 C CA . ASP A 1 480 ? -33.497 14.090 0.285 1.00 26.97 480 ASP A CA 1
ATOM 3800 C C . ASP A 1 480 ? -32.629 13.599 -0.903 1.00 26.97 480 ASP A C 1
ATOM 3802 O O . ASP A 1 480 ? -32.563 14.166 -1.989 1.00 26.97 480 ASP A O 1
ATOM 3806 N N . ASN A 1 481 ? -32.152 12.358 -0.690 1.00 31.03 481 ASN A N 1
ATOM 3807 C CA . ASN A 1 481 ? -31.703 11.316 -1.629 1.00 31.03 481 ASN A CA 1
ATOM 3808 C C . ASN A 1 481 ? -30.362 11.488 -2.366 1.00 31.03 481 ASN A C 1
ATOM 3810 O O . ASN A 1 481 ? -30.348 11.872 -3.530 1.00 31.03 481 ASN A O 1
ATOM 3814 N N . LEU A 1 482 ? -29.256 10.995 -1.775 1.00 25.58 482 LEU A N 1
ATOM 3815 C CA . LEU A 1 482 ? -28.092 10.477 -2.524 1.00 25.58 482 LEU A CA 1
ATOM 3816 C C . LEU A 1 482 ? -27.378 9.321 -1.788 1.00 25.58 482 LEU A C 1
ATOM 3818 O O . LEU A 1 482 ? -27.282 9.355 -0.561 1.00 25.58 482 LEU A O 1
ATOM 3822 N N . PRO A 1 483 ? -26.818 8.329 -2.514 1.00 31.16 483 PRO A N 1
ATOM 3823 C CA . PRO A 1 483 ? -25.908 7.346 -1.940 1.00 31.16 483 PRO A CA 1
ATOM 3824 C C . PRO A 1 483 ? -24.530 7.993 -1.718 1.00 31.16 483 PRO A C 1
ATOM 3826 O O . PRO A 1 483 ? -24.021 8.694 -2.593 1.00 31.16 483 PRO A O 1
ATOM 3829 N N . CYS A 1 484 ? -23.928 7.713 -0.561 1.00 31.59 484 CYS A N 1
ATOM 3830 C CA . CYS A 1 484 ? -22.584 8.123 -0.129 1.00 31.59 484 CYS A CA 1
ATOM 3831 C C . CYS A 1 484 ? -22.402 9.622 0.211 1.00 31.59 484 CYS A C 1
ATOM 3833 O O . CYS A 1 484 ? -22.387 10.501 -0.654 1.00 31.59 484 CYS A O 1
ATOM 3835 N N . THR A 1 485 ? -22.158 9.901 1.497 1.00 32.31 485 THR A N 1
ATOM 3836 C CA . THR A 1 485 ? -21.843 11.238 2.027 1.00 32.31 485 THR A CA 1
ATOM 3837 C C . THR A 1 485 ? -20.335 11.386 2.218 1.00 32.31 485 THR A C 1
ATOM 3839 O O . THR A 1 485 ? -19.736 10.725 3.062 1.00 32.31 485 THR A O 1
ATOM 3842 N N . VAL A 1 486 ? -19.710 12.287 1.458 1.00 33.09 486 VAL A N 1
ATOM 3843 C CA . VAL A 1 486 ? -18.328 12.725 1.703 1.00 33.09 486 VAL A CA 1
ATOM 3844 C C . VAL A 1 486 ? -18.350 13.705 2.876 1.00 33.09 486 VAL A C 1
ATOM 3846 O O . VAL A 1 486 ? -18.848 14.816 2.725 1.00 33.09 486 VAL A O 1
ATOM 3849 N N . ILE A 1 487 ? -17.827 13.312 4.037 1.00 36.94 487 ILE A N 1
ATOM 3850 C CA . ILE A 1 487 ? -17.657 14.213 5.187 1.00 36.94 487 ILE A CA 1
ATOM 3851 C C . ILE A 1 487 ? -16.250 14.809 5.094 1.00 36.94 487 ILE A C 1
ATOM 3853 O O . ILE A 1 487 ? -15.275 14.072 5.103 1.00 36.94 487 ILE A O 1
ATOM 3857 N N . THR A 1 488 ? -16.117 16.131 4.962 1.00 33.22 488 THR A N 1
ATOM 3858 C CA . THR A 1 488 ? -14.798 16.789 4.927 1.00 33.22 488 THR A CA 1
ATOM 3859 C C . THR A 1 488 ? -14.505 17.448 6.263 1.00 33.22 488 THR A C 1
ATOM 3861 O O . THR A 1 488 ? -15.256 18.315 6.691 1.00 33.22 488 THR A O 1
ATOM 3864 N N . ILE A 1 489 ?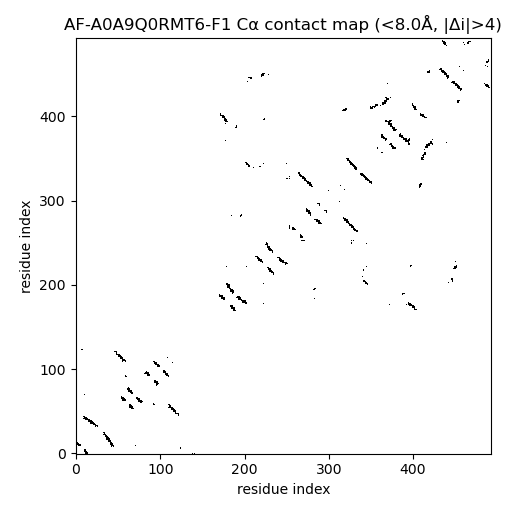 -13.398 17.064 6.905 1.00 34.62 489 ILE A N 1
ATOM 3865 C CA . ILE A 1 489 ? -12.912 17.690 8.142 1.00 34.62 489 ILE A CA 1
ATOM 3866 C C . ILE A 1 489 ? -11.566 18.331 7.835 1.00 34.62 489 ILE A C 1
ATOM 3868 O O . ILE A 1 489 ? -10.570 17.637 7.649 1.00 34.62 489 ILE A O 1
ATOM 3872 N N . ILE A 1 490 ? -11.553 19.660 7.746 1.00 26.16 490 ILE A N 1
ATOM 3873 C CA . ILE A 1 490 ? -10.334 20.442 7.526 1.00 26.16 490 ILE A CA 1
ATOM 3874 C C . ILE A 1 490 ? -9.686 20.686 8.888 1.00 26.16 490 ILE A C 1
ATOM 3876 O O . ILE A 1 490 ? -10.187 21.474 9.687 1.00 26.16 490 ILE A O 1
ATOM 3880 N N . GLN A 1 491 ? -8.554 20.038 9.147 1.00 24.92 491 GLN A N 1
ATOM 3881 C CA . GLN A 1 491 ? -7.704 20.375 10.284 1.00 24.92 491 GLN A CA 1
ATOM 3882 C C . GLN A 1 491 ? -6.946 21.673 9.948 1.00 24.92 491 GLN A C 1
ATOM 3884 O O . GLN A 1 491 ? -6.033 21.664 9.122 1.00 24.92 491 GLN A O 1
ATOM 3889 N N . LYS A 1 492 ? -7.353 22.810 10.530 1.00 21.91 492 LYS A N 1
ATOM 3890 C CA . LYS A 1 492 ? -6.520 24.027 10.533 1.00 21.91 492 LYS A CA 1
ATOM 3891 C C . LYS A 1 492 ? -5.332 23.777 11.471 1.00 21.91 492 LYS A C 1
ATOM 3893 O O . LYS A 1 492 ? -5.547 23.363 12.609 1.00 21.91 492 LYS A O 1
ATOM 3898 N N . ASN A 1 493 ? -4.113 23.996 10.972 1.00 25.39 493 ASN A N 1
ATOM 3899 C CA . ASN A 1 493 ? -2.907 24.096 11.803 1.00 25.39 493 ASN A CA 1
ATOM 3900 C C . ASN A 1 493 ? -2.933 25.360 12.658 1.00 25.39 493 ASN A C 1
ATOM 3902 O O . ASN A 1 493 ? -3.405 26.396 12.132 1.00 25.39 493 ASN A O 1
#

Sequence (493 aa):
MYNQVIHNAGLFIIVTSIENFEVLPLIMNKSDIFVNVCFQCMVFSMIEGETLTGTITDCNPLGLNINLKFFKSIFVDANYLPSGSKYEHNGRRWIWIKKIGIDEYFFSMNANEEVRFKILETKFNRHKNLKTDKPLEPIISYATFKQELLVSFTISNGVSEEVNKHVAIRDSLILVSTLDGSLHAVGQRSGLVKWSISDVPILQMSPIGNLSEEAKHLLLPDPKDGSLYLFNGIGNEKKQKTLEKLPFTISELVSASPCRSSDGMIYASKKIDEWIVVDIATGKKVDIISVDSPMCAAQPGAEHLPNSIDSKHYNPHELLYLFKSEYQISVFKPDSREKLSNFTFIDYSPSIVSTISQNSYEFLHLTSSTNGKLATIEIGGGKNTFLWSQQFQSPIVSMYKMSDNSNFPVISRVPFLTLGGFINITNVQHKSLFPSVYIGELAQSKSLYALSALVDFNQIRKDSDYLIEGPTEDNHDLMDNLPCTVITIIQKN

Radius of gyration: 31.87 Å; Cα contacts (8 Å, |Δi|>4): 915; chains: 1; bounding box: 88×94×76 Å

Secondary structure (DSSP, 8-state):
--S-EETTTEEEEEEEEEEEEEE----TT-SPPPEEEEEEEEEE---TT-EEEEEEEEEETTEEEEE-SS---EEEEGGGSPTTEEEETTTTEEEEEEEETTEEEEEEE-TT-EEEEE----------------------------GGG---------------------PPEEEEEETTSEEEEEETTT--EEEEEE-S-SEEE--GGGS-TT---EEEE-TTT-EEEEEE-TT-TTS--EEEEEEEEHHHHHHH-SEE-TT--EEEEEEEEEEEEEETTT--EEEEE-TT-SSSS--TT----S--S------GGGEEEEEEEEEEEEEE-TTT--EEEEEEEEEEE-SS--BPPGGG-SEEEEEETTT-EEEEEEEETTEEEEEEEEE-SS-EEEEEEEPSS-SS--EEE---EEESS---GGGGGG--EEEEEEEEE-TTT--EEEEEEEEEGGGS-TT----SSPPPS---------S----------

InterPro domains:
  IPR011047 Quinoprotein alcohol dehydrogenase-like superfamily [SSF50998] (147-408)
  IPR012340 Nucleic acid-binding, OB-fold [G3DSA:2.40.50.140] (47-161)
  IPR012340 Nucleic acid-binding, OB-fold [SSF50249] (48-128)
  IPR013238 RNA polymerase III, subunit Rpc25 [PF08292] (50-131)
  IPR018391 Pyrrolo-quinoline quinone beta-propeller repeat [SM00564] (167-198)
  IPR018391 Pyrrolo-quinoline quinone beta-propeller repeat [SM00564] (258-290)
  IPR045113 RNA polymerase subunit Rpb7-like [PTHR12709] (3-128)

Nearest PDB structures (foldseek):
  3ayh-assembly1_B  TM=7.149E-01  e=2.948E-05  Schizosaccharomyces pombe 972h-
  7ae3-assembly1_G  TM=6.673E-01  e=2.313E-04  Homo sapiens
  7d59-assembly1_G  TM=6.857E-01  e=1.183E-04  Homo sapiens
  7d58-assembly1_G  TM=7.114E-01  e=1.021E-03  Homo sapiens
  1go3-assembly2_M  TM=6.397E-01  e=4.963E-03  Methanocaldococcus jannaschii

Solvent-accessible surface area (backbone atoms only — not comparable to full-atom values): 30089 Å² total; per-residue (Å²): 110,79,82,47,71,44,86,100,58,28,38,42,63,44,78,74,45,76,79,46,72,47,76,51,82,81,58,89,95,55,97,67,84,52,65,52,70,45,61,46,62,48,51,57,58,82,53,67,73,42,74,48,70,28,33,25,70,43,45,54,93,66,26,39,32,32,27,42,100,88,48,74,78,43,76,46,52,48,89,76,48,64,82,60,54,44,74,39,80,92,75,44,22,39,36,34,44,47,74,60,88,93,47,78,45,81,46,77,50,48,59,76,37,80,45,76,49,66,38,77,74,84,79,82,84,83,76,82,80,74,94,61,102,60,77,76,77,77,85,83,64,93,76,90,76,74,76,81,81,67,84,80,80,77,91,71,92,78,83,90,75,88,71,84,80,76,83,76,79,82,62,53,44,28,39,42,31,23,43,59,23,33,41,30,38,23,25,65,69,70,54,48,71,77,36,70,39,80,51,73,46,28,62,44,50,58,43,55,89,78,55,60,80,75,50,51,66,43,76,20,48,16,80,62,79,32,43,30,30,42,38,31,50,56,79,43,97,87,50,82,67,44,78,45,76,52,100,48,33,53,69,55,52,47,70,59,37,75,40,68,50,96,93,54,39,36,40,42,53,49,81,48,65,34,37,42,31,27,33,68,88,70,47,47,79,74,49,72,42,44,89,87,45,94,57,88,68,88,65,93,80,71,82,88,66,93,88,73,85,76,93,68,89,77,59,70,61,48,37,34,64,40,34,36,41,39,39,38,40,39,34,31,38,70,89,81,69,42,76,77,44,46,39,38,41,51,47,80,46,48,85,49,96,42,71,52,51,64,93,83,41,58,56,49,36,43,30,18,65,67,55,11,37,39,35,39,27,38,60,45,104,87,54,74,42,81,61,39,72,45,77,46,97,35,27,68,34,48,39,26,42,50,54,90,85,55,81,50,52,46,42,26,42,49,60,68,47,33,36,55,46,86,80,67,81,91,62,62,94,81,59,71,67,40,64,28,43,38,46,46,70,41,88,90,39,65,22,65,31,34,38,76,21,32,35,43,73,88,71,57,66,79,88,59,92,58,61,96,64,74,88,72,97,82,87,83,83,91,84,87,90,78,86,78,64,76,52,67,54,76,80,80,129

Organism: Blomia tropicalis (NCBI:txid40697)

pLDDT: mean 71.55, std 21.31, range [21.91, 96.88]